Protein 4WUV (pdb70)

Solvent-accessible surface area: 25212 Å² total

Structure (mmCIF, N/CA/C/O backbone):
data_4WUV
#
_entry.id   4WUV
#
_cell.length_a   67.976
_cell.length_b   138.382
_cell.length_c   115.942
_cell.angle_alpha   90.000
_cell.angle_beta   90.000
_cell.angle_gamma   90.000
#
_symmetry.space_group_name_H-M   'C 2 2 21'
#
loop_
_entity.id
_entity.type
_entity.pdbx_description
1 polymer '2-hydroxycyclohexanecarboxyl-CoA dehydrogenase'
2 non-polymer NICOTINAMIDE-ADENINE-DINUCLEOTIDE
3 non-polymer 1,2-ETHANEDIOL
4 water water
#
loop_
_atom_site.group_PDB
_atom_site.id
_atom_site.type_symbol
_atom_site.label_atom_id
_atom_site.label_alt_id
_atom_site.label_comp_id
_atom_site.label_asym_id
_atom_site.label_entity_id
_atom_site.label_seq_id
_atom_site.pdbx_PDB_ins_code
_atom_site.Cartn_x
_atom_site.Cartn_y
_atom_site.Cartn_z
_atom_site.occupancy
_atom_site.B_iso_or_equiv
_atom_site.auth_seq_id
_atom_site.auth_comp_id
_atom_site.auth_asym_id
_atom_site.auth_atom_id
_atom_site.pdbx_PDB_model_num
ATOM 1 N N . ASN A 1 28 ? 33.871 77.602 39.503 1.00 32.89 6 ASN A N 1
ATOM 2 C CA . ASN A 1 28 ? 35.153 78.224 39.187 1.00 26.30 6 ASN A CA 1
ATOM 3 C C . ASN A 1 28 ? 36.238 77.599 40.064 1.00 21.67 6 ASN A C 1
ATOM 4 O O . ASN A 1 28 ? 36.105 77.569 41.281 1.00 19.48 6 ASN A O 1
ATOM 14 N N . ILE A 1 29 ? 37.311 77.105 39.454 1.00 16.69 7 ILE A N 1
ATOM 15 C CA . ILE A 1 29 ? 38.344 76.449 40.243 1.00 14.12 7 ILE A CA 1
ATOM 16 C C . ILE A 1 29 ? 39.028 77.403 41.210 1.00 13.90 7 ILE A C 1
ATOM 17 O O . ILE A 1 29 ? 39.558 76.956 42.208 1.00 14.64 7 ILE A O 1
ATOM 33 N N . ALA A 1 30 ? 39.002 78.704 40.948 1.00 13.56 8 ALA A N 1
ATOM 34 C CA . ALA A 1 30 ? 39.630 79.645 41.871 1.00 13.36 8 ALA A CA 1
ATOM 35 C C . ALA A 1 30 ? 38.962 79.611 43.237 1.00 14.19 8 ALA A C 1
ATOM 36 O O . ALA A 1 30 ? 39.600 79.879 44.263 1.00 13.94 8 ALA A O 1
ATOM 43 N N . ALA A 1 31 ? 37.685 79.258 43.268 1.00 15.09 9 ALA A N 1
ATOM 44 C CA . ALA A 1 31 ? 36.992 79.138 44.544 1.00 19.13 9 ALA A CA 1
ATOM 45 C C . ALA A 1 31 ? 37.523 77.995 45.429 1.00 14.90 9 ALA A C 1
ATOM 46 O O . ALA A 1 31 ? 37.190 77.943 46.617 1.00 21.22 9 ALA A O 1
ATOM 53 N N . ASN A 1 32 ? 38.317 77.083 44.865 1.00 15.96 10 ASN A N 1
ATOM 54 C CA . ASN A 1 32 ? 38.956 75.998 45.623 1.00 22.13 10 ASN A CA 1
ATOM 55 C C . ASN A 1 32 ? 40.052 76.500 46.547 1.00 19.37 10 ASN A C 1
ATOM 56 O O . ASN A 1 32 ? 40.508 75.766 47.434 1.00 21.93 10 ASN A O 1
ATOM 67 N N . HIS A 1 33 ? 40.490 77.734 46.323 1.00 14.14 11 HIS A N 1
ATOM 68 C CA . HIS A 1 33 ? 41.693 78.262 46.962 1.00 14.09 11 HIS A CA 1
ATOM 69 C C . HIS A 1 33 ? 41.355 79.473 47.838 1.00 18.56 11 HIS A C 1
ATOM 70 O O . HIS A 1 33 ? 41.146 80.566 47.340 1.00 19.67 11 HIS A O 1
ATOM 84 N N . ASN A 1 34 ? 41.324 79.270 49.148 1.00 17.84 12 ASN A N 1
ATOM 85 C CA . ASN A 1 34 ? 40.879 80.312 50.064 1.00 17.98 12 ASN A CA 1
ATOM 86 C C . ASN A 1 34 ? 42.005 81.297 50.346 1.00 21.77 12 ASN A C 1
ATOM 87 O O . ASN A 1 34 ? 42.950 80.981 51.065 1.00 24.84 12 ASN A O 1
ATOM 98 N N . LEU A 1 35 ? 41.927 82.478 49.736 1.00 17.31 13 LEU A N 1
ATOM 99 C CA . LEU A 1 35 ? 42.922 83.524 49.952 1.00 16.05 13 LEU A CA 1
ATOM 100 C C . LEU A 1 35 ? 42.231 84.727 50.577 1.00 18.27 13 LEU A C 1
ATOM 101 O O . LEU A 1 35 ? 42.641 85.858 50.365 1.00 18.39 13 LEU A O 1
ATOM 117 N N . GLU A 1 36 ? 41.187 84.478 51.364 1.00 19.85 14 GLU A N 1
ATOM 118 C CA . GLU A 1 36 ? 40.427 85.563 51.964 1.00 19.73 14 GLU A CA 1
ATOM 119 C C . GLU A 1 36 ? 41.326 86.457 52.808 1.00 21.19 14 GLU A C 1
ATOM 120 O O . GLU A 1 36 ? 42.139 85.970 53.590 1.00 20.45 14 GLU A O 1
ATOM 132 N N . ASN A 1 37 ? 41.175 87.759 52.610 1.00 17.82 15 ASN A N 1
ATOM 133 C CA . ASN A 1 37 ? 41.867 88.784 53.383 1.00 21.09 15 ASN A CA 1
ATOM 134 C C . ASN A 1 37 ? 43.348 88.908 53.015 1.00 21.37 15 ASN A C 1
ATOM 135 O O . ASN A 1 37 ? 44.067 89.722 53.609 1.00 26.58 15 ASN A O 1
ATOM 146 N N . LYS A 1 38 ? 43.805 88.126 52.036 1.00 15.76 16 LYS A N 1
ATOM 147 C CA . LYS A 1 38 ? 45.138 88.328 51.474 1.00 14.80 16 LYS A CA 1
ATOM 148 C C . LYS A 1 38 ? 45.068 89.346 50.362 1.00 14.81 16 LYS A C 1
ATOM 149 O O . LYS A 1 38 ? 44.003 89.564 49.788 1.00 18.64 16 LYS A O 1
ATOM 168 N N . LEU A 1 39 ? 46.200 89.987 50.098 1.00 13.98 17 LEU A N 1
ATOM 169 C CA . LEU A 1 39 ? 46.297 90.975 49.037 1.00 13.63 17 LEU A CA 1
ATOM 170 C C . LEU A 1 39 ? 47.147 90.474 47.895 1.00 13.07 17 LEU A C 1
ATOM 171 O O . LEU A 1 39 ? 48.326 90.150 48.081 1.00 14.91 17 LEU A O 1
ATOM 187 N N . ILE A 1 40 ? 46.521 90.395 46.721 1.00 12.67 18 ILE A N 1
ATOM 188 C CA . ILE A 1 40 ? 47.199 90.086 45.466 1.00 12.13 18 ILE A CA 1
ATOM 189 C C . ILE A 1 40 ? 47.393 91.382 44.705 1.00 12.03 18 ILE A C 1
ATOM 190 O O . ILE A 1 40 ? 46.426 92.091 44.431 1.00 13.89 18 ILE A O 1
ATOM 206 N N . ILE A 1 41 ? 48.646 91.690 44.391 1.00 11.76 19 ILE A N 1
ATOM 207 C CA . ILE A 1 41 ? 48.978 92.866 43.599 1.00 11.68 19 ILE A CA 1
ATOM 208 C C . ILE A 1 41 ? 49.356 92.412 42.209 1.00 11.32 19 ILE A C 1
ATOM 209 O O . ILE A 1 41 ? 50.269 91.604 42.055 1.00 11.09 19 ILE A O 1
ATOM 225 N N . ILE A 1 42 ? 48.623 92.898 41.206 1.00 11.59 20 ILE A N 1
ATOM 226 C CA . ILE A 1 42 ? 48.801 92.476 39.824 1.00 11.33 20 ILE A CA 1
ATOM 227 C C . ILE A 1 42 ? 49.200 93.674 38.971 1.00 11.29 20 ILE A C 1
ATOM 228 O O . ILE A 1 42 ? 48.432 94.628 38.857 1.00 12.11 20 ILE A O 1
ATOM 244 N N . THR A 1 43 ? 50.397 93.649 38.385 1.00 11.51 21 THR A N 1
ATOM 245 C CA . THR A 1 43 ? 50.780 94.705 37.445 1.00 11.14 21 THR A CA 1
ATOM 246 C C . THR A 1 43 ? 50.420 94.326 36.019 1.00 13.90 21 THR A C 1
ATOM 247 O O . THR A 1 43 ? 50.262 93.164 35.710 1.00 12.84 21 THR A O 1
ATOM 258 N N . GLY A 1 44 ? 50.280 95.334 35.157 1.00 13.05 22 GLY A N 1
ATOM 259 C CA . GLY A 1 44 ? 49.747 95.121 33.820 1.00 15.89 22 GLY A CA 1
ATOM 260 C C . GLY A 1 44 ? 48.309 94.612 33.835 1.00 16.20 22 GLY A C 1
ATOM 261 O O . GLY A 1 44 ? 47.879 93.907 32.916 1.00 16.21 22 GLY A O 1
ATOM 265 N N . ALA A 1 45 ? 47.585 94.951 34.895 1.00 13.37 23 ALA A N 1
ATOM 266 C CA . ALA A 1 45 ? 46.266 94.394 35.191 1.00 17.81 23 ALA A CA 1
ATOM 267 C C . ALA A 1 45 ? 45.182 94.704 34.169 1.00 21.11 23 ALA A C 1
ATOM 268 O O . ALA A 1 45 ? 44.168 94.022 34.133 1.00 18.91 23 ALA A O 1
ATOM 275 N N . GLY A 1 46 ? 45.376 95.731 33.355 1.00 15.04 24 GLY A N 1
ATOM 276 C CA . GLY A 1 46 ? 44.383 96.093 32.360 1.00 20.44 24 GLY A CA 1
ATOM 277 C C . GLY A 1 46 ? 44.567 95.325 31.064 1.00 20.28 24 GLY A C 1
ATOM 278 O O . GLY A 1 46 ? 43.752 95.463 30.145 1.00 21.75 24 GLY A O 1
ATOM 282 N N . GLY A 1 47 ? 45.629 94.522 30.986 1.00 18.18 25 GLY A N 1
ATOM 283 C CA . GLY A 1 47 ? 45.925 93.754 29.792 1.00 18.41 25 GLY A CA 1
ATOM 284 C C . GLY A 1 47 ? 45.018 92.549 29.578 1.00 16.43 25 GLY A C 1
ATOM 285 O O . GLY A 1 47 ? 44.195 92.206 30.428 1.00 17.79 25 GLY A O 1
ATOM 289 N N . VAL A 1 48 ? 45.150 91.904 28.426 1.00 16.07 26 VAL A N 1
ATOM 290 C CA . VAL A 1 48 ? 44.194 90.869 28.058 1.00 18.17 26 VAL A CA 1
ATOM 291 C C . VAL A 1 48 ? 44.231 89.703 29.029 1.00 17.44 26 VAL A C 1
ATOM 292 O O . VAL A 1 48 ? 43.218 89.329 29.633 1.00 18.99 26 VAL A O 1
ATOM 305 N N . LEU A 1 49 ? 45.409 89.127 29.205 1.00 18.44 27 LEU A N 1
ATOM 306 C CA A LEU A 1 49 ? 45.542 87.977 30.059 0.45 20.83 27 LEU A CA 1
ATOM 307 C CA B LEU A 1 49 ? 45.560 87.972 30.093 0.55 20.71 27 LEU A CA 1
ATOM 308 C C . LEU A 1 49 ? 45.325 88.312 31.540 1.00 17.22 27 LEU A C 1
ATOM 309 O O . LEU A 1 49 ? 44.586 87.600 32.251 1.00 19.07 27 LEU A O 1
ATOM 340 N N . CYS A 1 50 ? 45.968 89.382 32.008 1.00 15.91 28 CYS A N 1
ATOM 341 C CA . CYS A 1 50 ? 45.927 89.679 33.419 1.00 18.09 28 CYS A CA 1
ATOM 342 C C . CYS A 1 50 ? 44.542 90.142 33.860 1.00 18.71 28 CYS A C 1
ATOM 343 O O . CYS A 1 50 ? 44.156 89.896 34.999 1.00 19.28 28 CYS A O 1
ATOM 351 N N . SER A 1 51 ? 43.797 90.816 32.987 1.00 15.31 29 SER A N 1
ATOM 352 C CA . SER A 1 51 ? 42.455 91.250 33.370 1.00 15.24 29 SER A CA 1
ATOM 353 C C . SER A 1 51 ? 41.597 89.999 33.543 1.00 19.32 29 SER A C 1
ATOM 354 O O . SER A 1 51 ? 40.843 89.880 34.509 1.00 16.76 29 SER A O 1
ATOM 362 N N . PHE A 1 52 ? 41.740 89.040 32.632 1.00 18.51 30 PHE A N 1
ATOM 363 C CA . PHE A 1 52 ? 40.970 87.815 32.752 1.00 15.28 30 PHE A CA 1
ATOM 364 C C . PHE A 1 52 ? 41.323 87.076 34.048 1.00 14.18 30 PHE A C 1
ATOM 365 O O . PHE A 1 52 ? 40.443 86.637 34.823 1.00 15.10 30 PHE A O 1
ATOM 382 N N . LEU A 1 53 ? 42.622 86.944 34.306 1.00 12.72 31 LEU A N 1
ATOM 383 C CA . LEU A 1 53 ? 43.066 86.188 35.462 1.00 13.71 31 LEU A CA 1
ATOM 384 C C . LEU A 1 53 ? 42.687 86.897 36.767 1.00 14.66 31 LEU A C 1
ATOM 385 O O . LEU A 1 53 ? 42.298 86.245 37.733 1.00 15.48 31 LEU A O 1
ATOM 401 N N . ALA A 1 54 ? 42.768 88.227 36.789 1.00 13.15 32 ALA A N 1
ATOM 402 C CA . ALA A 1 54 ? 42.407 88.993 37.984 1.00 14.36 32 ALA A CA 1
ATOM 403 C C . ALA A 1 54 ? 40.938 88.783 38.345 1.00 14.53 32 ALA A C 1
ATOM 404 O O . ALA A 1 54 ? 40.602 88.613 39.506 1.00 17.71 32 ALA A O 1
ATOM 411 N N . LYS A 1 55 ? 40.069 88.776 37.342 1.00 13.30 33 LYS A N 1
ATOM 412 C CA . LYS A 1 55 ? 38.655 88.494 37.554 1.00 13.89 33 LYS A CA 1
ATOM 413 C C . LYS A 1 55 ? 38.434 87.109 38.159 1.00 17.13 33 LYS A C 1
ATOM 414 O O . LYS A 1 55 ? 37.572 86.941 39.037 1.00 19.04 33 LYS A O 1
ATOM 433 N N . GLN A 1 56 ? 39.204 86.113 37.729 1.00 15.09 34 GLN A N 1
ATOM 434 C CA . GLN A 1 56 ? 39.039 84.774 38.310 1.00 15.57 34 GLN A CA 1
ATOM 435 C C . GLN A 1 56 ? 39.611 84.714 39.724 1.00 13.88 34 GLN A C 1
ATOM 436 O O . GLN A 1 56 ? 39.030 84.074 40.601 1.00 14.34 34 GLN A O 1
ATOM 450 N N . LEU A 1 57 ? 40.735 85.389 39.963 1.00 15.28 35 LEU A N 1
ATOM 451 C CA . LEU A 1 57 ? 41.345 85.380 41.293 1.00 16.86 35 LEU A CA 1
ATOM 452 C C . LEU A 1 57 ? 40.474 86.008 42.359 1.00 14.63 35 LEU A C 1
ATOM 453 O O . LEU A 1 57 ? 40.609 85.713 43.538 1.00 15.81 35 LEU A O 1
ATOM 469 N N . ALA A 1 58 ? 39.568 86.890 41.963 1.00 15.11 36 ALA A N 1
ATOM 470 C CA . ALA A 1 58 ? 38.623 87.449 42.912 1.00 18.40 36 ALA A CA 1
ATOM 471 C C . ALA A 1 58 ? 37.798 86.367 43.630 1.00 14.51 36 ALA A C 1
ATOM 472 O O . ALA A 1 58 ? 37.372 86.573 44.767 1.00 18.29 36 ALA A O 1
ATOM 479 N N . TYR A 1 59 ? 37.614 85.202 43.003 1.00 14.37 37 TYR A N 1
ATOM 480 C CA . TYR A 1 59 ? 36.833 84.103 43.607 1.00 17.90 37 TYR A CA 1
ATOM 481 C C . TYR A 1 59 ? 37.589 83.372 44.724 1.00 17.43 37 TYR A C 1
ATOM 482 O O . TYR A 1 59 ? 36.984 82.597 45.482 1.00 19.29 37 TYR A O 1
ATOM 500 N N . THR A 1 60 ? 38.890 83.636 44.846 1.00 14.09 38 THR A N 1
ATOM 501 C CA . THR A 1 60 ? 39.648 83.206 46.017 1.00 14.08 38 THR A CA 1
ATOM 502 C C . THR A 1 60 ? 39.323 84.028 47.268 1.00 17.58 38 THR A C 1
ATOM 503 O O . THR A 1 60 ? 39.797 83.706 48.346 1.00 17.98 38 THR A O 1
ATOM 514 N N . LYS A 1 61 ? 38.567 85.111 47.086 1.00 19.40 39 LYS A N 1
ATOM 515 C CA . LYS A 1 61 ? 38.206 86.087 48.135 1.00 18.08 39 LYS A CA 1
ATOM 516 C C . LYS A 1 61 ? 39.376 86.980 48.587 1.00 17.37 39 LYS A C 1
ATOM 517 O O . LYS A 1 61 ? 39.256 87.718 49.568 1.00 19.85 39 LYS A O 1
ATOM 536 N N . ALA A 1 62 ? 40.492 86.940 47.866 1.00 15.72 40 ALA A N 1
ATOM 537 C CA . ALA A 1 62 ? 41.564 87.914 48.072 1.00 16.87 40 ALA A CA 1
ATOM 538 C C . ALA A 1 62 ? 41.113 89.316 47.704 1.00 18.73 40 ALA A C 1
ATOM 539 O O . ALA A 1 62 ? 40.232 89.498 46.852 1.00 18.22 40 ALA A O 1
ATOM 546 N N . ASN A 1 63 ? 41.725 90.304 48.349 1.00 15.21 41 ASN A N 1
ATOM 547 C CA . ASN A 1 63 ? 41.712 91.675 47.873 1.00 14.21 41 ASN A CA 1
ATOM 548 C C . ASN A 1 63 ? 42.664 91.771 46.681 1.00 14.03 41 ASN A C 1
ATOM 549 O O . ASN A 1 63 ? 43.778 91.246 46.733 1.00 14.47 41 ASN A O 1
ATOM 560 N N A ILE A 1 64 ? 42.242 92.450 45.617 0.42 16.68 42 ILE A N 1
ATOM 561 N N B ILE A 1 64 ? 42.208 92.420 45.613 0.58 17.03 42 ILE A N 1
ATOM 562 C CA A ILE A 1 64 ? 43.041 92.511 44.396 0.42 13.55 42 ILE A CA 1
ATOM 563 C CA B ILE A 1 64 ? 42.995 92.534 44.396 0.58 13.34 42 ILE A CA 1
ATOM 564 C C A ILE A 1 64 ? 43.338 93.940 43.972 0.42 12.91 42 ILE A C 1
ATOM 565 C C B ILE A 1 64 ? 43.327 94.004 44.130 0.58 13.50 42 ILE A C 1
ATOM 566 O O A ILE A 1 64 ? 42.431 94.687 43.607 0.42 14.11 42 ILE A O 1
ATOM 567 O O B ILE A 1 64 ? 42.432 94.856 44.060 0.58 12.52 42 ILE A O 1
ATOM 598 N N . ALA A 1 65 ? 44.616 94.310 44.012 1.00 13.40 43 ALA A N 1
ATOM 599 C CA . ALA A 1 65 ? 45.046 95.635 43.583 1.00 11.59 43 ALA A CA 1
ATOM 600 C C . ALA A 1 65 ? 45.510 95.518 42.142 1.00 11.19 43 ALA A C 1
ATOM 601 O O . ALA A 1 65 ? 46.351 94.682 41.828 1.00 12.93 43 ALA A O 1
ATOM 609 N N . LEU A 1 66 ? 44.923 96.339 41.280 1.00 12.03 44 LEU A N 1
ATOM 610 C CA . LEU A 1 66 ? 45.110 96.262 39.830 1.00 13.52 44 LEU A CA 1
ATOM 611 C C . LEU A 1 66 ? 45.933 97.448 39.377 1.00 12.06 44 LEU A C 1
ATOM 612 O O . LEU A 1 66 ? 45.429 98.572 39.331 1.00 14.37 44 LEU A O 1
ATOM 628 N N . LEU A 1 67 ? 47.195 97.194 39.052 1.00 11.92 45 LEU A N 1
ATOM 629 C CA . LEU A 1 67 ? 48.137 98.244 38.719 1.00 10.84 45 LEU A CA 1
ATOM 630 C C . LEU A 1 67 ? 48.377 98.269 37.220 1.00 14.55 45 LEU A C 1
ATOM 631 O O . LEU A 1 67 ? 48.696 97.253 36.629 1.00 13.61 45 LEU A O 1
ATOM 647 N N . ASP A 1 68 ? 48.256 99.443 36.616 1.00 14.49 46 ASP A N 1
ATOM 648 C CA . ASP A 1 68 ? 48.443 99.579 35.180 1.00 13.04 46 ASP A CA 1
ATOM 649 C C . ASP A 1 68 ? 48.720 101.033 34.858 1.00 12.16 46 ASP A C 1
ATOM 650 O O . ASP A 1 68 ? 48.257 101.921 35.552 1.00 13.51 46 ASP A O 1
ATOM 659 N N . LEU A 1 69 ? 49.476 101.266 33.793 1.00 13.05 47 LEU A N 1
ATOM 660 C CA . LEU A 1 69 ? 49.721 102.621 33.304 1.00 14.23 47 LEU A CA 1
ATOM 661 C C . LEU A 1 69 ? 48.438 103.187 32.704 1.00 14.29 47 LEU A C 1
ATOM 662 O O . LEU A 1 69 ? 48.250 104.407 32.626 1.00 18.53 47 LEU A O 1
ATOM 678 N N . ASN A 1 70 ? 47.570 102.294 32.242 1.00 17.05 48 ASN A N 1
ATOM 679 C CA . ASN A 1 70 ? 46.263 102.674 31.709 1.00 23.09 48 ASN A CA 1
ATOM 680 C C . ASN A 1 70 ? 45.228 102.501 32.801 1.00 19.15 48 ASN A C 1
ATOM 681 O O . ASN A 1 70 ? 44.724 101.389 32.994 1.00 20.48 48 ASN A O 1
ATOM 692 N N . PHE A 1 71 ? 44.931 103.583 33.522 1.00 16.73 49 PHE A N 1
ATOM 693 C CA . PHE A 1 71 ? 44.017 103.503 34.656 1.00 16.54 49 PHE A CA 1
ATOM 694 C C . PHE A 1 71 ? 42.627 103.018 34.253 1.00 17.93 49 PHE A C 1
ATOM 695 O O . PHE A 1 71 ? 42.022 102.174 34.950 1.00 17.25 49 PHE A O 1
ATOM 712 N N . GLU A 1 72 ? 42.135 103.537 33.138 1.00 19.25 50 GLU A N 1
ATOM 713 C CA . GLU A 1 72 ? 40.786 103.208 32.663 1.00 17.14 50 GLU A CA 1
ATOM 714 C C . GLU A 1 72 ? 40.643 101.699 32.452 1.00 19.85 50 GLU A C 1
ATOM 715 O O . GLU A 1 72 ? 39.633 101.111 32.854 1.00 19.15 50 GLU A O 1
ATOM 727 N N . ALA A 1 73 ? 41.663 101.071 31.853 1.00 17.31 51 ALA A N 1
ATOM 728 C CA . ALA A 1 73 ? 41.633 99.641 31.577 1.00 16.80 51 ALA A CA 1
ATOM 729 C C . ALA A 1 73 ? 41.597 98.840 32.880 1.00 16.50 51 ALA A C 1
ATOM 730 O O . ALA A 1 73 ? 40.861 97.862 32.982 1.00 21.44 51 ALA A O 1
ATOM 737 N N . ALA A 1 74 ? 42.371 99.266 33.874 1.00 16.02 52 ALA A N 1
ATOM 738 C CA . ALA A 1 74 ? 42.411 98.565 35.158 1.00 15.61 52 ALA A CA 1
ATOM 739 C C . ALA A 1 74 ? 41.122 98.799 35.946 1.00 15.97 52 ALA A C 1
ATOM 740 O O . ALA A 1 74 ? 40.627 97.908 36.619 1.00 16.46 52 ALA A O 1
ATOM 747 N N . ASP A 1 75 ? 40.588 100.014 35.860 1.00 16.18 53 ASP A N 1
ATOM 748 C CA . ASP A 1 75 ? 39.385 100.375 36.599 1.00 15.86 53 ASP A CA 1
ATOM 749 C C . ASP A 1 75 ? 38.180 99.616 36.062 1.00 18.28 53 ASP A C 1
ATOM 750 O O . ASP A 1 75 ? 37.265 99.306 36.814 1.00 17.60 53 ASP A O 1
ATOM 759 N N . LYS A 1 76 ? 38.170 99.343 34.756 1.00 18.00 54 LYS A N 1
ATOM 760 C CA . LYS A 1 76 ? 37.115 98.521 34.167 1.00 19.24 54 LYS A CA 1
ATOM 761 C C . LYS A 1 76 ? 37.056 97.143 34.843 1.00 16.36 54 LYS A C 1
ATOM 762 O O . LYS A 1 76 ? 35.980 96.649 35.181 1.00 20.59 54 LYS A O 1
ATOM 781 N N . VAL A 1 77 ? 38.225 96.540 35.052 1.00 17.63 55 VAL A N 1
ATOM 782 C CA . VAL A 1 77 ? 38.329 95.253 35.723 1.00 15.64 55 VAL A CA 1
ATOM 783 C C . VAL A 1 77 ? 37.892 95.379 37.176 1.00 14.57 55 VAL A C 1
ATOM 784 O O . VAL A 1 77 ? 37.163 94.528 37.698 1.00 16.04 55 VAL A O 1
ATOM 797 N N . ALA A 1 78 ? 38.331 96.447 37.847 1.00 17.07 56 ALA A N 1
ATOM 798 C CA . ALA A 1 78 ? 37.963 96.618 39.251 1.00 18.25 56 ALA A CA 1
ATOM 799 C C . ALA A 1 78 ? 36.466 96.695 39.383 1.00 15.78 56 ALA A C 1
ATOM 800 O O . ALA A 1 78 ? 35.891 96.115 40.299 1.00 17.74 56 ALA A O 1
ATOM 807 N N . LYS A 1 79 ? 35.821 97.418 38.474 1.00 16.11 57 LYS A N 1
ATOM 808 C CA . LYS A 1 79 ? 34.370 97.594 38.547 1.00 17.19 57 LYS A CA 1
ATOM 809 C C . LYS A 1 79 ? 33.629 96.272 38.351 1.00 17.48 57 LYS A C 1
ATOM 810 O O . LYS A 1 79 ? 32.655 95.995 39.048 1.00 22.13 57 LYS A O 1
ATOM 829 N N . GLU A 1 80 ? 34.100 95.456 37.420 1.00 17.10 58 GLU A N 1
ATOM 830 C CA . GLU A 1 80 ? 33.514 94.136 37.206 1.00 17.44 58 GLU A CA 1
ATOM 831 C C . GLU A 1 80 ? 33.688 93.222 38.418 1.00 17.08 58 GLU A C 1
ATOM 832 O O . GLU A 1 80 ? 32.758 92.511 38.822 1.00 18.21 58 GLU A O 1
ATOM 844 N N . ILE A 1 81 ? 34.868 93.250 39.010 1.00 16.17 59 ILE A N 1
ATOM 845 C CA . ILE A 1 81 ? 35.117 92.412 40.170 1.00 15.95 59 ILE A CA 1
ATOM 846 C C . ILE A 1 81 ? 34.218 92.860 41.317 1.00 16.61 59 ILE A C 1
ATOM 847 O O . ILE A 1 81 ? 33.569 92.050 41.972 1.00 17.15 59 ILE A O 1
ATOM 863 N N . ASN A 1 82 ? 34.145 94.167 41.544 1.00 16.73 60 ASN A N 1
ATOM 864 C CA . ASN A 1 82 ? 33.342 94.637 42.659 1.00 17.49 60 ASN A CA 1
ATOM 865 C C . ASN A 1 82 ? 31.860 94.380 42.427 1.00 18.61 60 ASN A C 1
ATOM 866 O O . ASN A 1 82 ? 31.141 94.038 43.377 1.00 19.31 60 ASN A O 1
ATOM 877 N N . GLN A 1 83 ? 31.410 94.465 41.175 1.00 18.90 61 GLN A N 1
ATOM 878 C CA . GLN A 1 83 ? 29.989 94.260 40.882 1.00 20.11 61 GLN A CA 1
ATOM 879 C C . GLN A 1 83 ? 29.568 92.838 41.210 1.00 20.41 61 GLN A C 1
ATOM 880 O O . GLN A 1 83 ? 28.424 92.593 41.594 1.00 24.27 61 GLN A O 1
ATOM 894 N N . SER A 1 84 ? 30.503 91.911 41.034 1.00 20.25 62 SER A N 1
ATOM 895 C CA . SER A 1 84 ? 30.240 90.505 41.297 1.00 24.18 62 SER A CA 1
ATOM 896 C C . SER A 1 84 ? 30.436 90.084 42.755 1.00 27.94 62 SER A C 1
ATOM 897 O O . SER A 1 84 ? 30.260 88.909 43.082 1.00 29.17 62 SER A O 1
ATOM 905 N N . GLY A 1 85 ? 30.795 91.028 43.621 1.00 24.19 63 GLY A N 1
ATOM 906 C CA . GLY A 1 85 ? 30.880 90.769 45.048 1.00 27.18 63 GLY A CA 1
ATOM 907 C C . GLY A 1 85 ? 32.306 90.576 45.538 1.00 25.42 63 GLY A C 1
ATOM 908 O O . GLY A 1 85 ? 32.524 90.197 46.688 1.00 23.09 63 GLY A O 1
ATOM 912 N N . GLY A 1 86 ? 33.264 90.830 44.656 1.00 24.27 64 GLY A N 1
ATOM 913 C CA . GLY A 1 86 ? 34.678 90.738 44.973 1.00 18.02 64 GLY A CA 1
ATOM 914 C C . GLY A 1 86 ? 35.187 92.038 45.559 1.00 17.36 64 GLY A C 1
ATOM 915 O O . GLY A 1 86 ? 34.407 92.968 45.803 1.00 20.14 64 GLY A O 1
ATOM 919 N N . LYS A 1 87 ? 36.503 92.107 45.771 1.00 17.23 65 LYS A N 1
ATOM 920 C CA . LYS A 1 87 ? 37.123 93.286 46.363 1.00 19.19 65 LYS A CA 1
ATOM 921 C C . LYS A 1 87 ? 38.363 93.665 45.590 1.00 16.93 65 LYS A C 1
ATOM 922 O O . LYS A 1 87 ? 39.360 92.935 45.585 1.00 18.99 65 LYS A O 1
ATOM 941 N N . ALA A 1 88 ? 38.267 94.779 44.875 1.00 14.69 66 ALA A N 1
ATOM 942 C CA . ALA A 1 88 ? 39.333 95.215 43.991 1.00 13.94 66 ALA A CA 1
ATOM 943 C C . ALA A 1 88 ? 39.375 96.718 43.871 1.00 14.12 66 ALA A C 1
ATOM 944 O O . ALA A 1 88 ? 38.370 97.409 44.039 1.00 15.04 66 ALA A O 1
ATOM 951 N N . LYS A 1 89 ? 40.560 97.218 43.564 1.00 13.56 67 LYS A N 1
ATOM 952 C CA . LYS A 1 89 ? 40.730 98.629 43.262 1.00 13.77 67 LYS A CA 1
ATOM 953 C C . LYS A 1 89 ? 41.857 98.765 42.275 1.00 14.29 67 LYS A C 1
ATOM 954 O O . LYS A 1 89 ? 42.839 98.038 42.334 1.00 14.35 67 LYS A O 1
ATOM 973 N N . ALA A 1 90 ? 41.694 99.709 41.365 1.00 14.49 68 ALA A N 1
ATOM 974 C CA . ALA A 1 90 ? 42.719 100.032 40.386 1.00 14.22 68 ALA A CA 1
ATOM 975 C C . ALA A 1 90 ? 43.606 101.205 40.823 1.00 13.12 68 ALA A C 1
ATOM 976 O O . ALA A 1 90 ? 43.146 102.164 41.467 1.00 14.87 68 ALA A O 1
ATOM 983 N N . TYR A 1 91 ? 44.873 101.132 40.406 1.00 14.86 69 TYR A N 1
ATOM 984 C CA . TYR A 1 91 ? 45.872 102.159 40.700 1.00 14.33 69 TYR A CA 1
ATOM 985 C C . TYR A 1 91 ? 46.738 102.440 39.477 1.00 14.65 69 TYR A C 1
ATOM 986 O O . TYR A 1 91 ? 47.416 101.529 38.965 1.00 13.70 69 TYR A O 1
ATOM 1004 N N . LYS A 1 92 ? 46.737 103.690 39.038 1.00 14.83 70 LYS A N 1
ATOM 1005 C CA . LYS A 1 92 ? 47.625 104.119 37.970 1.00 13.86 70 LYS A CA 1
ATOM 1006 C C . LYS A 1 92 ? 49.055 104.034 38.431 1.00 12.91 70 LYS A C 1
ATOM 1007 O O . LYS A 1 92 ? 49.448 104.647 39.412 1.00 16.07 70 LYS A O 1
ATOM 1026 N N . THR A 1 93 ? 49.827 103.242 37.706 1.00 12.42 71 THR A N 1
ATOM 1027 C CA . THR A 1 93 ? 51.188 102.941 38.074 1.00 14.50 71 THR A CA 1
ATOM 1028 C C . THR A 1 93 ? 52.047 102.850 36.846 1.00 14.31 71 THR A C 1
ATOM 1029 O O . THR A 1 93 ? 51.659 102.179 35.903 1.00 15.79 71 THR A O 1
ATOM 1040 N N . ASN A 1 94 ? 53.217 103.475 36.886 1.00 13.03 72 ASN A N 1
ATOM 1041 C CA . ASN A 1 94 ? 54.249 103.182 35.906 1.00 13.70 72 ASN A CA 1
ATOM 1042 C C . ASN A 1 94 ? 55.323 102.296 36.549 1.00 13.81 72 ASN A C 1
ATOM 1043 O O . ASN A 1 94 ? 56.034 102.731 37.448 1.00 12.64 72 ASN A O 1
ATOM 1054 N N . VAL A 1 95 ? 55.429 101.039 36.110 1.00 11.51 73 VAL A N 1
ATOM 1055 C CA . VAL A 1 95 ? 56.329 100.100 36.764 1.00 11.21 73 VAL A CA 1
ATOM 1056 C C . VAL A 1 95 ? 57.806 100.425 36.541 1.00 11.56 73 VAL A C 1
ATOM 1057 O O . VAL A 1 95 ? 58.670 99.745 37.103 1.00 11.73 73 VAL A O 1
ATOM 1070 N N . LEU A 1 96 ? 58.102 101.449 35.739 1.00 12.07 74 LEU A N 1
ATOM 1071 C CA . LEU A 1 96 ? 59.483 101.863 35.522 1.00 12.55 74 LEU A CA 1
ATOM 1072 C C . LEU A 1 96 ? 59.887 103.036 36.413 1.00 14.49 74 LEU A C 1
ATOM 1073 O O . LEU A 1 96 ? 61.037 103.462 36.379 1.00 14.22 74 LEU A O 1
ATOM 1089 N N . GLU A 1 97 ? 58.947 103.535 37.209 1.00 14.21 75 GLU A N 1
ATOM 1090 C CA . GLU A 1 97 ? 59.183 104.729 38.034 1.00 14.66 75 GLU A CA 1
ATOM 1091 C C . GLU A 1 97 ? 59.055 104.369 39.508 1.00 13.49 75 GLU A C 1
ATOM 1092 O O . GLU A 1 97 ? 57.952 104.252 40.046 1.00 14.53 75 GLU A O 1
ATOM 1104 N N . LEU A 1 98 ? 60.206 104.175 40.140 1.00 16.38 76 LEU A N 1
ATOM 1105 C CA . LEU A 1 98 ? 60.251 103.700 41.522 1.00 17.45 76 LEU A CA 1
ATOM 1106 C C . LEU A 1 98 ? 59.444 104.605 42.452 1.00 16.09 76 LEU A C 1
ATOM 1107 O O . LEU A 1 98 ? 58.723 104.109 43.313 1.00 20.92 76 LEU A O 1
ATOM 1123 N N . GLU A 1 99 ? 59.545 105.922 42.297 1.00 16.84 77 GLU A N 1
ATOM 1124 C CA . GLU A 1 99 ? 58.842 106.782 43.237 1.00 19.94 77 GLU A CA 1
ATOM 1125 C C . GLU A 1 99 ? 57.323 106.665 43.042 1.00 17.99 77 GLU A C 1
ATOM 1126 O O . GLU A 1 99 ? 56.568 106.752 43.999 1.00 17.21 77 GLU A O 1
ATOM 1138 N N . ASN A 1 100 ? 56.868 106.409 41.817 1.00 15.66 78 ASN A N 1
ATOM 1139 C CA . ASN A 1 100 ? 55.451 106.206 41.587 1.00 14.78 78 ASN A CA 1
ATOM 1140 C C . ASN A 1 100 ? 54.963 104.914 42.233 1.00 15.96 78 ASN A C 1
ATOM 1141 O O . ASN A 1 100 ? 53.894 104.865 42.837 1.00 15.06 78 ASN A O 1
ATOM 1152 N N . ILE A 1 101 ? 55.737 103.849 42.058 1.00 14.35 79 ILE A N 1
ATOM 1153 C CA . ILE A 1 101 ? 55.356 102.565 42.627 1.00 12.19 79 ILE A CA 1
ATOM 1154 C C . ILE A 1 101 ? 55.291 102.706 44.161 1.00 12.62 79 ILE A C 1
ATOM 1155 O O . ILE A 1 101 ? 54.411 102.141 44.796 1.00 12.51 79 ILE A O 1
ATOM 1171 N N . LYS A 1 102 ? 56.243 103.430 44.744 1.00 13.24 80 LYS A N 1
ATOM 1172 C CA . LYS A 1 102 ? 56.221 103.626 46.191 1.00 14.94 80 LYS A CA 1
ATOM 1173 C C . LYS A 1 102 ? 54.974 104.402 46.638 1.00 14.42 80 LYS A C 1
ATOM 1174 O O . LYS A 1 102 ? 54.373 104.065 47.658 1.00 15.86 80 LYS A O 1
ATOM 1193 N N . GLU A 1 103 ? 54.571 105.427 45.886 1.00 14.75 81 GLU A N 1
ATOM 1194 C CA . GLU A 1 103 ? 53.368 106.167 46.244 1.00 17.88 81 GLU A CA 1
ATOM 1195 C C . GLU A 1 103 ? 52.137 105.283 46.157 1.00 17.01 81 GLU A C 1
ATOM 1196 O O . GLU A 1 103 ? 51.276 105.319 47.021 1.00 16.64 81 GLU A O 1
ATOM 1208 N N . VAL A 1 104 ? 52.059 104.463 45.118 1.00 14.11 82 VAL A N 1
ATOM 1209 C CA . VAL A 1 104 ? 50.963 103.524 44.985 1.00 13.80 82 VAL A CA 1
ATOM 1210 C C . VAL A 1 104 ? 50.967 102.489 46.111 1.00 15.15 82 VAL A C 1
ATOM 1211 O O . VAL A 1 104 ? 49.914 102.144 46.617 1.00 15.77 82 VAL A O 1
ATOM 1224 N N . ARG A 1 105 ? 52.144 102.008 46.502 1.00 13.04 83 ARG A N 1
ATOM 1225 C CA . ARG A 1 105 ? 52.238 101.082 47.629 1.00 13.17 83 ARG A CA 1
ATOM 1226 C C . ARG A 1 105 ? 51.628 101.713 48.889 1.00 14.85 83 ARG A C 1
ATOM 1227 O O . ARG A 1 105 ? 50.896 101.053 49.636 1.00 14.27 83 ARG A O 1
ATOM 1247 N N . ASN A 1 106 ? 51.913 102.990 49.128 1.00 14.75 84 ASN A N 1
ATOM 1248 C CA . ASN A 1 106 ? 51.353 103.666 50.290 1.00 15.79 84 ASN A CA 1
ATOM 1249 C C . ASN A 1 106 ? 49.835 103.755 50.202 1.00 15.91 84 ASN A C 1
ATOM 1250 O O . ASN A 1 106 ? 49.144 103.548 51.204 1.00 17.61 84 ASN A O 1
ATOM 1261 N N . GLN A 1 107 ? 49.320 104.053 49.012 1.00 16.19 85 GLN A N 1
ATOM 1262 C CA . GLN A 1 107 ? 47.881 104.142 48.800 1.00 18.50 85 GLN A CA 1
ATOM 1263 C C . GLN A 1 107 ? 47.221 102.789 49.058 1.00 19.85 85 GLN A C 1
ATOM 1264 O O . GLN A 1 107 ? 46.186 102.697 49.730 1.00 19.46 85 GLN A O 1
ATOM 1278 N N . ILE A 1 108 ? 47.829 101.734 48.529 1.00 17.16 86 ILE A N 1
ATOM 1279 C CA . ILE A 1 108 ? 47.307 100.394 48.729 1.00 15.71 86 ILE A CA 1
ATOM 1280 C C . ILE A 1 108 ? 47.299 100.027 50.220 1.00 17.34 86 ILE A C 1
ATOM 1281 O O . ILE A 1 108 ? 46.370 99.375 50.701 1.00 19.86 86 ILE A O 1
ATOM 1297 N N . GLU A 1 109 ? 48.323 100.436 50.962 1.00 16.48 87 GLU A N 1
ATOM 1298 C CA . GLU A 1 109 ? 48.364 100.131 52.389 1.00 17.91 87 GLU A CA 1
ATOM 1299 C C . GLU A 1 109 ? 47.152 100.763 53.064 1.00 20.59 87 GLU A C 1
ATOM 1300 O O . GLU A 1 109 ? 46.541 100.155 53.939 1.00 21.22 87 GLU A O 1
ATOM 1312 N N . THR A 1 110 ? 46.798 101.972 52.643 1.00 22.02 88 THR A N 1
ATOM 1313 C CA . THR A 1 110 ? 45.649 102.652 53.230 1.00 21.42 88 THR A CA 1
ATOM 1314 C C . THR A 1 110 ? 44.362 101.886 52.931 1.00 21.86 88 THR A C 1
ATOM 1315 O O . THR A 1 110 ? 43.523 101.709 53.810 1.00 25.62 88 THR A O 1
ATOM 1326 N N . ASP A 1 111 ? 44.230 101.402 51.707 1.00 20.50 89 ASP A N 1
ATOM 1327 C CA . ASP A 1 111 ? 42.994 100.785 51.248 1.00 20.02 89 ASP A CA 1
ATOM 1328 C C . ASP A 1 111 ? 42.820 99.335 51.685 1.00 24.55 89 ASP A C 1
ATOM 1329 O O . ASP A 1 111 ? 41.734 98.943 52.098 1.00 26.47 89 ASP A O 1
ATOM 1338 N N . PHE A 1 112 ? 43.885 98.543 51.580 1.00 21.09 90 PHE A N 1
ATOM 1339 C CA . PHE A 1 112 ? 43.804 97.098 51.778 1.00 22.86 90 PHE A CA 1
ATOM 1340 C C . PHE A 1 112 ? 44.800 96.587 52.814 1.00 29.57 90 PHE A C 1
ATOM 1341 O O . PHE A 1 112 ? 44.459 95.754 53.651 1.00 35.25 90 PHE A O 1
ATOM 1358 N N . GLY A 1 113 ? 46.029 97.092 52.752 1.00 20.97 91 GLY A N 1
ATOM 1359 C CA . GLY A 1 113 ? 47.113 96.598 53.589 1.00 15.03 91 GLY A CA 1
ATOM 1360 C C . GLY A 1 113 ? 48.348 96.341 52.746 1.00 16.05 91 GLY A C 1
ATOM 1361 O O . GLY A 1 113 ? 48.565 97.021 51.753 1.00 18.26 91 GLY A O 1
ATOM 1365 N N . THR A 1 114 ? 49.152 95.361 53.141 1.00 20.73 92 THR A N 1
ATOM 1366 C CA . THR A 1 114 ? 50.398 95.081 52.449 1.00 17.44 92 THR A CA 1
ATOM 1367 C C . THR A 1 114 ? 50.380 93.768 51.663 1.00 16.55 92 THR A C 1
ATOM 1368 O O . THR A 1 114 ? 49.591 92.851 51.944 1.00 17.52 92 THR A O 1
ATOM 1379 N N . CYS A 1 115 ? 51.252 93.721 50.663 1.00 17.28 93 CYS A N 1
ATOM 1380 C CA . CYS A 1 115 ? 51.292 92.650 49.675 1.00 17.21 93 CYS A CA 1
ATOM 1381 C C . CYS A 1 115 ? 51.462 91.265 50.295 1.00 16.71 93 CYS A C 1
ATOM 1382 O O . CYS A 1 115 ? 52.277 91.088 51.178 1.00 19.93 93 CYS A O 1
ATOM 1390 N N . ASP A 1 116 ? 50.689 90.295 49.813 1.00 14.92 94 ASP A N 1
ATOM 1391 C CA . ASP A 1 116 ? 50.949 88.869 50.052 1.00 16.12 94 ASP A CA 1
ATOM 1392 C C . ASP A 1 116 ? 51.495 88.168 48.823 1.00 14.11 94 ASP A C 1
ATOM 1393 O O . ASP A 1 116 ? 52.422 87.361 48.906 1.00 16.13 94 ASP A O 1
ATOM 1402 N N . ILE A 1 117 ? 50.869 88.429 47.682 1.00 11.21 95 ILE A N 1
ATOM 1403 C CA . ILE A 1 117 ? 51.228 87.774 46.420 1.00 10.92 95 ILE A CA 1
ATOM 1404 C C . ILE A 1 117 ? 51.399 88.863 45.369 1.00 10.58 95 ILE A C 1
ATOM 1405 O O . ILE A 1 117 ? 50.505 89.697 45.176 1.00 12.65 95 ILE A O 1
ATOM 1421 N N . LEU A 1 118 ? 52.525 88.837 44.676 1.00 10.16 96 LEU A N 1
ATOM 1422 C CA . LEU A 1 118 ? 52.804 89.783 43.604 1.00 11.44 96 LEU A CA 1
ATOM 1423 C C . LEU A 1 118 ? 52.841 89.053 42.276 1.00 10.41 96 LEU A C 1
ATOM 1424 O O . LEU A 1 118 ? 53.582 88.089 42.131 1.00 11.55 96 LEU A O 1
ATOM 1440 N N . ILE A 1 119 ? 52.045 89.513 41.314 1.00 9.84 97 ILE A N 1
ATOM 1441 C CA . ILE A 1 119 ? 52.049 88.986 39.959 1.00 9.71 97 ILE A CA 1
ATOM 1442 C C . ILE A 1 119 ? 52.542 90.094 39.035 1.00 10.63 97 ILE A C 1
ATOM 1443 O O . ILE A 1 119 ? 51.849 91.085 38.833 1.00 11.37 97 ILE A O 1
ATOM 1459 N N . ASN A 1 120 ? 53.755 89.915 38.510 1.00 10.93 98 ASN A N 1
ATOM 1460 C CA . ASN A 1 120 ? 54.369 90.884 37.621 1.00 9.32 98 ASN A CA 1
ATOM 1461 C C . ASN A 1 120 ? 53.910 90.611 36.193 1.00 11.53 98 ASN A C 1
ATOM 1462 O O . ASN A 1 120 ? 54.572 89.868 35.440 1.00 13.86 98 ASN A O 1
ATOM 1473 N N . GLY A 1 121 ? 52.781 91.210 35.829 1.00 11.27 99 GLY A N 1
ATOM 1474 C CA . GLY A 1 121 ? 52.165 90.999 34.537 1.00 13.52 99 GLY A CA 1
ATOM 1475 C C . GLY A 1 121 ? 52.483 92.041 33.493 1.00 14.44 99 GLY A C 1
ATOM 1476 O O . GLY A 1 121 ? 52.187 91.830 32.323 1.00 13.78 99 GLY A O 1
ATOM 1480 N N . ALA A 1 122 ? 53.054 93.176 33.890 1.00 14.58 100 ALA A N 1
ATOM 1481 C CA . ALA A 1 122 ? 53.421 94.193 32.917 1.00 17.75 100 ALA A CA 1
ATOM 1482 C C . ALA A 1 122 ? 54.491 93.629 31.967 1.00 14.07 100 ALA A C 1
ATOM 1483 O O . ALA A 1 122 ? 55.418 92.943 32.375 1.00 16.39 100 ALA A O 1
ATOM 1490 N N . GLY A 1 123 ? 54.322 93.877 30.678 1.00 16.27 101 GLY A N 1
ATOM 1491 C CA . GLY A 1 123 ? 55.253 93.338 29.706 1.00 15.01 101 GLY A CA 1
ATOM 1492 C C . GLY A 1 123 ? 54.726 93.560 28.312 1.00 14.34 101 GLY A C 1
ATOM 1493 O O . GLY A 1 123 ? 53.643 94.112 28.112 1.00 16.79 101 GLY A O 1
ATOM 1497 N N . GLY A 1 124 ? 55.513 93.133 27.335 1.00 12.78 102 GLY A N 1
ATOM 1498 C CA . GLY A 1 124 ? 55.122 93.257 25.939 1.00 14.50 102 GLY A CA 1
ATOM 1499 C C . GLY A 1 124 ? 56.217 93.698 24.999 1.00 14.93 102 GLY A C 1
ATOM 1500 O O . GLY A 1 124 ? 57.301 94.101 25.410 1.00 14.74 102 GLY A O 1
ATOM 1504 N N . ASN A 1 125 ? 55.909 93.609 23.705 1.00 15.75 103 ASN A N 1
ATOM 1505 C CA . ASN A 1 125 ? 56.847 93.958 22.645 1.00 15.83 103 ASN A CA 1
ATOM 1506 C C . ASN A 1 125 ? 56.617 95.362 22.098 1.00 15.22 103 ASN A C 1
ATOM 1507 O O . ASN A 1 125 ? 55.688 96.054 22.519 1.00 21.42 103 ASN A O 1
ATOM 1518 N N . ASN A 1 126 ? 57.453 95.770 21.151 1.00 14.85 104 ASN A N 1
ATOM 1519 C CA . ASN A 1 126 ? 57.351 97.069 20.485 1.00 17.33 104 ASN A CA 1
ATOM 1520 C C . ASN A 1 126 ? 57.685 96.858 19.006 1.00 14.81 104 ASN A C 1
ATOM 1521 O O . ASN A 1 126 ? 58.652 96.171 18.685 1.00 16.32 104 ASN A O 1
ATOM 1532 N N . PRO A 1 127 ? 56.902 97.443 18.091 1.00 18.05 105 PRO A N 1
ATOM 1533 C CA . PRO A 1 127 ? 57.186 97.255 16.665 1.00 15.62 105 PRO A CA 1
ATOM 1534 C C . PRO A 1 127 ? 58.605 97.706 16.234 1.00 16.78 105 PRO A C 1
ATOM 1535 O O . PRO A 1 127 ? 59.194 97.109 15.321 1.00 16.23 105 PRO A O 1
ATOM 1546 N N . LYS A 1 128 ? 59.175 98.713 16.893 1.00 13.92 106 LYS A N 1
ATOM 1547 C CA . LYS A 1 128 ? 60.502 99.196 16.494 1.00 14.25 106 LYS A CA 1
ATOM 1548 C C . LYS A 1 128 ? 61.597 98.196 16.824 1.00 14.30 106 LYS A C 1
ATOM 1549 O O . LYS A 1 128 ? 62.713 98.306 16.316 1.00 16.99 106 LYS A O 1
ATOM 1568 N N . ALA A 1 129 ? 61.265 97.201 17.652 1.00 15.39 107 ALA A N 1
ATOM 1569 C CA . ALA A 1 129 ? 62.207 96.138 18.018 1.00 13.32 107 ALA A CA 1
ATOM 1570 C C . ALA A 1 129 ? 61.884 94.824 17.317 1.00 10.64 107 ALA A C 1
ATOM 1571 O O . ALA A 1 129 ? 62.373 93.769 17.734 1.00 11.78 107 ALA A O 1
ATOM 1578 N N . THR A 1 130 ? 61.076 94.903 16.254 1.00 11.76 108 THR A N 1
ATOM 1579 C CA . THR A 1 130 ? 60.619 93.736 15.498 1.00 11.33 108 THR A CA 1
ATOM 1580 C C . THR A 1 130 ? 60.980 93.887 14.021 1.00 14.23 108 THR A C 1
ATOM 1581 O O . THR A 1 130 ? 60.872 94.984 13.475 1.00 17.23 108 THR A O 1
ATOM 1592 N N . THR A 1 131 ? 61.393 92.801 13.377 1.00 10.81 109 THR A N 1
ATOM 1593 C CA . THR A 1 131 ? 61.613 92.810 11.940 1.00 12.58 109 THR A CA 1
ATOM 1594 C C . THR A 1 131 ? 60.341 92.379 11.186 1.00 15.39 109 THR A C 1
ATOM 1595 O O . THR A 1 131 ? 59.437 91.770 11.764 1.00 14.48 109 THR A O 1
ATOM 1606 N N . ASP A 1 132 ? 60.309 92.678 9.901 1.00 12.69 110 ASP A N 1
ATOM 1607 C CA . ASP A 1 132 ? 59.215 92.244 9.040 1.00 13.75 110 ASP A CA 1
ATOM 1608 C C . ASP A 1 132 ? 59.479 90.845 8.504 1.00 16.56 110 ASP A C 1
ATOM 1609 O O . ASP A 1 132 ? 58.541 90.118 8.180 1.00 17.86 110 ASP A O 1
ATOM 1618 N N . ASN A 1 133 ? 60.762 90.513 8.363 1.00 14.18 111 ASN A N 1
ATOM 1619 C CA . ASN A 1 133 ? 61.213 89.270 7.729 1.00 12.04 111 ASN A CA 1
ATOM 1620 C C . ASN A 1 133 ? 61.763 88.271 8.739 1.00 15.27 111 ASN A C 1
ATOM 1621 O O . ASN A 1 133 ? 62.463 88.640 9.677 1.00 13.08 111 ASN A O 1
ATOM 1632 N N . GLU A 1 134 ? 61.475 86.993 8.528 1.00 12.83 112 GLU A N 1
ATOM 1633 C CA . GLU A 1 134 ? 62.013 85.963 9.426 1.00 11.66 112 GLU A CA 1
ATOM 1634 C C . GLU A 1 134 ? 63.493 85.743 9.218 1.00 11.32 112 GLU A C 1
ATOM 1635 O O . GLU A 1 134 ? 64.216 85.438 10.173 1.00 12.29 112 GLU A O 1
ATOM 1647 N N . PHE A 1 135 ? 63.959 85.842 7.978 1.00 10.80 113 PHE A N 1
ATOM 1648 C CA . PHE A 1 135 ? 65.377 85.679 7.745 1.00 12.32 113 PHE A CA 1
ATOM 1649 C C . PHE A 1 135 ? 65.851 86.623 6.680 1.00 10.94 113 PHE A C 1
ATOM 1650 O O . PHE A 1 135 ? 65.082 87.057 5.801 1.00 11.81 113 PHE A O 1
ATOM 1667 N N . HIS A 1 136 ? 67.117 86.967 6.762 1.00 10.71 114 HIS A N 1
ATOM 1668 C CA . HIS A 1 136 ? 67.684 87.861 5.771 1.00 11.09 114 HIS A CA 1
ATOM 1669 C C . HIS A 1 136 ? 67.758 87.202 4.409 1.00 12.00 114 HIS A C 1
ATOM 1670 O O . HIS A 1 136 ? 67.902 85.990 4.309 1.00 11.48 114 HIS A O 1
ATOM 1684 N N . GLN A 1 137 ? 67.659 88.017 3.364 1.00 13.33 115 GLN A N 1
ATOM 1685 C CA . GLN A 1 137 ? 67.848 87.584 1.987 1.00 15.35 115 GLN A CA 1
ATOM 1686 C C . GLN A 1 137 ? 68.510 88.711 1.250 1.00 17.61 115 GLN A C 1
ATOM 1687 O O . GLN A 1 137 ? 68.459 89.864 1.684 1.00 15.96 115 GLN A O 1
ATOM 1701 N N . PHE A 1 138 ? 69.056 88.401 0.090 1.00 18.97 116 PHE A N 1
ATOM 1702 C CA . PHE A 1 138 ? 69.613 89.442 -0.753 1.00 22.66 116 PHE A CA 1
ATOM 1703 C C . PHE A 1 138 ? 68.462 90.069 -1.554 1.00 25.65 116 PHE A C 1
ATOM 1704 O O . PHE A 1 138 ? 67.435 89.432 -1.783 1.00 33.25 116 PHE A O 1
ATOM 1721 N N . ASP A 1 139 ? 68.592 91.334 -1.922 1.00 41.67 117 ASP A N 1
ATOM 1722 C CA . ASP A 1 139 ? 67.556 91.983 -2.726 1.00 54.13 117 ASP A CA 1
ATOM 1723 C C . ASP A 1 139 ? 66.156 91.946 -2.083 1.00 51.78 117 ASP A C 1
ATOM 1724 O O . ASP A 1 139 ? 65.165 91.678 -2.763 1.00 53.54 117 ASP A O 1
ATOM 1733 N N . LEU A 1 140 ? 66.081 92.185 -0.775 1.00 36.11 118 LEU A N 1
ATOM 1734 C CA . LEU A 1 140 ? 64.812 92.514 -0.131 1.00 29.17 118 LEU A CA 1
ATOM 1735 C C . LEU A 1 140 ? 64.451 93.922 -0.586 1.00 34.97 118 LEU A C 1
ATOM 1736 O O . LEU A 1 140 ? 65.349 94.733 -0.828 1.00 41.41 118 LEU A O 1
ATOM 1752 N N . ASN A 1 141 ? 63.170 94.240 -0.718 1.00 39.35 119 ASN A N 1
ATOM 1753 C CA . ASN A 1 141 ? 62.836 95.601 -1.129 1.00 54.60 119 ASN A CA 1
ATOM 1754 C C . ASN A 1 141 ? 63.015 96.567 0.039 1.00 48.85 119 ASN A C 1
ATOM 1755 O O . ASN A 1 141 ? 62.985 96.174 1.216 1.00 31.19 119 ASN A O 1
ATOM 1766 N N . GLU A 1 142 ? 63.225 97.828 -0.325 1.00 48.26 120 GLU A N 1
ATOM 1767 C CA . GLU A 1 142 ? 63.548 98.914 0.598 1.00 45.96 120 GLU A CA 1
ATOM 1768 C C . GLU A 1 142 ? 62.568 99.048 1.754 1.00 33.82 120 GLU A C 1
ATOM 1769 O O . GLU A 1 142 ? 62.926 99.518 2.833 1.00 41.36 120 GLU A O 1
ATOM 1781 N N . THR A 1 143 ? 61.326 98.651 1.510 1.00 30.89 121 THR A N 1
ATOM 1782 C CA . THR A 1 143 ? 60.251 98.841 2.474 1.00 34.48 121 THR A CA 1
ATOM 1783 C C . THR A 1 143 ? 60.360 97.877 3.659 1.00 34.50 121 THR A C 1
ATOM 1784 O O . THR A 1 143 ? 59.905 98.186 4.755 1.00 34.99 121 THR A O 1
ATOM 1795 N N . THR A 1 144 ? 60.965 96.712 3.442 1.00 29.13 122 THR A N 1
ATOM 1796 C CA . THR A 1 144 ? 61.051 95.699 4.499 1.00 21.42 122 THR A CA 1
ATOM 1797 C C . THR A 1 144 ? 61.932 96.193 5.652 1.00 21.83 122 THR A C 1
ATOM 1798 O O . THR A 1 144 ? 63.065 96.633 5.446 1.00 24.92 122 THR A O 1
ATOM 1809 N N . ARG A 1 145 ? 61.389 96.139 6.862 1.00 19.05 123 ARG A N 1
ATOM 1810 C CA . ARG A 1 145 ? 62.141 96.442 8.078 1.00 16.90 123 ARG A CA 1
ATOM 1811 C C . ARG A 1 145 ? 62.933 95.210 8.494 1.00 17.12 123 ARG A C 1
ATOM 1812 O O . ARG A 1 145 ? 62.353 94.231 8.935 1.00 20.61 123 ARG A O 1
ATOM 1833 N N . THR A 1 146 ? 64.252 95.267 8.322 1.00 15.55 124 THR A N 1
ATOM 1834 C CA . THR A 1 146 ? 65.108 94.120 8.548 1.00 12.40 124 THR A CA 1
ATOM 1835 C C . THR A 1 146 ? 65.799 94.240 9.897 1.00 11.35 124 THR A C 1
ATOM 1836 O O . THR A 1 146 ? 65.561 95.171 10.647 1.00 12.23 124 THR A O 1
ATOM 1847 N N . PHE A 1 147 ? 66.683 93.294 10.180 1.00 10.84 125 PHE A N 1
ATOM 1848 C CA . PHE A 1 147 ? 67.509 93.373 11.381 1.00 10.40 125 PHE A CA 1
ATOM 1849 C C . PHE A 1 147 ? 68.247 94.708 11.442 1.00 10.76 125 PHE A C 1
ATOM 1850 O O . PHE A 1 147 ? 68.430 95.282 12.525 1.00 11.44 125 PHE A O 1
ATOM 1867 N N . PHE A 1 148 ? 68.668 95.203 10.286 1.00 12.62 126 PHE A N 1
ATOM 1868 C CA . PHE A 1 148 ? 69.480 96.414 10.227 1.00 14.42 126 PHE A CA 1
ATOM 1869 C C . PHE A 1 148 ? 68.691 97.678 10.517 1.00 15.12 126 PHE A C 1
ATOM 1870 O O . PHE A 1 148 ? 69.275 98.734 10.774 1.00 17.01 126 PHE A O 1
ATOM 1887 N N . ASP A 1 149 ? 67.367 97.557 10.528 1.00 13.27 127 ASP A N 1
ATOM 1888 C CA . ASP A 1 149 ? 66.493 98.683 10.813 1.00 15.17 127 ASP A CA 1
ATOM 1889 C C . ASP A 1 149 ? 65.993 98.744 12.260 1.00 13.26 127 ASP A C 1
ATOM 1890 O O . ASP A 1 149 ? 65.308 99.702 12.633 1.00 17.16 127 ASP A O 1
ATOM 1899 N N . LEU A 1 150 ? 66.341 97.758 13.087 1.00 11.79 128 LEU A N 1
ATOM 1900 C CA . LEU A 1 150 ? 65.881 97.728 14.465 1.00 12.44 128 LEU A CA 1
ATOM 1901 C C . LEU A 1 150 ? 66.416 98.948 15.195 1.00 14.96 128 LEU A C 1
ATOM 1902 O O . LEU A 1 150 ? 67.595 99.286 15.069 1.00 15.50 128 LEU A O 1
ATOM 1918 N N . ASP A 1 151 ? 65.548 99.587 15.956 1.00 16.42 129 ASP A N 1
ATOM 1919 C CA . ASP A 1 151 ? 65.868 100.852 16.585 1.00 16.98 129 ASP A CA 1
ATOM 1920 C C . ASP A 1 151 ? 66.347 100.658 18.020 1.00 15.33 129 ASP A C 1
ATOM 1921 O O . ASP A 1 151 ? 65.744 99.917 18.793 1.00 14.61 129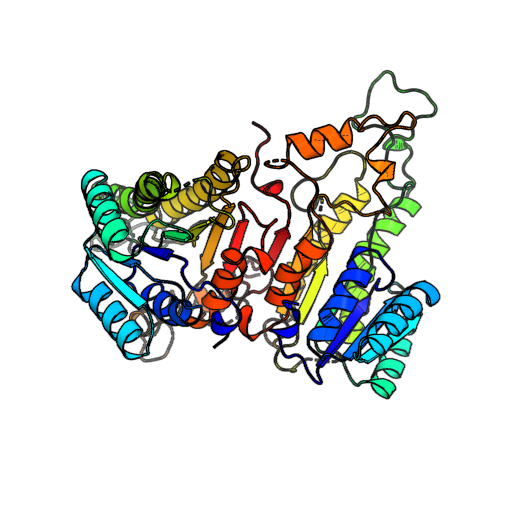 ASP A O 1
ATOM 1930 N N . LYS A 1 152 ? 67.434 101.334 18.372 1.00 14.76 130 LYS A N 1
ATOM 1931 C CA . LYS A 1 152 ? 67.971 101.254 19.729 1.00 13.27 130 LYS A CA 1
ATOM 1932 C C . LYS A 1 152 ? 66.930 101.588 20.806 1.00 15.34 130 LYS A C 1
ATOM 1933 O O . LYS A 1 152 ? 66.830 100.874 21.813 1.00 14.42 130 LYS A O 1
ATOM 1952 N N . SER A 1 153 ? 66.132 102.630 20.604 1.00 15.19 131 SER A N 1
ATOM 1953 C CA . SER A 1 153 ? 65.197 103.044 21.652 1.00 15.44 131 SER A CA 1
ATOM 1954 C C . SER A 1 153 ? 64.080 102.016 21.799 1.00 15.24 131 SER A C 1
ATOM 1955 O O . SER A 1 153 ? 63.620 101.750 22.904 1.00 16.51 131 SER A O 1
ATOM 1963 N N . GLY A 1 154 ? 63.669 101.399 20.698 1.00 16.08 132 GLY A N 1
ATOM 1964 C CA . GLY A 1 154 ? 62.661 100.350 20.771 1.00 16.99 132 GLY A CA 1
ATOM 1965 C C . GLY A 1 154 ? 63.170 99.139 21.533 1.00 13.30 132 GLY A C 1
ATOM 1966 O O . GLY A 1 154 ? 62.446 98.567 22.343 1.00 12.93 132 GLY A O 1
ATOM 1970 N N . ILE A 1 155 ? 64.414 98.736 21.270 1.00 12.16 133 ILE A N 1
ATOM 1971 C CA . ILE A 1 155 ? 65.044 97.630 22.001 1.00 11.29 133 ILE A CA 1
ATOM 1972 C C . ILE A 1 155 ? 65.144 97.955 23.505 1.00 11.10 133 ILE A C 1
ATOM 1973 O O . ILE A 1 155 ? 64.796 97.124 24.349 1.00 11.66 133 ILE A O 1
ATOM 1989 N N . GLU A 1 156 ? 65.574 99.174 23.825 1.00 12.09 134 GLU A N 1
ATOM 1990 C CA . GLU A 1 156 ? 65.645 99.615 25.214 1.00 11.91 134 GLU A CA 1
ATOM 1991 C C . GLU A 1 156 ? 64.274 99.551 25.882 1.00 11.72 134 GLU A C 1
ATOM 1992 O O . GLU A 1 156 ? 64.153 99.078 27.013 1.00 12.61 134 GLU A O 1
ATOM 2004 N N . PHE A 1 157 ? 63.253 100.033 25.179 1.00 13.69 135 PHE A N 1
ATOM 2005 C CA . PHE A 1 157 ? 61.881 100.012 25.701 1.00 12.97 135 PHE A CA 1
ATOM 2006 C C . PHE A 1 157 ? 61.454 98.589 26.106 1.00 12.38 135 PHE A C 1
ATOM 2007 O O . PHE A 1 157 ? 60.889 98.383 27.174 1.00 13.29 135 PHE A O 1
ATOM 2024 N N . VAL A 1 158 ? 61.724 97.604 25.243 1.00 10.28 136 VAL A N 1
ATOM 2025 C CA . VAL A 1 158 ? 61.307 96.240 25.500 1.00 10.86 136 VAL A CA 1
ATOM 2026 C C . VAL A 1 158 ? 62.039 95.668 26.702 1.00 12.69 136 VAL A C 1
ATOM 2027 O O . VAL A 1 158 ? 61.442 95.014 27.553 1.00 11.54 136 VAL A O 1
ATOM 2040 N N . PHE A 1 159 ? 63.343 95.890 26.789 1.00 10.98 137 PHE A N 1
ATOM 2041 C CA . PHE A 1 159 ? 64.083 95.394 27.942 1.00 11.02 137 PHE A CA 1
ATOM 2042 C C . PHE A 1 159 ? 63.685 96.096 29.241 1.00 10.97 137 PHE A C 1
ATOM 2043 O O . PHE A 1 159 ? 63.585 95.432 30.281 1.00 12.73 137 PHE A O 1
ATOM 2060 N N . ASN A 1 160 ? 63.448 97.408 29.181 1.00 11.42 138 ASN A N 1
ATOM 2061 C CA . ASN A 1 160 ? 63.044 98.136 30.355 1.00 11.41 138 ASN A CA 1
ATOM 2062 C C . ASN A 1 160 ? 61.740 97.568 30.887 1.00 12.01 138 ASN A C 1
ATOM 2063 O O . ASN A 1 160 ? 61.645 97.217 32.071 1.00 13.18 138 ASN A O 1
ATOM 2074 N N . LEU A 1 161 ? 60.748 97.446 30.014 1.00 11.47 139 LEU A N 1
ATOM 2075 C CA . LEU A 1 161 ? 59.407 97.076 30.461 1.00 11.28 139 LEU A CA 1
ATOM 2076 C C . LEU A 1 161 ? 59.384 95.633 30.986 1.00 10.99 139 LEU A C 1
ATOM 2077 O O . LEU A 1 161 ? 58.760 95.339 32.010 1.00 12.46 139 LEU A O 1
ATOM 2093 N N . ASN A 1 162 ? 60.051 94.732 30.288 1.00 11.98 140 ASN A N 1
ATOM 2094 C CA . ASN A 1 162 ? 59.946 93.309 30.618 1.00 12.43 140 ASN A CA 1
ATOM 2095 C C . ASN A 1 162 ? 60.894 92.821 31.713 1.00 14.67 140 ASN A C 1
ATOM 2096 O O . ASN A 1 162 ? 60.665 91.745 32.270 1.00 17.58 140 ASN A O 1
ATOM 2107 N N . TYR A 1 163 ? 61.936 93.581 32.031 1.00 9.74 141 TYR A N 1
ATOM 2108 C CA . TYR A 1 163 ? 62.857 93.171 33.099 1.00 10.24 141 TYR A CA 1
ATOM 2109 C C . TYR A 1 163 ? 62.774 94.165 34.275 1.00 10.59 141 TYR A C 1
ATOM 2110 O O . TYR A 1 163 ? 62.309 93.788 35.344 1.00 11.55 141 TYR A O 1
ATOM 2128 N N . LEU A 1 164 ? 63.155 95.429 34.088 1.00 11.00 142 LEU A N 1
ATOM 2129 C CA . LEU A 1 164 ? 63.016 96.401 35.174 1.00 8.87 142 LEU A CA 1
ATOM 2130 C C . LEU A 1 164 ? 61.554 96.578 35.584 1.00 9.26 142 LEU A C 1
ATOM 2131 O O . LEU A 1 164 ? 61.257 96.837 36.763 1.00 11.04 142 LEU A O 1
ATOM 2147 N N . GLY A 1 165 ? 60.630 96.390 34.648 1.00 10.11 143 GLY A N 1
ATOM 2148 C CA . GLY A 1 165 ? 59.215 96.527 34.976 1.00 10.34 143 GLY A CA 1
ATOM 2149 C C . GLY A 1 165 ? 58.708 95.455 35.920 1.00 10.35 143 GLY A C 1
ATOM 2150 O O . GLY A 1 165 ? 57.647 95.612 36.517 1.00 12.05 143 GLY A O 1
ATOM 2154 N N . SER A 1 166 ? 59.476 94.373 36.053 1.00 9.63 144 SER A N 1
ATOM 2155 C CA . SER A 1 166 ? 59.255 93.376 37.103 1.00 9.64 144 SER A CA 1
ATOM 2156 C C . SER A 1 166 ? 60.130 93.602 38.338 1.00 10.91 144 SER A C 1
ATOM 2157 O O . SER A 1 166 ? 59.653 93.486 39.480 1.00 12.43 144 SER A O 1
ATOM 2165 N N . LEU A 1 167 ? 61.397 93.941 38.120 1.00 9.54 145 LEU A N 1
ATOM 2166 C CA . LEU A 1 167 ? 62.317 94.124 39.232 1.00 9.85 145 LEU A CA 1
ATOM 2167 C C . LEU A 1 167 ? 61.922 95.293 40.143 1.00 9.03 145 LEU A C 1
ATOM 2168 O O . LEU A 1 167 ? 61.965 95.152 41.362 1.00 10.57 145 LEU A O 1
ATOM 2184 N N . LEU A 1 168 ? 61.495 96.433 39.595 1.00 9.74 146 LEU A N 1
ATOM 2185 C CA . LEU A 1 168 ? 61.250 97.591 40.465 1.00 10.81 146 LEU A CA 1
ATOM 2186 C C . LEU A 1 168 ? 60.013 97.355 41.370 1.00 11.00 146 LEU A C 1
ATOM 2187 O O . LEU A 1 168 ? 60.086 97.608 42.573 1.00 11.93 146 LEU A O 1
ATOM 2203 N N . PRO A 1 169 ? 58.888 96.849 40.817 1.00 9.24 147 PRO A N 1
ATOM 2204 C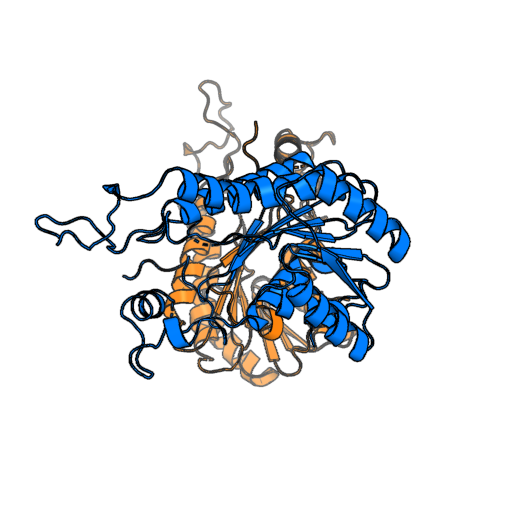 CA . PRO A 1 169 ? 57.777 96.525 41.737 1.00 10.57 147 PRO A CA 1
ATOM 2205 C C . PRO A 1 169 ? 58.143 95.432 42.739 1.00 10.85 147 PRO A C 1
ATOM 2206 O O . PRO A 1 169 ? 57.662 95.437 43.869 1.00 12.26 147 PRO A O 1
ATOM 2217 N N . THR A 1 170 ? 58.988 94.496 42.340 1.00 10.51 148 THR A N 1
ATOM 2218 C CA . THR A 1 170 ? 59.412 93.487 43.296 1.00 10.62 148 THR A CA 1
ATOM 2219 C C . THR A 1 170 ? 60.228 94.121 44.419 1.00 10.20 148 THR A C 1
ATOM 2220 O O . THR A 1 170 ? 60.062 93.775 45.600 1.00 11.18 148 THR A O 1
ATOM 2231 N N . GLN A 1 171 ? 61.078 95.092 44.103 1.00 9.47 149 GLN A N 1
ATOM 2232 C CA . GLN A 1 171 ? 61.773 95.785 45.190 1.00 11.15 149 GLN A CA 1
ATOM 2233 C C . GLN A 1 171 ? 60.797 96.453 46.165 1.00 11.51 149 GLN A C 1
ATOM 2234 O O . GLN A 1 171 ? 61.001 96.411 47.377 1.00 15.35 149 GLN A O 1
ATOM 2248 N N . VAL A 1 172 ? 59.760 97.087 45.649 1.00 10.65 150 VAL A N 1
ATOM 2249 C CA . VAL A 1 172 ? 58.840 97.796 46.520 1.00 11.15 150 VAL A CA 1
ATOM 2250 C C . VAL A 1 172 ? 57.984 96.826 47.331 1.00 12.21 150 VAL A C 1
ATOM 2251 O O . VAL A 1 172 ? 57.892 96.950 48.559 1.00 14.94 150 VAL A O 1
ATOM 2264 N N . PHE A 1 173 ? 57.373 95.862 46.677 1.00 12.00 151 PHE A N 1
ATOM 2265 C CA . PHE A 1 173 ? 56.403 95.025 47.382 1.00 10.25 151 PHE A CA 1
ATOM 2266 C C . PHE A 1 173 ? 57.000 93.832 48.139 1.00 13.97 151 PHE A C 1
ATOM 2267 O O . PHE A 1 173 ? 56.420 93.391 49.132 1.00 15.07 151 PHE A O 1
ATOM 2284 N N . ALA A 1 174 ? 58.139 93.293 47.710 1.00 13.34 152 ALA A N 1
ATOM 2285 C CA . ALA A 1 174 ? 58.743 92.201 48.469 1.00 13.61 152 ALA A CA 1
ATOM 2286 C C . ALA A 1 174 ? 59.185 92.663 49.843 1.00 15.55 152 ALA A C 1
ATOM 2287 O O . ALA A 1 174 ? 59.216 91.866 50.779 1.00 14.28 152 ALA A O 1
ATOM 2294 N N . LYS A 1 175 ? 59.519 93.942 49.981 1.00 16.42 153 LYS A N 1
ATOM 2295 C CA . LYS A 1 175 ? 59.867 94.505 51.280 1.00 19.24 153 LYS A CA 1
ATOM 2296 C C . LYS A 1 175 ? 58.743 94.226 52.275 1.00 18.13 153 LYS A C 1
ATOM 2297 O O . LYS A 1 175 ? 58.983 93.913 53.444 1.00 19.74 153 LYS A O 1
ATOM 2316 N N . ASP A 1 176 ? 57.506 94.315 51.797 1.00 15.00 154 ASP A N 1
ATOM 2317 C CA . ASP A 1 176 ? 56.330 94.139 52.652 1.00 14.45 154 ASP A CA 1
ATOM 2318 C C . ASP A 1 176 ? 55.960 92.676 52.847 1.00 15.49 154 ASP A C 1
ATOM 2319 O O . ASP A 1 176 ? 55.316 92.302 53.837 1.00 18.90 154 ASP A O 1
ATOM 2362 N N . LEU A 1 178 ? 58.079 90.303 53.339 1.00 14.96 156 LEU A N 1
ATOM 2363 C CA . LEU A 1 178 ? 58.992 89.708 54.293 1.00 13.95 156 LEU A CA 1
ATOM 2364 C C . LEU A 1 178 ? 58.290 89.497 55.629 1.00 16.66 156 LEU A C 1
ATOM 2365 O O . LEU A 1 178 ? 57.658 90.424 56.171 1.00 18.22 156 LEU A O 1
ATOM 2382 N N . GLY A 1 179 ? 58.394 88.271 56.131 1.00 20.25 157 GLY A N 1
ATOM 2383 C CA . GLY A 1 179 ? 57.768 87.894 57.383 1.00 18.41 157 GLY A CA 1
ATOM 2384 C C . GLY A 1 179 ? 56.356 87.348 57.250 1.00 24.47 157 GLY A C 1
ATOM 2385 O O . GLY A 1 179 ? 55.776 86.918 58.252 1.00 31.32 157 GLY A O 1
ATOM 2389 N N . LYS A 1 180 ? 55.800 87.349 56.042 1.00 18.85 158 LYS A N 1
ATOM 2390 C CA . LYS A 1 180 ? 54.430 86.866 55.816 1.00 19.17 158 LYS A CA 1
ATOM 2391 C C . LYS A 1 180 ? 54.359 85.462 55.273 1.00 24.64 158 LYS A C 1
ATOM 2392 O O . LYS A 1 180 ? 54.760 85.219 54.136 1.00 20.09 158 LYS A O 1
ATOM 2411 N N . GLN A 1 181 ? 53.798 84.550 56.051 1.00 22.08 159 GLN A N 1
ATOM 2412 C CA . GLN A 1 181 ? 53.662 83.165 55.619 1.00 18.66 159 GLN A CA 1
ATOM 2413 C C . GLN A 1 181 ? 52.895 83.085 54.292 1.00 17.10 159 GLN A C 1
ATOM 2414 O O . GLN A 1 181 ? 51.860 83.724 54.105 1.00 23.82 159 GLN A O 1
ATOM 2428 N N . GLY A 1 182 ? 53.468 82.338 53.353 1.00 17.93 160 GLY A N 1
ATOM 2429 C CA . GLY A 1 182 ? 52.825 82.051 52.089 1.00 20.20 160 GLY A CA 1
ATOM 2430 C C . GLY A 1 182 ? 53.056 83.080 51.006 1.00 15.01 160 GLY A C 1
ATOM 2431 O O . GLY A 1 182 ? 52.544 82.932 49.893 1.00 16.47 160 GLY A O 1
ATOM 2435 N N . ALA A 1 183 ? 53.822 84.129 51.307 1.00 13.31 161 ALA A N 1
ATOM 2436 C CA . ALA A 1 183 ? 54.116 85.151 50.300 1.00 13.71 161 ALA A CA 1
ATOM 2437 C C . ALA A 1 183 ? 54.903 84.596 49.127 1.00 13.29 161 ALA A C 1
ATOM 2438 O O . ALA A 1 183 ? 55.791 83.744 49.272 1.00 13.88 161 ALA A O 1
ATOM 2445 N N . ASN A 1 184 ? 54.576 85.069 47.931 1.00 11.20 162 ASN A N 1
ATOM 2446 C CA . ASN A 1 184 ? 55.324 84.600 46.770 1.00 10.66 162 ASN A CA 1
ATOM 2447 C C . ASN A 1 184 ? 55.126 85.540 45.596 1.00 11.85 162 ASN A C 1
ATOM 2448 O O . ASN A 1 184 ? 54.230 86.391 45.600 1.00 11.23 162 ASN A O 1
ATOM 2459 N N . ILE A 1 185 ? 56.011 85.392 44.612 1.00 9.83 163 ILE A N 1
ATOM 2460 C CA . ILE A 1 185 ? 56.102 86.249 43.455 1.00 10.89 163 ILE A CA 1
ATOM 2461 C C . ILE A 1 185 ? 55.903 85.390 42.214 1.00 10.66 163 ILE A C 1
ATOM 2462 O O . ILE A 1 185 ? 56.474 84.300 42.113 1.00 10.01 163 ILE A O 1
ATOM 2478 N N . ILE A 1 186 ? 55.097 85.882 41.279 1.00 10.14 164 ILE A N 1
ATOM 2479 C CA . ILE A 1 186 ? 54.937 85.274 39.958 1.00 9.87 164 ILE A CA 1
ATOM 2480 C C . ILE A 1 186 ? 55.423 86.217 38.875 1.00 9.62 164 ILE A C 1
ATOM 2481 O O . ILE A 1 186 ? 54.996 87.379 38.823 1.00 10.49 164 ILE A O 1
ATOM 2497 N N . ASN A 1 187 ? 56.327 85.741 38.036 1.00 8.91 165 ASN A N 1
ATOM 2498 C CA . ASN A 1 187 ? 56.682 86.443 36.827 1.00 9.91 165 ASN A CA 1
ATOM 2499 C C . ASN A 1 187 ? 56.018 85.766 35.626 1.00 9.68 165 ASN A C 1
ATOM 2500 O O . ASN A 1 187 ? 55.644 84.604 35.690 1.00 9.76 165 ASN A O 1
ATOM 2511 N N . ILE A 1 188 ? 55.904 86.498 34.526 1.00 11.75 166 ILE A N 1
ATOM 2512 C CA . ILE A 1 188 ? 55.357 85.924 33.301 1.00 11.25 166 ILE A CA 1
ATOM 2513 C C . ILE A 1 188 ? 56.444 85.917 32.238 1.00 12.20 166 ILE A C 1
ATOM 2514 O O . ILE A 1 188 ? 56.934 86.975 31.809 1.00 15.08 166 ILE A O 1
ATOM 2530 N N . SER A 1 189 ? 56.848 84.718 31.840 1.00 10.53 167 SER A N 1
ATOM 2531 C CA . SER A 1 189 ? 57.852 84.527 30.815 1.00 10.27 167 SER A CA 1
ATOM 2532 C C . SER A 1 189 ? 57.137 84.209 29.499 1.00 10.37 167 SER A C 1
ATOM 2533 O O . SER A 1 189 ? 56.025 84.728 29.273 1.00 14.65 167 SER A O 1
ATOM 2541 N N . SER A 1 190 ? 57.741 83.388 28.651 1.00 10.56 168 SER A N 1
ATOM 2542 C CA . SER A 1 190 ? 57.244 83.156 27.305 1.00 10.77 168 SER A CA 1
ATOM 2543 C C . SER A 1 190 ? 57.973 81.979 26.659 1.00 12.96 168 SER A C 1
ATOM 2544 O O . SER A 1 190 ? 59.108 81.674 27.037 1.00 12.68 168 SER A O 1
ATOM 2569 N N . ASN A 1 192 ? 59.379 82.261 23.942 1.00 11.73 170 ASN A N 1
ATOM 2570 C CA . ASN A 1 192 ? 60.494 82.894 23.291 1.00 12.36 170 ASN A CA 1
ATOM 2571 C C . ASN A 1 192 ? 61.711 82.986 24.209 1.00 14.02 170 ASN A C 1
ATOM 2572 O O . ASN A 1 192 ? 62.808 83.293 23.733 1.00 16.80 170 ASN A O 1
ATOM 2583 N N . ALA A 1 193 ? 61.545 82.647 25.497 1.00 12.84 171 ALA A N 1
ATOM 2584 C CA . ALA A 1 193 ? 62.641 82.612 26.452 1.00 12.85 171 ALA A CA 1
ATOM 2585 C C . ALA A 1 193 ? 63.457 81.350 26.327 1.00 14.74 171 ALA A C 1
ATOM 2586 O O . ALA A 1 193 ? 64.628 81.335 26.710 1.00 23.13 171 ALA A O 1
ATOM 2593 N N . PHE A 1 194 ? 62.832 80.263 25.855 1.00 12.79 172 PHE A N 1
ATOM 2594 C CA . PHE A 1 194 ? 63.488 78.959 25.719 1.00 16.15 172 PHE A CA 1
ATOM 2595 C C . PHE A 1 194 ? 64.369 78.902 24.472 1.00 23.80 172 PHE A C 1
ATOM 2596 O O . PHE A 1 194 ? 65.570 78.666 24.571 1.00 23.90 172 PHE A O 1
ATOM 2613 N N . THR A 1 195 ? 63.772 79.109 23.304 1.00 18.44 173 THR A N 1
ATOM 2614 C CA . THR A 1 195 ? 64.528 79.405 22.092 1.00 12.73 173 THR A CA 1
ATOM 2615 C C . THR A 1 195 ? 63.773 80.572 21.483 1.00 9.73 173 THR A C 1
ATOM 2616 O O . THR A 1 195 ? 62.528 80.624 21.537 1.00 12.38 173 THR A O 1
ATOM 2627 N N . PRO A 1 196 ? 64.504 81.527 20.910 1.00 9.89 174 PRO A N 1
ATOM 2628 C CA . PRO A 1 196 ? 63.827 82.727 20.443 1.00 8.84 174 PRO A CA 1
ATOM 2629 C C . PRO A 1 196 ? 62.939 82.476 19.250 1.00 11.13 174 PRO A C 1
A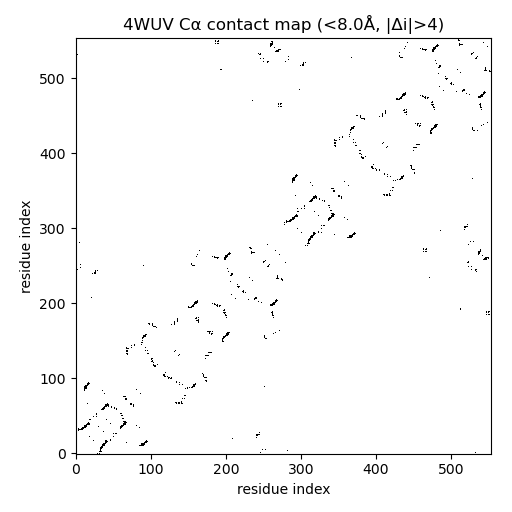TOM 2630 O O . PRO A 1 196 ? 63.104 81.506 18.518 1.00 11.67 174 PRO A O 1
ATOM 2641 N N . LEU A 1 197 ? 61.972 83.365 19.083 1.00 9.89 175 LEU A N 1
ATOM 2642 C CA . LEU A 1 197 ? 61.118 83.320 17.919 1.00 10.46 175 LEU A CA 1
ATOM 2643 C C . LEU A 1 197 ? 61.620 84.256 16.844 1.00 9.43 175 LEU A C 1
ATOM 2644 O O . LEU A 1 197 ? 62.270 85.251 17.120 1.00 10.09 175 LEU A O 1
ATOM 2660 N N . THR A 1 198 ? 61.298 83.939 15.598 1.00 9.22 176 THR A N 1
ATOM 2661 C CA . THR A 1 198 ? 61.721 84.806 14.506 1.00 9.68 176 THR A CA 1
ATOM 2662 C C . THR A 1 198 ? 61.074 86.178 14.676 1.00 11.61 176 THR A C 1
ATOM 2663 O O . THR A 1 198 ? 59.990 86.304 15.253 1.00 10.57 176 THR A O 1
ATOM 2674 N N . LYS A 1 199 ? 61.791 87.184 14.178 1.00 9.43 177 LYS A N 1
ATOM 2675 C CA . LYS A 1 199 ? 61.349 88.582 14.048 1.00 10.61 177 LYS A CA 1
ATOM 2676 C C . LYS A 1 199 ? 61.380 89.409 15.330 1.00 10.04 177 LYS A C 1
ATOM 2677 O O . LYS A 1 199 ? 61.280 90.625 15.259 1.00 10.69 177 LYS A O 1
ATOM 2696 N N . ILE A 1 200 ? 61.502 88.764 16.492 1.00 9.04 178 ILE A N 1
ATOM 2697 C CA . ILE A 1 200 ? 61.324 89.464 17.768 1.00 10.44 178 ILE A CA 1
ATOM 2698 C C . ILE A 1 200 ? 62.517 89.266 18.713 1.00 8.72 178 ILE A C 1
ATOM 2699 O O . ILE A 1 200 ? 62.392 88.679 19.802 1.00 10.09 178 ILE A O 1
ATOM 2715 N N . PRO A 1 201 ? 63.691 89.775 18.308 1.00 9.22 179 PRO A N 1
ATOM 2716 C CA . PRO A 1 201 ? 64.896 89.497 19.106 1.00 9.65 179 PRO A CA 1
ATOM 2717 C C . PRO A 1 201 ? 64.839 90.105 20.506 1.00 10.31 179 PRO A C 1
ATOM 2718 O O . PRO A 1 201 ? 65.204 89.437 21.481 1.00 9.33 179 PRO A O 1
ATOM 2729 N N . ALA A 1 202 ? 64.400 91.341 20.628 1.00 9.30 180 ALA A N 1
ATOM 2730 C CA . ALA A 1 202 ? 64.484 91.991 21.926 1.00 7.49 180 ALA A CA 1
ATOM 2731 C C . ALA A 1 202 ? 63.527 91.361 22.917 1.00 7.77 180 ALA A C 1
ATOM 2732 O O . ALA A 1 202 ? 63.856 91.164 24.081 1.00 9.23 180 ALA A O 1
ATOM 2739 N N . TYR A 1 203 ? 62.311 91.072 22.461 1.00 8.13 181 TYR A N 1
ATOM 2740 C CA . TYR A 1 203 ? 61.297 90.509 23.341 1.00 7.94 181 TYR A CA 1
ATOM 2741 C C . TYR A 1 203 ? 61.744 89.105 23.795 1.00 7.71 181 TYR A C 1
ATOM 2742 O O . TYR A 1 203 ? 61.594 88.757 24.971 1.00 7.89 181 TYR A O 1
ATOM 2760 N N . SER A 1 204 ? 62.295 88.326 22.857 1.00 8.45 182 SER A N 1
ATOM 2761 C CA . SER A 1 204 ? 62.829 87.009 23.196 1.00 9.01 182 SER A CA 1
ATOM 2762 C C . SER A 1 204 ? 63.959 87.136 24.216 1.00 8.86 182 SER A C 1
ATOM 2763 O O . SER A 1 204 ? 63.968 86.408 25.190 1.00 9.44 182 SER A O 1
ATOM 2771 N N . GLY A 1 205 ? 64.878 88.077 24.016 1.00 8.36 183 GLY A N 1
ATOM 2772 C CA . GLY A 1 205 ? 65.983 88.247 24.940 1.00 8.21 183 GLY A CA 1
ATOM 2773 C C . GLY A 1 205 ? 65.537 88.708 26.322 1.00 8.11 183 GLY A C 1
ATOM 2774 O O . GLY A 1 205 ? 66.060 88.261 27.352 1.00 6.75 183 GLY A O 1
ATOM 2778 N N . ALA A 1 206 ? 64.573 89.620 26.346 1.00 8.20 184 ALA A N 1
ATOM 2779 C CA . ALA A 1 206 ? 64.109 90.156 27.602 1.00 8.41 184 ALA A CA 1
ATOM 2780 C C . ALA A 1 206 ? 63.356 89.084 28.388 1.00 8.88 184 ALA A C 1
ATOM 2781 O O . ALA A 1 206 ? 63.456 89.032 29.602 1.00 9.64 184 ALA A O 1
ATOM 2788 N N . LYS A 1 207 ? 62.630 88.209 27.703 1.00 8.28 185 LYS A N 1
ATOM 2789 C CA . LYS A 1 207 ? 61.940 87.158 28.441 1.00 9.26 185 LYS A CA 1
ATOM 2790 C C . LYS A 1 207 ? 62.928 86.073 28.895 1.00 9.39 185 LYS A C 1
ATOM 2791 O O . LYS A 1 207 ? 62.764 85.502 29.974 1.00 9.20 185 LYS A O 1
ATOM 2810 N N . ALA A 1 208 ? 63.963 85.791 28.112 1.00 8.02 186 ALA A N 1
ATOM 2811 C CA . ALA A 1 208 ? 65.048 84.934 28.610 1.00 8.12 186 ALA A CA 1
ATOM 2812 C C . ALA A 1 208 ? 65.625 85.521 29.900 1.00 8.56 186 ALA A C 1
ATOM 2813 O O . ALA A 1 208 ? 65.889 84.791 30.858 1.00 8.40 186 ALA A O 1
ATOM 2820 N N . ALA A 1 209 ? 65.784 86.843 29.934 1.00 7.58 187 ALA A N 1
ATOM 2821 C CA . ALA A 1 209 ? 66.309 87.508 31.126 1.00 6.71 187 ALA A CA 1
ATOM 2822 C C . ALA A 1 209 ? 65.335 87.384 32.301 1.00 7.66 187 ALA A C 1
ATOM 2823 O O . ALA A 1 209 ? 65.793 87.188 33.428 1.00 7.86 187 ALA A O 1
ATOM 2830 N N . ILE A 1 210 ? 64.019 87.482 32.083 1.00 7.90 188 ILE A N 1
ATOM 2831 C CA . ILE A 1 210 ? 63.092 87.379 33.229 1.00 9.56 188 ILE A CA 1
ATOM 2832 C C . ILE A 1 210 ? 62.979 85.928 33.704 1.00 8.25 188 ILE A C 1
ATOM 2833 O O . ILE A 1 210 ? 62.786 85.708 34.896 1.00 9.27 188 ILE A O 1
ATOM 2849 N N . SER A 1 211 ? 63.174 84.952 32.825 1.00 7.95 189 SER A N 1
ATOM 2850 C CA . SER A 1 211 ? 63.239 83.559 33.268 1.00 8.09 189 SER A CA 1
ATOM 2851 C C . SER A 1 211 ? 64.417 83.389 34.219 1.00 8.42 189 SER A C 1
ATOM 2852 O O . SER A 1 211 ? 64.316 82.750 35.273 1.00 8.79 189 SER A O 1
ATOM 2860 N N . ASN A 1 212 ? 65.552 83.958 33.831 1.00 8.29 190 ASN A N 1
ATOM 2861 C CA . ASN A 1 212 ? 66.758 83.940 34.634 1.00 6.12 190 ASN A CA 1
ATOM 2862 C C . ASN A 1 212 ? 66.544 84.648 35.977 1.00 7.80 190 ASN A C 1
ATOM 2863 O O . ASN A 1 212 ? 66.897 84.123 37.026 1.00 7.93 190 ASN A O 1
ATOM 2874 N N . PHE A 1 213 ? 65.935 85.819 35.956 1.00 7.09 191 PHE A N 1
ATOM 2875 C CA . PHE A 1 213 ? 65.649 86.594 37.171 1.00 6.65 191 PHE A CA 1
ATOM 2876 C C . PHE A 1 213 ? 64.736 85.832 38.135 1.00 7.14 191 PHE A C 1
ATOM 2877 O O . PHE A 1 213 ? 64.877 85.954 39.341 1.00 8.00 191 PHE A O 1
ATOM 2894 N N . THR A 1 214 ? 63.770 85.096 37.586 1.00 7.46 192 THR A N 1
ATOM 2895 C CA . THR A 1 214 ? 62.867 84.260 38.394 1.00 6.82 192 THR A CA 1
ATOM 2896 C C . THR A 1 214 ? 63.701 83.286 39.229 1.00 6.84 192 THR A C 1
ATOM 2897 O O . THR A 1 214 ? 63.490 83.138 40.429 1.00 8.02 192 THR A O 1
ATOM 2908 N N . GLN A 1 215 ? 64.659 82.635 38.592 1.00 8.40 193 GLN A N 1
ATOM 2909 C CA . GLN A 1 215 ? 65.540 81.720 39.319 1.00 8.12 193 GLN A CA 1
ATOM 2910 C C . GLN A 1 215 ? 66.395 82.496 40.338 1.00 7.65 193 GLN A C 1
ATOM 2911 O O . GLN A 1 215 ? 66.603 82.027 41.469 1.00 8.09 193 GLN A O 1
ATOM 2925 N N . TRP A 1 216 ? 66.903 83.659 39.955 1.00 6.36 194 TRP A N 1
ATOM 2926 C CA . TRP A 1 216 ? 67.744 84.431 40.850 1.00 5.94 194 TRP A CA 1
ATOM 2927 C C . TRP A 1 216 ? 66.963 84.830 42.109 1.00 8.48 194 TRP A C 1
ATOM 2928 O O . TRP A 1 216 ? 67.468 84.726 43.230 1.00 8.25 194 TRP A O 1
ATOM 2949 N N . LEU A 1 217 ? 65.728 85.291 41.928 1.00 6.71 195 LEU A N 1
ATOM 2950 C CA . LEU A 1 217 ? 64.902 85.725 43.059 1.00 7.35 195 LEU A CA 1
ATOM 2951 C C . LEU A 1 217 ? 64.557 84.568 43.963 1.00 7.40 195 LEU A C 1
ATOM 2952 O O . LEU A 1 217 ? 64.539 84.712 45.193 1.00 9.30 195 LEU A O 1
ATOM 2968 N N . ALA A 1 218 ? 64.216 83.437 43.349 1.00 8.09 196 ALA A N 1
ATOM 2969 C CA . ALA A 1 218 ? 63.923 82.233 44.119 1.00 7.83 196 ALA A CA 1
ATOM 2970 C C . ALA A 1 218 ? 65.083 81.914 45.054 1.00 9.71 196 ALA A C 1
ATOM 2971 O O . ALA A 1 218 ? 64.876 81.596 46.224 1.00 10.45 196 ALA A O 1
ATOM 2978 N N . VAL A 1 219 ? 66.304 81.993 44.551 1.00 7.38 197 VAL A N 1
ATOM 2979 C CA . VAL A 1 219 ? 67.463 81.718 45.380 1.00 6.72 197 VAL A CA 1
ATOM 2980 C C . VAL A 1 219 ? 67.680 82.821 46.422 1.00 7.13 197 VAL A C 1
ATOM 2981 O O . VAL A 1 219 ? 67.926 82.541 47.596 1.00 8.94 197 VAL A O 1
ATOM 2994 N N . TYR A 1 220 ? 67.552 84.077 46.008 1.00 6.67 198 TYR A N 1
ATOM 2995 C CA . TYR A 1 220 ? 67.847 85.186 46.896 1.00 7.85 198 TYR A CA 1
ATOM 2996 C C . TYR A 1 220 ? 66.924 85.191 48.126 1.00 8.99 198 TYR A C 1
ATOM 2997 O O . TYR A 1 220 ? 67.362 85.486 49.242 1.00 9.35 198 TYR A O 1
ATOM 3015 N N . PHE A 1 221 ? 65.657 84.838 47.934 1.00 8.90 199 PHE A N 1
ATOM 3016 C CA . PHE A 1 221 ? 64.673 84.890 49.010 1.00 10.02 199 PHE A CA 1
ATOM 3017 C C . PHE A 1 221 ? 64.436 83.516 49.654 1.00 12.46 199 PHE A C 1
ATOM 3018 O O . PHE A 1 221 ? 63.511 83.363 50.450 1.00 10.06 199 PHE A O 1
ATOM 3035 N N . SER A 1 222 ? 65.290 82.542 49.336 1.00 10.51 200 SER A N 1
ATOM 3036 C CA . SER A 1 222 ? 65.057 81.163 49.740 1.00 10.57 200 SER A CA 1
ATOM 3037 C C . SER A 1 222 ? 65.230 80.871 51.221 1.00 10.25 200 SER A C 1
ATOM 3038 O O . SER A 1 222 ? 64.795 79.810 51.660 1.00 13.40 200 SER A O 1
ATOM 3046 N N . LYS A 1 223 ? 65.872 81.762 51.978 1.00 9.57 201 LYS A N 1
ATOM 3047 C CA . LYS A 1 223 ? 66.011 81.526 53.409 1.00 10.21 201 LYS A CA 1
ATOM 3048 C C . LYS A 1 223 ? 65.086 82.396 54.227 1.00 10.93 201 LYS A C 1
ATOM 3049 O O . LYS A 1 223 ? 65.161 82.354 55.454 1.00 12.34 201 LYS A O 1
ATOM 3068 N N . VAL A 1 224 ? 64.202 83.162 53.568 1.00 10.87 202 VAL A N 1
ATOM 3069 C CA . VAL A 1 224 ? 63.234 83.982 54.299 1.00 11.59 202 VAL A CA 1
ATOM 3070 C C . VAL A 1 224 ? 61.781 83.717 53.869 1.00 12.59 202 VAL A C 1
ATOM 3071 O O . VAL A 1 224 ? 60.874 84.440 54.281 1.00 16.06 202 VAL A O 1
ATOM 3084 N N . GLY A 1 225 ? 61.540 82.694 53.068 1.00 12.92 203 GLY A N 1
ATOM 3085 C CA . GLY A 1 225 ? 60.173 82.260 52.839 1.00 14.57 203 GLY A CA 1
ATOM 3086 C C . GLY A 1 225 ? 59.351 82.975 51.775 1.00 13.50 203 GLY A C 1
ATOM 3087 O O . GLY A 1 225 ? 58.115 83.018 51.910 1.00 17.30 203 GLY A O 1
ATOM 3091 N N . ILE A 1 226 ? 59.995 83.539 50.755 1.00 12.82 204 ILE A N 1
ATOM 3092 C CA . ILE A 1 226 ? 59.257 84.110 49.622 1.00 10.91 204 ILE A CA 1
ATOM 3093 C C . ILE A 1 226 ? 59.639 83.333 48.371 1.00 9.73 204 ILE A C 1
ATOM 3094 O O . ILE A 1 226 ? 60.748 83.505 47.862 1.00 12.15 204 ILE A O 1
ATOM 3110 N N . ARG A 1 227 ? 58.729 82.508 47.865 1.00 9.72 205 ARG A N 1
ATOM 3111 C CA . ARG A 1 227 ? 58.974 81.760 46.639 1.00 8.33 205 ARG A CA 1
ATOM 3112 C C . ARG A 1 227 ? 58.847 82.677 45.413 1.00 8.31 205 ARG A C 1
ATOM 3113 O O . ARG A 1 227 ? 58.171 83.707 45.467 1.00 9.43 205 ARG A O 1
ATOM 3134 N N . CYS A 1 228 ? 59.547 82.325 44.357 1.00 7.78 206 CYS A N 1
ATOM 3135 C CA . CYS A 1 228 ? 59.400 83.002 43.076 1.00 8.64 206 CYS A CA 1
ATOM 3136 C C . CYS A 1 228 ? 59.358 81.957 41.976 1.00 8.36 206 CYS A C 1
ATOM 3137 O O . CYS A 1 228 ? 60.227 81.088 41.883 1.00 10.03 206 CYS A O 1
ATOM 3145 N N . ASN A 1 229 ? 58.322 82.053 41.147 1.00 7.89 207 ASN A N 1
ATOM 3146 C CA . ASN A 1 229 ? 58.118 81.135 40.032 1.00 8.60 207 ASN A CA 1
ATOM 3147 C C . ASN A 1 229 ? 57.601 81.930 38.841 1.00 9.00 207 ASN A C 1
ATOM 3148 O O . ASN A 1 229 ? 57.182 83.062 38.993 1.00 8.78 207 ASN A O 1
ATOM 3159 N N . ALA A 1 230 ? 57.645 81.314 37.665 1.00 9.55 208 ALA A N 1
ATOM 3160 C CA . ALA A 1 230 ? 57.105 81.942 36.468 1.00 9.12 208 ALA A CA 1
ATOM 3161 C C . ALA A 1 230 ? 56.234 80.983 35.703 1.00 10.23 208 ALA A C 1
ATOM 3162 O O . ALA A 1 230 ? 56.450 79.772 35.722 1.00 10.62 208 ALA A O 1
ATOM 3169 N N . ILE A 1 231 ? 55.264 81.561 35.013 1.00 10.18 209 ILE A N 1
ATOM 3170 C CA . ILE A 1 231 ? 54.472 80.853 34.009 1.00 8.09 209 ILE A CA 1
ATOM 3171 C C . ILE A 1 231 ? 54.975 81.315 32.655 1.00 10.12 209 ILE A C 1
ATOM 3172 O O . ILE A 1 231 ? 55.192 82.502 32.458 1.00 10.41 209 ILE A O 1
ATOM 3188 N N . ALA A 1 232 ? 55.188 80.367 31.737 1.00 10.96 210 ALA A N 1
ATOM 3189 C CA . ALA A 1 232 ? 55.569 80.659 30.341 1.00 10.39 210 ALA A CA 1
ATOM 3190 C C . ALA A 1 232 ? 54.401 80.253 29.469 1.00 10.53 210 ALA A C 1
ATOM 3191 O O . ALA A 1 232 ? 54.322 79.095 29.079 1.00 11.95 210 ALA A O 1
ATOM 3198 N N . PRO A 1 233 ? 53.459 81.171 29.222 1.00 10.97 211 PRO A N 1
ATOM 3199 C CA . PRO A 1 233 ? 52.346 80.817 28.327 1.00 11.49 211 PRO A CA 1
ATOM 3200 C C . PRO A 1 233 ? 52.875 80.531 26.939 1.00 13.98 211 PRO A C 1
ATOM 3201 O O . PRO A 1 233 ? 53.839 81.177 26.518 1.00 13.50 211 PRO A O 1
ATOM 3212 N N . GLY A 1 234 ? 52.256 79.589 26.240 1.00 13.02 212 GLY A N 1
ATOM 3213 C CA . GLY A 1 234 ? 52.577 79.352 24.858 1.00 12.53 212 GLY A CA 1
ATOM 3214 C C . GLY A 1 234 ? 51.812 80.341 24.012 1.00 15.76 212 GLY A C 1
ATOM 3215 O O . GLY A 1 234 ? 51.712 81.517 24.347 1.00 15.64 212 GLY A O 1
ATOM 3219 N N . PHE A 1 235 ? 51.232 79.853 22.930 1.00 11.59 213 PHE A N 1
ATOM 3220 C CA . PHE A 1 235 ? 50.569 80.717 21.981 1.00 12.61 213 PHE A CA 1
ATOM 3221 C C . PHE A 1 235 ? 49.096 80.708 22.247 1.00 13.30 213 PHE A C 1
ATOM 3222 O O . PHE A 1 235 ? 48.435 79.683 22.098 1.00 13.40 213 PHE A O 1
ATOM 3239 N N . LEU A 1 236 ? 48.593 81.862 22.675 1.00 13.95 214 LEU A N 1
ATOM 3240 C CA . LEU A 1 236 ? 47.195 81.992 23.083 1.00 14.65 214 LEU A CA 1
ATOM 3241 C C . LEU A 1 236 ? 46.407 82.855 22.137 1.00 16.74 214 LEU A C 1
ATOM 3242 O O . LEU A 1 236 ? 46.945 83.738 21.477 1.00 17.80 214 LEU A O 1
ATOM 3258 N N . VAL A 1 237 ? 45.107 82.600 22.089 1.00 16.47 215 VAL A N 1
ATOM 3259 C CA . VAL A 1 237 ? 44.199 83.388 21.270 1.00 17.84 215 VAL A CA 1
ATOM 3260 C C . VAL A 1 237 ? 43.256 84.145 22.177 1.00 20.97 215 VAL A C 1
ATOM 3261 O O . VAL A 1 237 ? 42.874 83.658 23.242 1.00 23.65 215 VAL A O 1
ATOM 3274 N N . SER A 1 238 ? 42.903 85.356 21.747 1.00 19.28 216 SER A N 1
ATOM 3275 C CA . SER A 1 238 ? 42.022 86.258 22.483 1.00 22.92 216 SER A CA 1
ATOM 3276 C C . SER A 1 238 ? 41.192 87.060 21.500 1.00 22.67 216 SER A C 1
ATOM 3277 O O . SER A 1 238 ? 41.441 87.049 20.295 1.00 22.20 216 SER A O 1
ATOM 3285 N N . ASN A 1 239 ? 40.220 87.803 22.014 1.00 24.73 217 ASN A N 1
ATOM 3286 C CA . ASN A 1 239 ? 39.422 88.653 21.153 1.00 23.77 217 ASN A CA 1
ATOM 3287 C C . ASN A 1 239 ? 40.298 89.698 20.471 1.00 25.71 217 ASN A C 1
ATOM 3288 O O . ASN A 1 239 ? 40.055 90.087 19.326 1.00 25.04 217 ASN A O 1
ATOM 3299 N N . GLN A 1 240 ? 41.314 90.142 21.203 1.00 25.96 218 GLN A N 1
ATOM 3300 C CA . GLN A 1 240 ? 42.215 91.189 20.756 1.00 33.15 218 GLN A CA 1
ATOM 3301 C C . GLN A 1 240 ? 43.177 90.747 19.663 1.00 34.08 218 GLN A C 1
ATOM 3302 O O . GLN A 1 240 ? 43.574 91.571 18.842 1.00 34.96 218 GLN A O 1
ATOM 3316 N N . ASN A 1 241 ? 43.561 89.468 19.625 1.00 25.67 219 ASN A N 1
ATOM 3317 C CA . ASN A 1 241 ? 44.484 89.035 18.572 1.00 25.37 219 ASN A CA 1
ATOM 3318 C C . ASN A 1 241 ? 43.892 88.064 17.562 1.00 26.18 219 ASN A C 1
ATOM 3319 O O . ASN A 1 241 ? 44.597 87.630 16.656 1.00 25.32 219 ASN A O 1
ATOM 3330 N N . LEU A 1 242 ? 42.592 87.767 17.667 1.00 23.41 220 LEU A N 1
ATOM 3331 C CA . LEU A 1 242 ? 41.968 86.819 16.750 1.00 23.38 220 LEU A CA 1
ATOM 3332 C C . LEU A 1 242 ? 42.163 87.250 15.306 1.00 29.84 220 LEU A C 1
ATOM 3333 O O . LEU A 1 242 ? 42.476 86.431 14.436 1.00 28.46 220 LEU A O 1
ATOM 3349 N N . ALA A 1 243 ? 41.987 88.544 15.057 1.00 25.33 221 ALA A N 1
ATOM 3350 C CA . ALA A 1 243 ? 42.058 89.083 13.711 1.00 31.75 221 ALA A CA 1
ATOM 3351 C C . ALA A 1 243 ? 43.504 89.288 13.258 1.00 39.88 221 ALA A C 1
ATOM 3352 O O . ALA A 1 243 ? 43.742 89.826 12.184 1.00 55.21 221 ALA A O 1
ATOM 3359 N N . LEU A 1 244 ? 44.455 88.875 14.086 1.00 38.46 222 LEU A N 1
ATOM 3360 C CA . LEU A 1 244 ? 45.873 88.917 13.738 1.00 45.12 222 LEU A CA 1
ATOM 3361 C C . LEU A 1 244 ? 46.337 87.528 13.340 1.00 46.63 222 LEU A C 1
ATOM 3362 O O . LEU A 1 244 ? 47.318 87.369 12.609 1.00 46.82 222 LEU A O 1
ATOM 3378 N N . LEU A 1 245 ? 45.617 86.526 13.836 1.00 39.39 223 LEU A N 1
ATOM 3379 C CA . LEU A 1 245 ? 45.983 85.137 13.632 1.00 34.58 223 LEU A CA 1
ATOM 3380 C C . LEU A 1 245 ? 45.244 84.514 12.470 1.00 33.13 223 LEU A C 1
ATOM 3381 O O . LEU A 1 245 ? 45.703 83.524 11.924 1.00 31.92 223 LEU A O 1
ATOM 3397 N N . PHE A 1 246 ? 44.105 85.089 12.086 1.00 37.28 224 PHE A N 1
ATOM 3398 C CA . PHE A 1 246 ? 43.259 84.466 11.074 1.00 42.14 224 PHE A CA 1
ATOM 3399 C C . PHE A 1 246 ? 42.873 85.422 9.943 1.00 53.37 224 PHE A C 1
ATOM 3400 O O . PHE A 1 246 ? 42.000 85.087 9.151 1.00 56.70 224 PHE A O 1
ATOM 3417 N N . ASP A 1 247 ? 43.531 86.588 9.886 1.00 61.77 225 ASP A N 1
ATOM 3418 C CA . ASP A 1 247 ? 43.464 87.528 8.745 1.00 72.53 225 ASP A CA 1
ATOM 3419 C C . ASP A 1 247 ? 42.784 86.966 7.504 1.00 77.22 225 ASP A C 1
ATOM 3420 O O . ASP A 1 247 ? 41.729 87.449 7.081 1.00 81.47 225 ASP A O 1
ATOM 3429 N N . THR A 1 248 ? 43.421 85.953 6.919 1.00 77.54 226 THR A N 1
ATOM 3430 C CA . THR A 1 248 ? 42.845 85.194 5.814 1.00 76.74 226 THR A CA 1
ATOM 3431 C C . THR A 1 248 ? 41.449 84.731 6.232 1.00 79.62 226 THR A C 1
ATOM 3432 O O . THR A 1 248 ? 41.245 83.562 6.555 1.00 80.77 226 THR A O 1
ATOM 3443 N N . GLU A 1 249 ? 40.503 85.674 6.211 1.00 83.51 227 GLU A N 1
ATOM 3444 C CA . GLU A 1 249 ? 39.168 85.527 6.808 1.00 77.71 227 GLU A CA 1
ATOM 3445 C C . GLU A 1 249 ? 39.172 84.648 8.074 1.00 74.41 227 GLU A C 1
ATOM 3446 O O . GLU A 1 249 ? 39.050 85.160 9.187 1.00 67.97 227 GLU A O 1
ATOM 3458 N N . GLY A 1 250 ? 39.355 83.343 7.895 1.00 74.31 228 GLY A N 1
ATOM 3459 C CA . GLY A 1 250 ? 39.281 82.368 8.973 1.00 66.52 228 GLY A CA 1
ATOM 3460 C C . GLY A 1 250 ? 40.292 81.258 8.761 1.00 57.77 228 GLY A C 1
ATOM 3461 O O . GLY A 1 250 ? 40.339 80.282 9.512 1.00 51.64 228 GLY A O 1
ATOM 3465 N N . LYS A 1 251 ? 41.086 81.404 7.704 1.00 59.26 229 LYS A N 1
ATOM 3466 C CA . LYS A 1 251 ? 42.263 80.582 7.488 1.00 51.62 229 LYS A CA 1
ATOM 3467 C C . LYS A 1 251 ? 43.399 81.224 8.272 1.00 37.54 229 LYS A C 1
ATOM 3468 O O . LYS A 1 251 ? 43.479 82.451 8.351 1.00 36.61 229 LYS A O 1
ATOM 3487 N N . PRO A 1 252 ? 44.269 80.410 8.877 1.00 33.79 230 PRO A N 1
ATOM 3488 C CA . PRO A 1 252 ? 45.355 81.041 9.633 1.00 29.61 230 PRO A CA 1
ATOM 3489 C C . PRO A 1 252 ? 46.280 81.878 8.749 1.00 23.75 230 PRO A C 1
ATOM 3490 O O . PRO A 1 252 ? 46.383 81.618 7.543 1.00 27.65 230 PRO A O 1
ATOM 3501 N N . THR A 1 253 ? 46.933 82.874 9.341 1.00 26.02 231 THR A N 1
ATOM 3502 C CA . THR A 1 253 ? 48.019 83.578 8.671 1.00 24.04 231 THR A CA 1
ATOM 3503 C C . THR A 1 253 ? 49.179 82.617 8.540 1.00 23.64 231 THR A C 1
ATOM 3504 O O . THR A 1 253 ? 49.196 81.562 9.176 1.00 21.35 231 THR A O 1
ATOM 3515 N N . ASP A 1 254 ? 50.171 82.997 7.754 1.00 19.63 232 ASP A N 1
ATOM 3516 C CA . ASP A 1 254 ? 51.346 82.149 7.638 1.00 15.98 232 ASP A CA 1
ATOM 3517 C C . ASP A 1 254 ? 52.021 81.921 9.004 1.00 15.57 232 ASP A C 1
ATOM 3518 O O . ASP A 1 254 ? 52.452 80.802 9.297 1.00 15.66 232 ASP A O 1
ATOM 3527 N N . ARG A 1 255 ? 52.138 82.956 9.843 1.00 15.49 233 ARG A N 1
ATOM 3528 C CA . ARG A 1 255 ? 52.734 82.763 11.162 1.00 15.37 233 ARG A CA 1
ATOM 3529 C C . ARG A 1 255 ? 51.865 81.853 12.028 1.00 15.12 233 ARG A C 1
ATOM 3530 O O . ARG A 1 255 ? 52.366 81.007 12.759 1.00 12.77 233 ARG A O 1
ATOM 3551 N N . ALA A 1 256 ? 50.551 82.044 11.962 1.00 12.47 234 ALA A N 1
ATOM 3552 C CA . ALA A 1 256 ? 49.644 81.207 12.728 1.00 14.79 234 ALA A CA 1
ATOM 3553 C C . ALA A 1 256 ? 49.808 79.745 12.307 1.00 14.63 234 ALA A C 1
ATOM 3554 O O . ALA A 1 256 ? 49.803 78.849 13.154 1.00 12.43 234 ALA A O 1
ATOM 3561 N N A ASN A 1 257 ? 49.954 79.496 11.010 0.55 13.19 235 ASN A N 1
ATOM 3562 N N B ASN A 1 257 ? 49.959 79.512 11.009 0.45 13.01 235 ASN A N 1
ATOM 3563 C CA A ASN A 1 257 ? 50.147 78.123 10.555 0.55 12.29 235 ASN A CA 1
ATOM 3564 C CA B ASN A 1 257 ? 50.160 78.154 10.533 0.45 12.58 235 ASN A CA 1
ATOM 3565 C C A ASN A 1 257 ? 51.473 77.544 11.060 0.55 13.53 235 ASN A C 1
ATOM 3566 C C B ASN A 1 257 ? 51.460 77.559 11.077 0.45 13.63 235 ASN A C 1
ATOM 3567 O O A ASN A 1 257 ? 51.534 76.369 11.401 0.55 14.72 235 ASN A O 1
ATOM 3568 O O B ASN A 1 257 ? 51.494 76.389 11.442 0.45 14.51 235 ASN A O 1
ATOM 3589 N N . LYS A 1 258 ? 52.526 78.357 11.160 1.00 12.18 236 LYS A N 1
ATOM 3590 C CA . LYS A 1 258 ? 53.786 77.868 11.756 1.00 13.85 236 LYS A CA 1
ATOM 3591 C C . LYS A 1 258 ? 53.554 77.458 13.200 1.00 12.24 236 LYS A C 1
ATOM 3592 O O . LYS A 1 258 ? 54.041 76.430 13.675 1.00 12.71 236 LYS A O 1
ATOM 3612 N N . ILE A 1 259 ? 52.837 78.296 13.930 1.00 11.51 237 ILE A N 1
ATOM 3613 C CA . ILE A 1 259 ? 52.549 78.008 15.323 1.00 10.14 237 ILE A CA 1
ATOM 3614 C C . ILE A 1 259 ? 51.741 76.705 15.464 1.00 11.69 237 ILE A C 1
ATOM 3615 O O . ILE A 1 259 ? 52.095 75.825 16.267 1.00 12.75 237 ILE A O 1
ATOM 3631 N N . LEU A 1 260 ? 50.670 76.573 14.696 1.00 10.91 238 LEU A N 1
ATOM 3632 C CA . LEU A 1 260 ? 49.797 75.423 14.839 1.00 10.99 238 LEU A CA 1
ATOM 3633 C C . LEU A 1 260 ? 50.510 74.143 14.438 1.00 12.33 238 LEU A C 1
ATOM 3634 O O . LEU A 1 260 ? 50.308 73.104 15.086 1.00 14.75 238 LEU A O 1
ATOM 3650 N N . THR A 1 261 ? 51.348 74.202 13.400 1.00 10.40 239 THR A N 1
ATOM 3651 C CA . THR A 1 261 ? 52.014 72.986 12.944 1.00 12.71 239 THR A CA 1
ATOM 3652 C C . THR A 1 261 ? 53.117 72.581 13.913 1.00 14.08 239 THR A C 1
ATOM 3653 O O . THR A 1 261 ? 53.497 71.419 13.930 1.00 16.60 239 THR A O 1
ATOM 3664 N N . ASN A 1 262 ? 53.614 73.502 14.739 1.00 10.34 240 ASN A N 1
ATOM 3665 C CA . ASN A 1 262 ? 54.669 73.166 15.689 1.00 11.54 240 ASN A CA 1
ATOM 3666 C C . ASN A 1 262 ? 54.138 73.032 17.121 1.00 11.29 240 ASN A C 1
ATOM 3667 O O . ASN A 1 262 ? 54.907 72.876 18.060 1.00 12.59 240 ASN A O 1
ATOM 3678 N N . THR A 1 263 ? 52.814 73.067 17.266 1.00 10.98 241 THR A N 1
ATOM 3679 C CA . THR A 1 263 ? 52.156 72.799 18.546 1.00 9.85 241 THR A CA 1
ATOM 3680 C C . THR A 1 263 ? 51.530 71.417 18.450 1.00 12.21 241 THR A C 1
ATOM 3681 O O . THR A 1 263 ? 50.618 71.220 17.669 1.00 12.77 241 THR A O 1
ATOM 3692 N N . PRO A 1 264 ? 52.006 70.438 19.244 1.00 10.28 242 PRO A N 1
ATOM 3693 C CA . PRO A 1 264 ? 51.446 69.087 19.155 1.00 10.89 242 PRO A CA 1
ATOM 3694 C C . PRO A 1 264 ? 49.918 69.045 19.268 1.00 9.37 242 PRO A C 1
ATOM 3695 O O . PRO A 1 264 ? 49.280 68.350 18.466 1.00 12.99 242 PRO A O 1
ATOM 3723 N N . GLY A 1 266 ? 47.893 71.208 18.358 1.00 12.95 244 GLY A N 1
ATOM 3724 C CA . GLY A 1 266 ? 47.324 71.713 17.107 1.00 12.84 244 GLY A CA 1
ATOM 3725 C C . GLY A 1 266 ? 46.293 72.826 17.245 1.00 12.44 244 GLY A C 1
ATOM 3726 O O . GLY A 1 266 ? 45.410 72.986 16.391 1.00 14.00 244 GLY A O 1
ATOM 3730 N N . ARG A 1 267 ? 46.426 73.632 18.288 1.00 11.36 245 ARG A N 1
ATOM 3731 C CA . ARG A 1 267 ? 45.508 74.718 18.559 1.00 12.17 245 ARG A CA 1
ATOM 3732 C C . ARG A 1 267 ? 46.207 75.778 19.403 1.00 10.52 245 ARG A C 1
ATOM 3733 O O . ARG A 1 267 ? 47.261 75.519 20.019 1.00 11.84 245 ARG A O 1
ATOM 3754 N N . PHE A 1 268 ? 45.617 76.964 19.420 1.00 11.96 246 PHE A N 1
ATOM 3755 C CA . PHE A 1 268 ? 46.012 77.989 20.367 1.00 11.67 246 PHE A CA 1
ATOM 3756 C C . PHE A 1 268 ? 45.419 77.710 21.744 1.00 12.08 246 PHE A C 1
ATOM 3757 O O . PHE A 1 268 ? 44.374 77.065 21.872 1.00 15.41 246 PHE A O 1
ATOM 3774 N N . GLY A 1 269 ? 46.090 78.207 22.770 1.00 12.19 247 GLY A N 1
ATOM 3775 C CA . GLY A 1 269 ? 45.560 78.117 24.115 1.00 12.65 247 GLY A CA 1
ATOM 3776 C C . GLY A 1 269 ? 44.602 79.268 24.360 1.00 12.03 247 GLY A C 1
ATOM 3777 O O . GLY A 1 269 ? 44.562 80.253 23.611 1.00 13.70 247 GLY A O 1
ATOM 3781 N N . GLU A 1 270 ? 43.823 79.140 25.427 1.00 12.96 248 GLU A N 1
ATOM 3782 C CA . GLU A 1 270 ? 42.892 80.198 25.856 1.00 16.77 248 GLU A CA 1
ATOM 3783 C C . GLU A 1 270 ? 43.327 80.751 27.204 1.00 15.06 248 GLU A C 1
ATOM 3784 O O . GLU A 1 270 ? 43.998 80.061 27.966 1.00 16.15 248 GLU A O 1
ATOM 3796 N N . SER A 1 271 ? 42.931 81.987 27.504 1.00 16.38 249 SER A N 1
ATOM 3797 C CA . SER A 1 271 ? 43.303 82.625 28.767 1.00 14.75 249 SER A CA 1
ATOM 3798 C C . SER A 1 271 ? 42.933 81.745 29.994 1.00 13.48 249 SER A C 1
ATOM 3799 O O . SER A 1 271 ? 43.693 81.636 30.963 1.00 15.86 249 SER A O 1
ATOM 3807 N N . GLU A 1 272 ? 41.767 81.111 29.924 1.00 14.69 250 GLU A N 1
ATOM 3808 C CA . GLU A 1 272 ? 41.275 80.196 30.972 1.00 15.81 250 GLU A CA 1
ATOM 3809 C C . GLU A 1 272 ? 42.260 79.077 31.306 1.00 14.42 250 GLU A C 1
ATOM 3810 O O . GLU A 1 272 ? 42.364 78.593 32.445 1.00 14.80 250 GLU A O 1
ATOM 3822 N N . GLU A 1 273 ? 43.034 78.680 30.311 1.00 11.94 251 GLU A N 1
ATOM 3823 C CA . GLU A 1 273 ? 43.962 77.565 30.480 1.00 11.60 251 GLU A CA 1
ATOM 3824 C C . GLU A 1 273 ? 45.276 77.947 31.192 1.00 11.97 251 GLU A C 1
ATOM 3825 O O . GLU A 1 273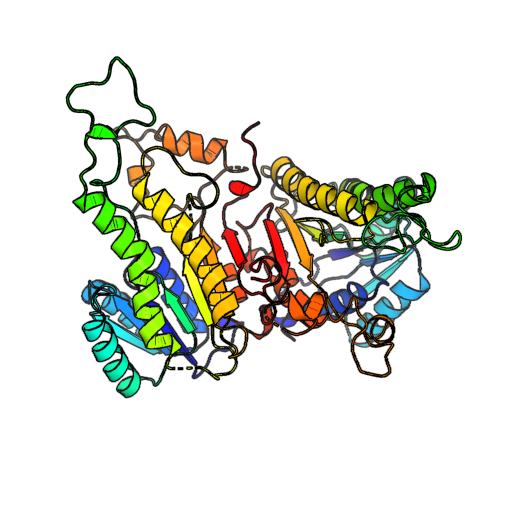 ? 46.099 77.077 31.441 1.00 11.87 251 GLU A O 1
ATOM 3837 N N . LEU A 1 274 ? 45.435 79.222 31.570 1.00 11.22 252 LEU A N 1
ATOM 3838 C CA . LEU A 1 274 ? 46.523 79.638 32.459 1.00 10.76 252 LEU A CA 1
ATOM 3839 C C . LEU A 1 274 ? 46.141 79.694 33.927 1.00 11.93 252 LEU A C 1
ATOM 3840 O O . LEU A 1 274 ? 47.011 79.825 34.778 1.00 11.26 252 LEU A O 1
ATOM 3856 N N . LEU A 1 275 ? 44.848 79.628 34.223 1.00 11.14 253 LEU A N 1
ATOM 3857 C CA . LEU A 1 275 ? 44.398 79.852 35.601 1.00 9.90 253 LEU A CA 1
ATOM 3858 C C . LEU A 1 275 ? 44.873 78.757 36.538 1.00 10.39 253 LEU A C 1
ATOM 3859 O O . LEU A 1 275 ? 45.297 79.027 37.659 1.00 10.22 253 LEU A O 1
ATOM 3875 N N . GLY A 1 276 ? 44.749 77.507 36.116 1.00 10.51 254 GLY A N 1
ATOM 3876 C CA . GLY A 1 276 ? 45.193 76.408 36.961 1.00 8.74 254 GLY A CA 1
ATOM 3877 C C . GLY A 1 276 ? 46.645 76.526 37.405 1.00 10.04 254 GLY A C 1
ATOM 3878 O O . GLY A 1 276 ? 46.989 76.303 38.589 1.00 10.68 254 GLY A O 1
ATOM 3882 N N . ALA A 1 277 ? 47.512 76.840 36.459 1.00 8.78 255 ALA A N 1
ATOM 3883 C CA . ALA A 1 277 ? 48.922 76.995 36.767 1.00 10.62 255 ALA A CA 1
ATOM 3884 C C . ALA A 1 277 ? 49.172 78.114 37.765 1.00 10.50 255 ALA A C 1
ATOM 3885 O O . ALA A 1 277 ? 50.016 77.969 38.684 1.00 10.55 255 ALA A O 1
ATOM 3892 N N . LEU A 1 278 ? 48.460 79.215 37.588 1.00 10.36 256 LEU A N 1
ATOM 3893 C CA . LEU A 1 278 ? 48.583 80.347 38.477 1.00 11.68 256 LEU A CA 1
ATOM 3894 C C . LEU A 1 278 ? 48.142 79.969 39.905 1.00 11.61 256 LEU A C 1
ATOM 3895 O O . LEU A 1 278 ? 48.840 80.253 40.880 1.00 11.52 256 LEU A O 1
ATOM 3911 N N . LEU A 1 279 ? 46.990 79.321 40.032 1.00 9.58 257 LEU A N 1
ATOM 3912 C CA . LEU A 1 279 ? 46.481 78.927 41.343 1.00 9.60 257 LEU A CA 1
ATOM 3913 C C . LEU A 1 279 ? 47.425 77.929 42.005 1.00 9.39 257 LEU A C 1
ATOM 3914 O O . LEU A 1 279 ? 47.739 78.045 43.184 1.00 10.67 257 LEU A O 1
ATOM 3930 N N . PHE A 1 280 ? 47.902 76.962 41.223 1.00 9.28 258 PHE A N 1
ATOM 3931 C CA . PHE A 1 280 ? 48.883 75.995 41.700 1.00 8.71 258 PHE A CA 1
ATOM 3932 C C . PHE A 1 280 ? 50.089 76.698 42.322 1.00 7.89 258 PHE A C 1
ATOM 3933 O O . PHE A 1 280 ? 50.449 76.403 43.461 1.00 9.81 258 PHE A O 1
ATOM 3950 N N . LEU A 1 281 ? 50.684 77.645 41.594 1.00 8.28 259 LEU A N 1
ATOM 3951 C CA . LEU A 1 281 ? 51.926 78.271 42.027 1.00 7.91 259 LEU A CA 1
ATOM 3952 C C . LEU A 1 281 ? 51.755 79.240 43.203 1.00 9.76 259 LEU A C 1
ATOM 3953 O O . LEU A 1 281 ? 52.691 79.380 44.008 1.00 11.28 259 LEU A O 1
ATOM 3969 N N . ILE A 1 282 ? 50.605 79.909 43.321 1.00 9.80 260 ILE A N 1
ATOM 3970 C CA . ILE A 1 282 ? 50.463 80.924 44.375 1.00 9.18 260 ILE A CA 1
ATOM 3971 C C . ILE A 1 282 ? 49.931 80.371 45.692 1.00 13.13 260 ILE A C 1
ATOM 3972 O O . ILE A 1 282 ? 50.019 81.047 46.711 1.00 14.59 260 ILE A O 1
ATOM 3988 N N . ASP A 1 283 ? 49.399 79.145 45.682 1.00 10.83 261 ASP A N 1
ATOM 3989 C CA . ASP A 1 283 ? 48.815 78.515 46.863 1.00 11.17 261 ASP A CA 1
ATOM 3990 C C . ASP A 1 283 ? 49.822 77.588 47.541 1.00 13.20 261 ASP A C 1
ATOM 3991 O O . ASP A 1 283 ? 50.146 76.514 47.016 1.00 12.65 261 ASP A O 1
ATOM 4000 N N . GLU A 1 284 ? 50.321 77.991 48.713 1.00 14.77 262 GLU A N 1
ATOM 4001 C CA . GLU A 1 284 ? 51.285 77.179 49.469 1.00 14.81 262 GLU A CA 1
ATOM 4002 C C . GLU A 1 284 ? 50.826 75.764 49.781 1.00 12.27 262 GLU A C 1
ATOM 4003 O O . GLU A 1 284 ? 51.668 74.887 49.987 1.00 15.11 262 GLU A O 1
ATOM 4015 N N . ASN A 1 285 ? 49.511 75.525 49.844 1.00 12.59 263 ASN A N 1
ATOM 4016 C CA . ASN A 1 285 ? 49.013 74.168 50.086 1.00 13.37 263 ASN A CA 1
ATOM 4017 C C . ASN A 1 285 ? 49.314 73.243 48.906 1.00 13.41 263 ASN A C 1
ATOM 4018 O O . ASN A 1 285 ? 49.412 72.030 49.070 1.00 14.52 263 ASN A O 1
ATOM 4029 N N . TYR A 1 286 ? 49.463 73.828 47.720 1.00 10.47 264 TYR A N 1
ATOM 4030 C CA . TYR A 1 286 ? 49.768 73.078 46.521 1.00 10.49 264 TYR A CA 1
ATOM 4031 C C . TYR A 1 286 ? 51.254 73.053 46.171 1.00 11.27 264 TYR A C 1
ATOM 4032 O O . TYR A 1 286 ? 51.724 72.072 45.622 1.00 11.37 264 TYR A O 1
ATOM 4050 N N . SER A 1 287 ? 51.989 74.127 46.469 1.00 9.95 265 SER A N 1
ATOM 4051 C CA . SER A 1 287 ? 53.307 74.309 45.867 1.00 8.95 265 SER A CA 1
ATOM 4052 C C . SER A 1 287 ? 54.371 74.831 46.816 1.00 10.72 265 SER A C 1
ATOM 4053 O O . SER A 1 287 ? 55.302 75.500 46.384 1.00 10.31 265 SER A O 1
ATOM 4061 N N . ALA A 1 288 ? 54.262 74.494 48.095 1.00 9.72 266 ALA A N 1
ATOM 4062 C CA . ALA A 1 288 ? 55.220 74.969 49.090 1.00 9.17 266 ALA A CA 1
ATOM 4063 C C . ALA A 1 288 ? 56.675 74.678 48.760 1.00 11.72 266 ALA A C 1
ATOM 4064 O O . ALA A 1 288 ? 57.538 75.433 49.164 1.00 11.66 266 ALA A O 1
ATOM 4071 N N . PHE A 1 289 ? 56.957 73.567 48.081 1.00 8.82 267 PHE A N 1
ATOM 4072 C CA . PHE A 1 289 ? 58.326 73.187 47.755 1.00 7.98 267 PHE A CA 1
ATOM 4073 C C . PHE A 1 289 ? 58.639 73.416 46.274 1.00 10.78 267 PHE A C 1
ATOM 4074 O O . PHE A 1 289 ? 59.653 72.922 45.777 1.00 10.60 267 PHE A O 1
ATOM 4091 N N . VAL A 1 290 ? 57.764 74.137 45.567 1.00 8.32 268 VAL A N 1
ATOM 4092 C CA . VAL A 1 290 ? 57.965 74.459 44.155 1.00 7.48 268 VAL A CA 1
ATOM 4093 C C . VAL A 1 290 ? 58.522 75.875 44.057 1.00 9.58 268 VAL A C 1
ATOM 4094 O O . VAL A 1 290 ? 57.862 76.842 44.443 1.00 8.87 268 VAL A O 1
ATOM 4107 N N . ASN A 1 291 ? 59.749 76.013 43.588 1.00 7.50 269 ASN A N 1
ATOM 4108 C CA . ASN A 1 291 ? 60.443 77.284 43.688 1.00 7.66 269 ASN A CA 1
ATOM 4109 C C . ASN A 1 291 ? 61.453 77.392 42.575 1.00 7.66 269 ASN A C 1
ATOM 4110 O O . ASN A 1 291 ? 62.165 76.444 42.274 1.00 9.95 269 ASN A O 1
ATOM 4121 N N . GLY A 1 292 ? 61.473 78.554 41.938 1.00 8.08 270 GLY A N 1
ATOM 4122 C CA . GLY A 1 292 ? 62.367 78.836 40.843 1.00 8.55 270 GLY A CA 1
ATOM 4123 C C . GLY A 1 292 ? 62.017 78.149 39.540 1.00 8.97 270 GLY A C 1
ATOM 4124 O O . GLY A 1 292 ? 62.902 78.000 38.676 1.00 10.54 270 GLY A O 1
ATOM 4128 N N . VAL A 1 293 ? 60.770 77.710 39.380 1.00 7.94 271 VAL A N 1
ATOM 4129 C CA . VAL A 1 293 ? 60.348 76.977 38.188 1.00 8.28 271 VAL A CA 1
ATOM 4130 C C . VAL A 1 293 ? 59.805 77.944 37.144 1.00 9.68 271 VAL A C 1
ATOM 4131 O O . VAL A 1 293 ? 59.161 78.935 37.483 1.00 10.88 271 VAL A O 1
ATOM 4144 N N . VAL A 1 294 ? 60.042 77.624 35.877 1.00 10.03 272 VAL A N 1
ATOM 4145 C CA . VAL A 1 294 ? 59.406 78.318 34.780 1.00 8.58 272 VAL A CA 1
ATOM 4146 C C . VAL A 1 294 ? 58.519 77.281 34.117 1.00 10.68 272 VAL A C 1
ATOM 4147 O O . VAL A 1 294 ? 59.017 76.370 33.476 1.00 13.12 272 VAL A O 1
ATOM 4160 N N . LEU A 1 295 ? 57.203 77.411 34.310 1.00 10.72 273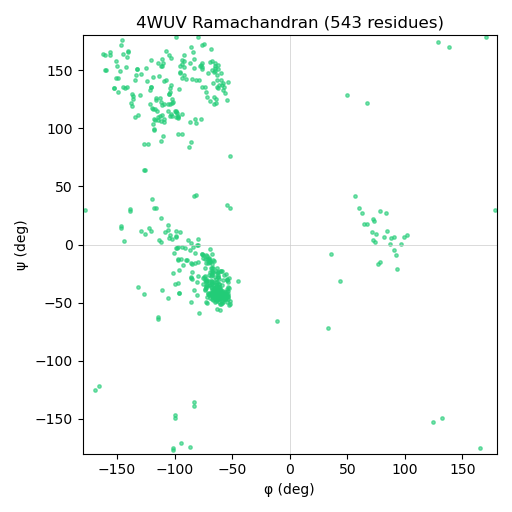 LEU A N 1
ATOM 4161 C CA . LEU A 1 295 ? 56.230 76.390 33.939 1.00 11.33 273 LEU A CA 1
ATOM 4162 C C . LEU A 1 295 ? 55.596 76.683 32.581 1.00 10.54 273 LEU A C 1
ATOM 4163 O O . LEU A 1 295 ? 54.843 77.644 32.465 1.00 12.24 273 LEU A O 1
ATOM 4179 N N . PRO A 1 296 ? 55.903 75.872 31.551 1.00 10.23 274 PRO A N 1
ATOM 4180 C CA . PRO A 1 296 ? 55.276 76.057 30.239 1.00 10.06 274 PRO A CA 1
ATOM 4181 C C . PRO A 1 296 ? 53.814 75.622 30.202 1.00 9.30 274 PRO A C 1
ATOM 4182 O O . PRO A 1 296 ? 53.499 74.542 30.680 1.00 9.66 274 PRO A O 1
ATOM 4193 N N . VAL A 1 297 ? 52.949 76.463 29.671 1.00 9.38 275 VAL A N 1
ATOM 4194 C CA . VAL A 1 297 ? 51.554 76.121 29.461 1.00 8.85 275 VAL A CA 1
ATOM 4195 C C . VAL A 1 297 ? 51.319 76.323 27.964 1.00 9.26 275 VAL A C 1
ATOM 4196 O O . VAL A 1 297 ? 50.963 77.414 27.514 1.00 11.06 275 VAL A O 1
ATOM 4209 N N . ASP A 1 298 ? 51.606 75.289 27.179 1.00 8.33 276 ASP A N 1
ATOM 4210 C CA . ASP A 1 298 ? 51.890 75.539 25.764 1.00 9.42 276 ASP A CA 1
ATOM 4211 C C . ASP A 1 298 ? 51.443 74.462 24.791 1.00 10.35 276 ASP A C 1
ATOM 4212 O O . ASP A 1 298 ? 51.871 74.453 23.644 1.00 10.21 276 ASP A O 1
ATOM 4221 N N . GLY A 1 299 ? 50.569 73.568 25.217 1.00 9.81 277 GLY A N 1
ATOM 4222 C CA . GLY A 1 299 ? 50.048 72.550 24.306 1.00 8.97 277 GLY A CA 1
ATOM 4223 C C . GLY A 1 299 ? 51.089 71.570 23.779 1.00 11.54 277 GLY A C 1
ATOM 4224 O O . GLY A 1 299 ? 50.851 70.903 22.762 1.00 12.82 277 GLY A O 1
ATOM 4228 N N . GLY A 1 300 ? 52.235 71.494 24.445 1.00 8.32 278 GLY A N 1
ATOM 4229 C CA . GLY A 1 300 ? 53.307 70.614 24.022 1.00 9.08 278 GLY A CA 1
ATOM 4230 C C . GLY A 1 300 ? 54.383 71.277 23.175 1.00 8.76 278 GLY A C 1
ATOM 4231 O O . GLY A 1 300 ? 55.314 70.597 22.743 1.00 8.91 278 GLY A O 1
ATOM 4235 N N . PHE A 1 301 ? 54.263 72.583 22.911 1.00 8.77 279 PHE A N 1
ATOM 4236 C CA . PHE A 1 301 ? 55.208 73.259 22.021 1.00 8.31 279 PHE A CA 1
ATOM 4237 C C . PHE A 1 301 ? 56.673 73.017 22.417 1.00 11.58 279 PHE A C 1
ATOM 4238 O O . PHE A 1 301 ? 57.508 72.708 21.580 1.00 11.61 279 PHE A O 1
ATOM 4255 N N . SER A 1 302 ? 56.988 73.189 23.694 1.00 11.46 280 SER A N 1
ATOM 4256 C CA . SER A 1 302 ? 58.372 73.041 24.143 1.00 12.48 280 SER A CA 1
ATOM 4257 C C . SER A 1 302 ? 58.893 71.583 24.123 1.00 12.94 280 SER A C 1
ATOM 4258 O O . SER A 1 302 ? 60.111 71.343 24.240 1.00 16.55 280 SER A O 1
ATOM 4266 N N . ALA A 1 303 ? 58.001 70.616 23.945 1.00 9.69 281 ALA A N 1
ATOM 4267 C CA . ALA A 1 303 ? 58.354 69.222 23.932 1.00 10.39 281 ALA A CA 1
ATOM 4268 C C . ALA A 1 303 ? 58.499 68.661 22.510 1.00 11.66 281 ALA A C 1
ATOM 4269 O O . ALA A 1 303 ? 58.685 67.460 22.316 1.00 13.41 281 ALA A O 1
ATOM 4276 N N . TYR A 1 304 ? 58.442 69.538 21.508 1.00 11.97 282 TYR A N 1
ATOM 4277 C CA . TYR A 1 304 ? 58.373 69.104 20.118 1.00 11.86 282 TYR A CA 1
ATOM 4278 C C . TYR A 1 304 ? 59.424 69.812 19.295 1.00 13.51 282 TYR A C 1
ATOM 4279 O O . TYR A 1 304 ? 59.739 70.951 19.587 1.00 16.15 282 TYR A O 1
ATOM 4297 N N . SER A 1 305 ? 59.985 69.157 18.277 1.00 10.84 283 SER A N 1
ATOM 4298 C CA . SER A 1 305 ? 60.920 69.878 17.396 1.00 14.60 283 SER A CA 1
ATOM 4299 C C . SER A 1 305 ? 60.511 69.880 15.933 1.00 17.41 283 SER A C 1
ATOM 4300 O O . SER A 1 305 ? 61.294 70.263 15.047 1.00 18.06 283 SER A O 1
ATOM 4308 N N . GLY A 1 306 ? 59.268 69.517 15.677 1.00 13.44 284 GLY A N 1
ATOM 4309 C CA . GLY A 1 306 ? 58.703 69.671 14.348 1.00 13.01 284 GLY A CA 1
ATOM 4310 C C . GLY A 1 306 ? 59.064 68.552 13.403 1.00 14.58 284 GLY A C 1
ATOM 4311 O O . GLY A 1 306 ? 58.743 68.633 12.228 1.00 17.87 284 GLY A O 1
ATOM 4315 N N . VAL A 1 307 ? 59.728 67.517 13.919 1.00 13.57 285 VAL A N 1
ATOM 4316 C CA . VAL A 1 307 ? 60.115 66.372 13.117 1.00 13.54 285 VAL A CA 1
ATOM 4317 C C . VAL A 1 307 ? 59.615 65.107 13.792 1.00 15.60 285 VAL A C 1
ATOM 4318 O O . VAL A 1 307 ? 58.866 64.328 13.167 1.00 15.45 285 VAL A O 1
ATOM 4332 N N . ASN B 1 28 ? 41.571 68.366 53.017 1.00 37.51 6 ASN B N 1
ATOM 4333 C CA . ASN B 1 28 ? 42.459 67.759 52.039 1.00 28.71 6 ASN B CA 1
ATOM 4334 C C . ASN B 1 28 ? 42.270 68.467 50.719 1.00 20.32 6 ASN B C 1
ATOM 4335 O O . ASN B 1 28 ? 41.157 68.611 50.241 1.00 20.10 6 ASN B O 1
ATOM 4345 N N . ILE B 1 29 ? 43.364 68.898 50.117 1.00 17.64 7 ILE B N 1
ATOM 4346 C CA . ILE B 1 29 ? 43.239 69.609 48.861 1.00 14.27 7 ILE B CA 1
ATOM 4347 C C . ILE B 1 29 ? 42.750 68.664 47.770 1.00 14.01 7 ILE B C 1
ATOM 4348 O O . ILE B 1 29 ? 42.157 69.117 46.810 1.00 13.51 7 ILE B O 1
ATOM 4364 N N . ALA B 1 30 ? 42.964 67.363 47.915 1.00 12.85 8 ALA B N 1
ATOM 4365 C CA . ALA B 1 30 ? 42.478 66.436 46.892 1.00 12.49 8 ALA B CA 1
ATOM 4366 C C . ALA B 1 30 ? 40.954 66.470 46.774 1.00 12.96 8 ALA B C 1
ATOM 4367 O O . ALA B 1 30 ? 40.407 66.187 45.706 1.00 12.86 8 ALA B O 1
ATOM 4374 N N . ALA B 1 31 ? 40.275 66.835 47.850 1.00 14.19 9 ALA B N 1
ATOM 4375 C CA . ALA B 1 31 ? 38.820 66.924 47.822 1.00 21.49 9 ALA B CA 1
ATOM 4376 C C . ALA B 1 31 ? 38.323 68.047 46.896 1.00 22.15 9 ALA B C 1
ATOM 4377 O O . ALA B 1 31 ? 37.139 68.073 46.542 1.00 24.30 9 ALA B O 1
ATOM 4384 N N . ASN B 1 32 ? 39.233 68.937 46.488 1.00 17.98 10 ASN B N 1
ATOM 4385 C CA . ASN B 1 32 ? 38.924 70.028 45.563 1.00 19.79 10 ASN B CA 1
ATOM 4386 C C . ASN B 1 32 ? 38.713 69.541 44.145 1.00 21.53 10 ASN B C 1
ATOM 4387 O O . ASN B 1 32 ? 38.238 70.295 43.298 1.00 22.71 10 ASN B O 1
ATOM 4398 N N . HIS B 1 33 ? 39.142 68.315 43.870 1.00 14.67 11 HIS B N 1
ATOM 4399 C CA . HIS B 1 33 ? 39.195 67.809 42.511 1.00 15.91 11 HIS B CA 1
ATOM 4400 C C . HIS B 1 33 ? 38.264 66.601 42.355 1.00 15.65 11 HIS B C 1
ATOM 4401 O O . HIS B 1 33 ? 38.548 65.515 42.839 1.00 18.83 11 HIS B O 1
ATOM 4415 N N . ASN B 1 34 ? 37.161 66.798 41.651 1.00 17.45 12 ASN B N 1
ATOM 4416 C CA . ASN B 1 34 ? 36.143 65.758 41.548 1.00 18.48 12 ASN B CA 1
ATOM 4417 C C . ASN B 1 34 ? 36.478 64.823 40.402 1.00 19.49 12 ASN B C 1
ATOM 4418 O O . ASN B 1 34 ? 36.353 65.184 39.225 1.00 22.78 12 ASN B O 1
ATOM 4429 N N . LEU B 1 35 ? 36.957 63.635 40.749 1.00 17.47 13 LEU B N 1
ATOM 4430 C CA . LEU B 1 35 ? 37.268 62.620 39.767 1.00 14.53 13 LEU B CA 1
ATOM 4431 C C . LEU B 1 35 ? 36.368 61.408 39.977 1.00 15.07 13 LEU B C 1
ATOM 4432 O O . LEU B 1 35 ? 36.776 60.263 39.729 1.00 15.44 13 LEU B O 1
ATOM 4448 N N . GLU B 1 36 ? 35.145 61.653 40.449 1.00 15.82 14 GLU B N 1
ATOM 4449 C CA . GLU B 1 36 ? 34.218 60.565 40.704 1.00 17.12 14 GLU B CA 1
ATOM 4450 C C . GLU B 1 36 ? 33.993 59.797 39.404 1.00 14.62 14 GLU B C 1
ATOM 4451 O O . GLU B 1 36 ? 33.867 60.393 38.316 1.00 19.09 14 GLU B O 1
ATOM 4463 N N . ASN B 1 37 ? 33.986 58.472 39.531 1.00 16.47 15 ASN B N 1
ATOM 4464 C CA . ASN B 1 37 ? 33.728 57.542 38.426 1.00 20.50 15 ASN B CA 1
ATOM 4465 C C . ASN B 1 37 ? 34.871 57.452 37.440 1.00 17.85 15 ASN B C 1
ATOM 4466 O O . ASN B 1 37 ? 34.755 56.774 36.422 1.00 25.53 15 ASN B O 1
ATOM 4477 N N . LYS B 1 38 ? 35.961 58.139 37.724 1.00 14.39 16 LYS B N 1
ATOM 4478 C CA . LYS B 1 38 ? 37.184 57.930 36.961 1.00 13.32 16 LYS B CA 1
ATOM 4479 C C . LYS B 1 38 ? 38.040 56.866 37.639 1.00 16.52 16 LYS B C 1
ATOM 4480 O O . LYS B 1 38 ? 37.972 56.671 38.848 1.00 16.84 16 LYS B O 1
ATOM 4499 N N . LEU B 1 39 ? 38.837 56.179 36.839 1.00 13.16 17 LEU B N 1
ATOM 4500 C CA . LEU B 1 39 ? 39.754 55.159 37.336 1.00 11.57 17 LEU B CA 1
ATOM 4501 C C . LEU B 1 39 ? 41.181 55.632 37.227 1.00 14.99 17 LEU B C 1
ATOM 4502 O O . LEU B 1 39 ? 41.635 55.982 36.135 1.00 12.45 17 LEU B O 1
ATOM 4518 N N . ILE B 1 40 ? 41.863 55.685 38.368 1.00 10.68 18 ILE B N 1
ATOM 4519 C CA . ILE B 1 40 ? 43.291 55.973 38.439 1.00 10.22 18 ILE B CA 1
ATOM 4520 C C . ILE B 1 40 ? 44.028 54.669 38.664 1.00 11.31 18 ILE B C 1
ATOM 4521 O O . ILE B 1 40 ? 43.739 53.951 39.621 1.00 12.88 18 ILE B O 1
ATOM 4537 N N . ILE B 1 41 ? 44.936 54.355 37.745 1.00 11.69 19 ILE B N 1
ATOM 4538 C CA . ILE B 1 41 ? 45.799 53.191 37.850 1.00 10.80 19 ILE B CA 1
ATOM 4539 C C . ILE B 1 41 ? 47.185 53.663 38.267 1.00 11.27 19 ILE B C 1
ATOM 4540 O O . ILE B 1 41 ? 47.793 54.503 37.595 1.00 10.70 19 ILE B O 1
ATOM 4556 N N . ILE B 1 42 ? 47.660 53.161 39.404 1.00 10.21 20 ILE B N 1
ATOM 4557 C CA . ILE B 1 42 ? 48.924 53.558 39.983 1.00 9.55 20 ILE B CA 1
ATOM 4558 C C . ILE B 1 42 ? 49.857 52.346 40.091 1.00 10.50 20 ILE B C 1
ATOM 4559 O O . ILE B 1 42 ? 49.564 51.378 40.813 1.00 11.52 20 ILE B O 1
ATOM 4575 N N . THR B 1 43 ? 50.988 52.379 39.405 1.00 10.63 21 THR B N 1
ATOM 4576 C CA . THR B 1 43 ? 51.968 51.311 39.565 1.00 11.53 21 THR B CA 1
ATOM 4577 C C . THR B 1 43 ? 53.006 51.677 40.628 1.00 12.52 21 THR B C 1
ATOM 4578 O O . THR B 1 43 ? 53.196 52.838 40.958 1.00 13.49 21 THR B O 1
ATOM 4589 N N . GLY B 1 44 ? 53.666 50.665 41.183 1.00 13.55 22 GLY B N 1
ATOM 4590 C CA . GLY B 1 44 ? 54.518 50.858 42.346 1.00 13.21 22 GLY B CA 1
ATOM 4591 C C . GLY B 1 44 ? 53.770 51.404 43.547 1.00 14.88 22 GLY B C 1
ATOM 4592 O O . GLY B 1 44 ? 54.354 52.119 44.364 1.00 13.65 22 GLY B O 1
ATOM 4596 N N . ALA B 1 45 ? 52.492 51.035 43.656 1.00 15.06 23 ALA B N 1
ATOM 4597 C CA . ALA B 1 45 ? 51.565 51.644 44.613 1.00 13.61 23 ALA B CA 1
ATOM 4598 C C . ALA B 1 45 ? 51.911 51.354 46.066 1.00 14.76 23 ALA B C 1
ATOM 4599 O O . ALA B 1 45 ? 51.465 52.065 46.950 1.00 20.77 23 ALA B O 1
ATOM 4606 N N . GLY B 1 46 ? 52.690 50.302 46.305 1.00 12.69 24 GLY B N 1
ATOM 4607 C CA . GLY B 1 46 ? 53.107 49.929 47.651 1.00 16.85 24 GLY B CA 1
ATOM 4608 C C . GLY B 1 46 ? 54.306 50.723 48.145 1.00 16.32 24 GLY B C 1
ATOM 4609 O O . GLY B 1 46 ? 54.685 50.628 49.325 1.00 20.16 24 GLY B O 1
ATOM 4613 N N . GLY B 1 47 ? 54.900 51.522 47.261 1.00 15.30 25 GLY B N 1
ATOM 4614 C CA . GLY B 1 47 ? 56.086 52.288 47.603 1.00 17.07 25 GLY B CA 1
ATOM 4615 C C . GLY B 1 47 ? 55.772 53.504 48.459 1.00 16.35 25 GLY B C 1
ATOM 4616 O O . GLY B 1 47 ? 54.610 53.847 48.697 1.00 15.49 25 GLY B O 1
ATOM 4620 N N . VAL B 1 48 ? 56.815 54.150 48.946 1.00 16.99 26 VAL B N 1
ATOM 4621 C CA . VAL B 1 48 ? 56.646 55.257 49.883 1.00 17.83 26 VAL B CA 1
ATOM 4622 C C . VAL B 1 48 ? 55.838 56.422 49.316 1.00 17.23 26 VAL B C 1
ATOM 4623 O O . VAL B 1 48 ? 54.814 56.820 49.898 1.00 18.65 26 VAL B O 1
ATOM 4636 N N . LEU B 1 49 ? 56.286 56.970 48.189 1.00 16.44 27 LEU B N 1
ATOM 4637 C CA . LEU B 1 49 ? 55.620 58.130 47.595 1.00 14.21 27 LEU B CA 1
ATOM 4638 C C . LEU B 1 49 ? 54.232 57.769 47.089 1.00 18.01 27 LEU B C 1
ATOM 4639 O O . LEU B 1 49 ? 53.259 58.483 47.346 1.00 16.67 27 LEU B O 1
ATOM 4655 N N . CYS B 1 50 ? 54.133 56.671 46.346 1.00 16.51 28 CYS B N 1
ATOM 4656 C CA . CYS B 1 50 ? 52.873 56.360 45.699 1.00 17.62 28 CYS B CA 1
ATOM 4657 C C . CYS B 1 50 ? 51.827 55.914 46.701 1.00 15.50 28 CYS B C 1
ATOM 4658 O O . CYS B 1 50 ? 50.643 56.183 46.504 1.00 16.84 28 CYS B O 1
ATOM 4666 N N . SER B 1 51 ? 52.231 55.256 47.787 1.00 14.63 29 SER B N 1
ATOM 4667 C CA . SER B 1 51 ? 51.220 54.839 48.740 1.00 14.69 29 SER B CA 1
ATOM 4668 C C . SER B 1 51 ? 50.624 56.093 49.413 1.00 16.18 29 SER B C 1
ATOM 4669 O O . SER B 1 51 ? 49.395 56.201 49.590 1.00 16.04 29 SER B O 1
ATOM 4677 N N . PHE B 1 52 ? 51.474 57.056 49.757 1.00 15.51 30 PHE B N 1
ATOM 4678 C CA . PHE B 1 52 ? 50.984 58.305 50.320 1.00 16.86 30 PHE B CA 1
ATOM 4679 C C . PHE B 1 52 ? 50.043 58.988 49.352 1.00 15.91 30 PHE B C 1
ATOM 4680 O O . PHE B 1 52 ? 48.939 59.400 49.710 1.00 15.20 30 PHE B O 1
ATOM 4697 N N . LEU B 1 53 ? 50.494 59.129 48.113 1.00 12.49 31 LEU B N 1
ATOM 4698 C CA . LEU B 1 53 ? 49.723 59.862 47.114 1.00 13.91 31 LEU B CA 1
ATOM 4699 C C . LEU B 1 53 ? 48.414 59.158 46.792 1.00 12.51 31 LEU B C 1
ATOM 4700 O O . LEU B 1 53 ? 47.372 59.810 46.650 1.00 14.24 31 LEU B O 1
ATOM 4716 N N . ALA B 1 54 ? 48.449 57.823 46.702 1.00 13.05 32 ALA B N 1
ATOM 4717 C CA . ALA B 1 54 ? 47.238 57.043 46.450 1.00 13.50 32 ALA B CA 1
ATOM 4718 C C . ALA B 1 54 ? 46.179 57.301 47.522 1.00 11.46 32 ALA B C 1
ATOM 4719 O O . ALA B 1 54 ? 44.998 57.465 47.205 1.00 15.11 32 ALA B O 1
ATOM 4726 N N . LYS B 1 55 ? 46.598 57.336 48.786 1.00 11.93 33 LYS B N 1
ATOM 4727 C CA . LYS B 1 55 ? 45.667 57.557 49.874 1.00 12.15 33 LYS B CA 1
ATOM 4728 C C . LYS B 1 55 ? 45.032 58.939 49.777 1.00 12.92 33 LYS B C 1
ATOM 4729 O O . LYS B 1 55 ? 43.863 59.090 50.103 1.00 15.15 33 LYS B O 1
ATOM 4748 N N . GLN B 1 56 ? 45.784 59.946 49.329 1.00 12.09 34 GLN B N 1
ATOM 4749 C CA . GLN B 1 56 ? 45.212 61.274 49.169 1.00 13.62 34 GLN B CA 1
ATOM 4750 C C . GLN B 1 56 ? 44.292 61.339 47.956 1.00 13.88 34 GLN B C 1
ATOM 4751 O O . GLN B 1 56 ? 43.235 61.963 48.012 1.00 13.90 34 GLN B O 1
ATOM 4765 N N . LEU B 1 57 ? 44.676 60.687 46.865 1.00 12.29 35 LEU B N 1
ATOM 4766 C CA . LEU B 1 57 ? 43.849 60.685 45.670 1.00 12.87 35 LEU B CA 1
ATOM 4767 C C . LEU B 1 57 ? 42.478 60.043 45.876 1.00 14.14 35 LEU B C 1
ATOM 4768 O O . LEU B 1 57 ? 41.537 60.307 45.120 1.00 14.56 35 LEU B O 1
ATOM 4784 N N . ALA B 1 58 ? 42.363 59.166 46.868 1.00 15.82 36 ALA B N 1
ATOM 4785 C CA . ALA B 1 58 ? 41.062 58.605 47.209 1.00 18.00 36 ALA B CA 1
ATOM 4786 C C . ALA B 1 58 ? 40.007 59.690 47.488 1.00 13.13 36 ALA B C 1
ATOM 4787 O O . ALA B 1 58 ? 38.822 59.492 47.229 1.00 16.76 36 ALA B O 1
ATOM 4794 N N . TYR B 1 59 ? 40.440 60.848 47.989 1.00 14.58 37 TYR B N 1
ATOM 4795 C CA . TYR B 1 59 ? 39.515 61.912 48.323 1.00 14.87 37 TYR B CA 1
ATOM 4796 C C . TYR B 1 59 ? 39.002 62.655 47.076 1.00 16.93 37 TYR B C 1
ATOM 4797 O O . TYR B 1 59 ? 38.088 63.451 47.180 1.00 17.10 37 TYR B O 1
ATOM 4815 N N . THR B 1 60 ? 39.560 62.371 45.893 1.00 14.57 38 THR B N 1
ATOM 4816 C CA . THR B 1 60 ? 38.976 62.889 44.647 1.00 13.02 38 THR B CA 1
ATOM 4817 C C . THR B 1 60 ? 37.705 62.115 44.257 1.00 15.59 38 THR B C 1
ATOM 4818 O O . THR B 1 60 ? 37.025 62.497 43.326 1.00 16.24 38 THR B O 1
ATOM 4829 N N . LYS B 1 61 ? 37.450 61.014 44.971 1.00 15.34 39 LYS B N 1
ATOM 4830 C CA . LYS B 1 61 ? 36.347 60.062 44.747 1.00 17.15 39 LYS B CA 1
ATOM 4831 C C . LYS B 1 61 ? 36.593 59.160 43.541 1.00 18.87 39 LYS B C 1
ATOM 4832 O O . LYS B 1 61 ? 35.701 58.412 43.138 1.00 18.14 39 LYS B O 1
ATOM 4851 N N . ALA B 1 62 ? 37.802 59.210 42.985 1.00 14.91 40 ALA B N 1
ATOM 4852 C CA . ALA B 1 62 ? 38.173 58.271 41.937 1.00 14.10 40 ALA B CA 1
ATOM 4853 C C . ALA B 1 62 ? 38.224 56.837 42.460 1.00 14.91 40 ALA B C 1
ATOM 4854 O O . ALA B 1 62 ? 38.482 56.589 43.642 1.00 16.08 40 ALA B O 1
ATOM 4861 N N . ASN B 1 63 ? 38.009 55.891 41.557 1.00 12.70 41 ASN B N 1
ATOM 4862 C CA . ASN B 1 63 ? 38.389 54.505 41.806 1.00 12.71 41 ASN B CA 1
ATOM 4863 C C . ASN B 1 63 ? 39.888 54.367 41.649 1.00 13.32 41 ASN B C 1
ATOM 4864 O O . ASN B 1 63 ? 40.433 54.877 40.680 1.00 13.63 41 ASN B O 1
ATOM 4875 N N . ILE B 1 64 ? 40.544 53.657 42.563 1.00 12.35 42 ILE B N 1
ATOM 4876 C CA . ILE B 1 64 ? 41.998 53.511 42.519 1.00 12.13 42 ILE B CA 1
ATOM 4877 C C . ILE B 1 64 ? 42.447 52.052 42.433 1.00 15.86 42 ILE B C 1
ATOM 4878 O O . ILE B 1 64 ? 42.117 51.220 43.295 1.00 14.39 42 ILE B O 1
ATOM 4894 N N . ALA B 1 65 ? 43.177 51.730 41.373 1.00 11.39 43 ALA B N 1
ATOM 4895 C CA . ALA B 1 65 ? 43.776 50.408 41.231 1.00 13.45 43 ALA B CA 1
ATOM 4896 C C . ALA B 1 65 ? 45.246 50.527 41.584 1.00 15.98 43 ALA B C 1
ATOM 4897 O O . ALA B 1 65 ? 45.975 51.344 41.026 1.00 12.19 43 ALA B O 1
ATOM 4904 N N . LEU B 1 66 ? 45.665 49.696 42.525 1.00 13.59 44 LEU B N 1
ATOM 4905 C CA . LEU B 1 66 ? 46.995 49.766 43.095 1.00 13.91 44 LEU B CA 1
ATOM 4906 C C . LEU B 1 66 ? 47.803 48.568 42.622 1.00 13.64 44 LEU B C 1
ATOM 4907 O O . LEU B 1 66 ? 47.562 47.425 43.043 1.00 14.17 44 LEU B O 1
ATOM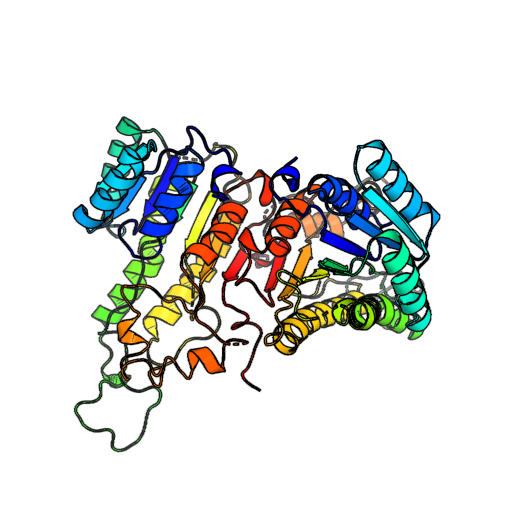 4923 N N . LEU B 1 67 ? 48.749 48.822 41.735 1.00 13.43 45 LEU B N 1
ATOM 4924 C CA . LEU B 1 67 ? 49.516 47.753 41.123 1.00 12.34 45 LEU B CA 1
ATOM 4925 C C . LEU B 1 67 ? 50.909 47.699 41.707 1.00 12.41 45 LEU B C 1
ATOM 4926 O O . LEU B 1 67 ? 51.582 48.716 41.774 1.00 13.69 45 LEU B O 1
ATOM 4942 N N . ASP B 1 68 ? 51.344 46.516 42.131 1.00 12.10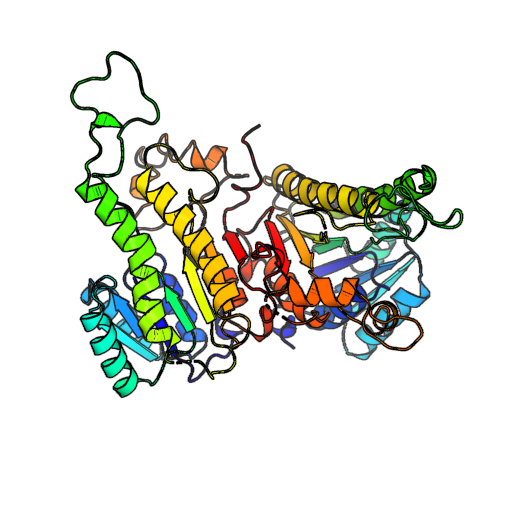 46 ASP B N 1
ATOM 4943 C CA . ASP B 1 68 ? 52.664 46.372 42.717 1.00 12.48 46 ASP B CA 1
ATOM 4944 C C . ASP B 1 68 ? 53.080 44.912 42.645 1.00 12.77 46 ASP B C 1
ATOM 4945 O O . ASP B 1 68 ? 52.240 44.026 42.668 1.00 15.36 46 ASP B O 1
ATOM 4954 N N . LEU B 1 69 ? 54.377 44.680 42.538 1.00 15.65 47 LEU B N 1
ATOM 4955 C CA . LEU B 1 69 ? 54.934 43.341 42.588 1.00 13.64 47 LEU B CA 1
ATOM 4956 C C . LEU B 1 69 ? 54.673 42.707 43.953 1.00 16.18 47 LEU B C 1
ATOM 4957 O O . LEU B 1 69 ? 54.464 41.497 44.070 1.00 20.34 47 LEU B O 1
ATOM 4973 N N . ASN B 1 70 ? 54.689 43.560 44.973 1.00 15.28 48 ASN B N 1
ATOM 4974 C CA . ASN B 1 70 ? 54.431 43.173 46.362 1.00 20.57 48 ASN B CA 1
ATOM 4975 C C . ASN B 1 70 ? 52.960 43.373 46.681 1.00 18.89 48 ASN B C 1
ATOM 4976 O O . ASN B 1 70 ? 52.529 44.478 47.007 1.00 19.17 48 ASN B O 1
ATOM 4987 N N . PHE B 1 71 ? 52.178 42.307 46.546 1.00 18.36 49 PHE B N 1
ATOM 4988 C CA . PHE B 1 71 ? 50.739 42.416 46.756 1.00 19.70 49 PHE B CA 1
ATOM 4989 C C . PHE B 1 71 ? 50.396 42.909 48.167 1.00 18.92 49 PHE B C 1
ATOM 4990 O O . PHE B 1 71 ? 49.506 43.729 48.333 1.00 19.09 49 PHE B O 1
ATOM 5007 N N . GLU B 1 72 ? 51.092 42.404 49.181 1.00 19.34 50 GLU B N 1
ATOM 5008 C CA . GLU B 1 72 ? 50.749 42.748 50.563 1.00 22.58 50 GLU B CA 1
ATOM 5009 C C . GLU B 1 72 ? 50.903 44.248 50.799 1.00 17.87 50 GLU B C 1
ATOM 5010 O O . GLU B 1 72 ? 50.084 44.869 51.459 1.00 23.39 50 GLU B O 1
ATOM 5022 N N . ALA B 1 73 ? 51.945 44.827 50.219 1.00 17.87 51 ALA B N 1
ATOM 5023 C CA . ALA B 1 73 ? 52.215 46.244 50.393 1.00 18.69 51 ALA B CA 1
ATOM 5024 C C . ALA B 1 73 ? 51.117 47.073 49.737 1.00 22.28 51 ALA B C 1
ATOM 5025 O O . ALA B 1 73 ? 50.673 48.067 50.299 1.00 21.65 51 ALA B O 1
ATOM 5032 N N . ALA B 1 74 ? 50.669 46.654 48.563 1.00 18.46 52 ALA B N 1
ATOM 5033 C CA . ALA B 1 74 ? 49.604 47.375 47.883 1.00 15.15 52 ALA B CA 1
ATOM 5034 C C . ALA B 1 74 ? 48.270 47.146 48.589 1.00 14.13 52 ALA B C 1
ATOM 5035 O O . ALA B 1 74 ? 47.451 48.056 48.679 1.00 17.24 52 ALA B O 1
ATOM 5042 N N . ASP B 1 75 ? 48.057 45.939 49.103 1.00 14.50 53 ASP B N 1
ATOM 5043 C CA . ASP B 1 75 ? 46.791 45.621 49.756 1.00 15.52 53 ASP B CA 1
ATOM 5044 C C . ASP B 1 75 ? 46.653 46.427 51.061 1.00 19.18 53 ASP B C 1
ATOM 5045 O O . ASP B 1 75 ? 45.549 46.781 51.445 1.00 17.63 53 ASP B O 1
ATOM 5054 N N . LYS B 1 76 ? 47.767 46.730 51.726 1.00 18.65 54 LYS B N 1
ATOM 5055 C CA . LYS B 1 76 ? 47.717 47.569 52.926 1.00 22.63 54 LYS B CA 1
ATOM 5056 C C . LYS B 1 76 ? 47.152 48.934 52.582 1.00 18.03 54 LYS B C 1
ATOM 5057 O O . LYS B 1 76 ? 46.317 49.469 53.309 1.00 21.30 54 LYS B O 1
ATOM 5076 N N . VAL B 1 77 ? 47.575 49.459 51.443 1.00 17.42 55 VAL B N 1
ATOM 5077 C CA . VAL B 1 77 ? 47.126 50.759 50.982 1.00 16.62 55 VAL B CA 1
ATOM 5078 C C . VAL B 1 77 ? 45.652 50.676 50.596 1.00 17.77 55 VAL B C 1
ATOM 5079 O O . VAL B 1 77 ? 44.864 51.553 50.933 1.00 17.03 55 VAL B O 1
ATOM 5092 N N . ALA B 1 78 ? 45.266 49.592 49.930 1.00 16.49 56 ALA B N 1
ATOM 5093 C CA . ALA B 1 78 ? 43.877 49.443 49.529 1.00 14.04 56 ALA B CA 1
ATOM 5094 C C . ALA B 1 78 ? 42.975 49.414 50.756 1.00 14.86 56 ALA B C 1
ATOM 5095 O O . ALA B 1 78 ? 41.906 50.034 50.767 1.00 17.61 56 ALA B O 1
ATOM 5102 N N . LYS B 1 79 ? 43.410 48.724 51.802 1.00 15.53 57 LYS B N 1
ATOM 5103 C CA . LYS B 1 79 ? 42.592 48.630 53.013 1.00 18.76 57 LYS B CA 1
ATOM 5104 C C . LYS B 1 79 ? 42.415 49.987 53.671 1.00 16.70 57 LYS B C 1
ATOM 5105 O O . LYS B 1 79 ? 41.321 50.331 54.121 1.00 20.57 57 LYS B O 1
ATOM 5124 N N . GLU B 1 80 ? 43.491 50.753 53.740 1.00 17.50 58 GLU B N 1
ATOM 5125 C CA . GLU B 1 80 ? 43.431 52.080 54.351 1.00 20.24 58 GLU B CA 1
ATOM 5126 C C . GLU B 1 80 ? 42.485 52.998 53.577 1.00 15.28 58 GLU B C 1
ATOM 5127 O O . GLU B 1 80 ? 41.699 53.729 54.178 1.00 20.38 58 GLU B O 1
ATOM 5139 N N . ILE B 1 81 ? 42.528 52.912 52.254 1.00 16.53 59 ILE B N 1
ATOM 5140 C CA . ILE B 1 81 ? 41.672 53.733 51.405 1.00 15.87 59 ILE B CA 1
ATOM 5141 C C . ILE B 1 81 ? 40.206 53.353 51.623 1.00 18.25 59 ILE B C 1
ATOM 5142 O O . ILE B 1 81 ? 39.355 54.214 51.846 1.00 18.65 59 ILE B O 1
ATOM 5158 N N . ASN B 1 82 ? 39.916 52.058 51.568 1.00 15.99 60 ASN B N 1
ATOM 5159 C CA . ASN B 1 82 ? 38.548 51.581 51.738 1.00 17.14 60 ASN B CA 1
ATOM 5160 C C . ASN B 1 82 ? 38.015 51.878 53.139 1.00 18.45 60 ASN B C 1
ATOM 5161 O O . ASN B 1 82 ? 36.842 52.225 53.294 1.00 23.77 60 ASN B O 1
ATOM 5172 N N . GLN B 1 83 ? 38.878 51.791 54.149 1.00 19.80 61 GLN B N 1
ATOM 5173 C CA . GLN B 1 83 ? 38.458 52.077 55.521 1.00 23.00 61 GLN B CA 1
ATOM 5174 C C . GLN B 1 83 ? 38.137 53.569 55.682 1.00 28.02 61 GLN B C 1
ATOM 5175 O O . GLN B 1 83 ? 37.313 53.942 56.519 1.00 33.24 61 GLN B O 1
ATOM 5189 N N . SER B 1 84 ? 38.773 54.406 54.864 1.00 22.71 62 SER B N 1
ATOM 5190 C CA . SER B 1 84 ? 38.608 55.861 54.943 1.00 27.89 62 SER B CA 1
ATOM 5191 C C . SER B 1 84 ? 37.442 56.365 54.097 1.00 25.94 62 SER B C 1
ATOM 5192 O O . SER B 1 84 ? 37.230 57.564 53.996 1.00 33.78 62 SER B O 1
ATOM 5200 N N . GLY B 1 85 ? 36.705 55.447 53.481 1.00 24.60 63 GLY B N 1
ATOM 5201 C CA . GLY B 1 85 ? 35.532 55.801 52.689 1.00 25.19 63 GLY B CA 1
ATOM 5202 C C . GLY B 1 85 ? 35.752 55.860 51.186 1.00 22.17 63 GLY B C 1
ATOM 5203 O O . GLY B 1 85 ? 34.858 56.240 50.432 1.00 23.13 63 GLY B O 1
ATOM 5207 N N . GLY B 1 86 ? 36.935 55.465 50.748 1.00 22.52 64 GLY B N 1
ATOM 5208 C CA . GLY B 1 86 ? 37.261 55.467 49.333 1.00 21.47 64 GLY B CA 1
ATOM 5209 C C . GLY B 1 86 ? 37.013 54.133 48.652 1.00 17.04 64 GLY B C 1
ATOM 5210 O O . GLY B 1 86 ? 36.428 53.209 49.226 1.00 18.73 64 GLY B O 1
ATOM 5214 N N . LYS B 1 87 ? 37.481 54.041 47.408 1.00 15.42 65 LYS B N 1
ATOM 5215 C CA . LYS B 1 87 ? 37.289 52.851 46.589 1.00 16.04 65 LYS B CA 1
ATOM 5216 C C . LYS B 1 87 ? 38.601 52.437 45.962 1.00 17.64 65 LYS B C 1
ATOM 5217 O O . LYS B 1 87 ? 39.124 53.140 45.087 1.00 17.60 65 LYS B O 1
ATOM 5236 N N . ALA B 1 88 ? 39.138 51.305 46.397 1.00 14.81 66 ALA B N 1
ATOM 5237 C CA . ALA B 1 88 ? 40.438 50.848 45.902 1.00 13.20 66 ALA B CA 1
ATOM 5238 C C . ALA B 1 88 ? 40.547 49.336 45.922 1.00 13.64 66 ALA B C 1
ATOM 5239 O O . ALA B 1 88 ? 39.864 48.658 46.669 1.00 16.30 66 ALA B O 1
ATOM 5246 N N . LYS B 1 89 ? 41.457 48.822 45.107 1.00 14.08 67 LYS B N 1
ATOM 5247 C CA . LYS B 1 89 ? 41.787 47.415 45.128 1.00 15.04 67 LYS B CA 1
ATOM 5248 C C . LYS B 1 89 ? 43.232 47.257 44.683 1.00 13.15 67 LYS B C 1
ATOM 5249 O O . LYS B 1 89 ? 43.700 47.988 43.813 1.00 13.16 67 LYS B O 1
ATOM 5268 N N . ALA B 1 90 ? 43.942 46.307 45.296 1.00 13.54 68 ALA B N 1
ATOM 5269 C CA . ALA B 1 90 ? 45.310 45.980 44.909 1.00 14.96 68 ALA B CA 1
ATOM 5270 C C . ALA B 1 90 ? 45.355 44.799 43.923 1.00 13.54 68 ALA B C 1
ATOM 5271 O O . ALA B 1 90 ? 44.517 43.882 43.991 1.00 14.58 68 ALA B O 1
ATOM 5278 N N . TYR B 1 91 ? 46.353 44.838 43.040 1.00 14.73 69 TYR B N 1
ATOM 5279 C CA . TYR B 1 91 ? 46.583 43.819 42.022 1.00 14.56 69 TYR B CA 1
ATOM 5280 C C . TYR B 1 91 ? 48.071 43.515 41.973 1.00 17.52 69 TYR B C 1
ATOM 5281 O O . TYR B 1 91 ? 48.874 44.412 41.719 1.00 15.56 69 TYR B O 1
ATOM 5299 N N . LYS B 1 92 ? 48.445 42.270 42.238 1.00 15.27 70 LYS B N 1
ATOM 5300 C CA . LYS B 1 92 ? 49.824 41.840 42.047 1.00 15.30 70 LYS B CA 1
ATOM 5301 C C . LYS B 1 92 ? 50.173 41.930 40.569 1.00 16.15 70 LYS B C 1
ATOM 5302 O O . LYS B 1 92 ? 49.533 41.287 39.731 1.00 17.84 70 LYS B O 1
ATOM 5321 N N . THR B 1 93 ? 51.199 42.716 40.261 1.00 14.76 71 THR B N 1
ATOM 5322 C CA . THR B 1 93 ? 51.583 43.031 38.897 1.00 17.16 71 THR B CA 1
ATOM 5323 C C . THR B 1 93 ? 53.092 43.144 38.791 1.00 18.95 71 THR B C 1
ATOM 5324 O O . THR B 1 93 ? 53.708 43.778 39.636 1.00 15.53 71 THR B O 1
ATOM 5335 N N . ASN B 1 94 ? 53.670 42.558 37.747 1.00 14.48 72 ASN B N 1
ATOM 5336 C CA . ASN B 1 94 ? 55.048 42.843 37.360 1.00 14.12 72 ASN B CA 1
ATOM 5337 C C . ASN B 1 94 ? 55.039 43.740 36.133 1.00 14.19 72 ASN B C 1
ATOM 5338 O O . ASN B 1 94 ? 54.657 43.301 35.055 1.00 13.71 72 ASN B O 1
ATOM 5349 N N . VAL B 1 95 ? 55.441 44.997 36.289 1.00 13.05 73 VAL B N 1
ATOM 5350 C CA . VAL B 1 95 ? 55.397 45.945 35.181 1.00 11.74 73 VAL B CA 1
ATOM 5351 C C . VAL B 1 95 ? 56.366 45.631 34.053 1.00 12.09 73 VAL B C 1
ATOM 5352 O O . VAL B 1 95 ? 56.319 46.302 33.032 1.00 12.60 73 VAL B O 1
ATOM 5365 N N . LEU B 1 96 ? 57.253 44.664 34.233 1.00 13.28 74 LEU B N 1
ATOM 5366 C CA . LEU B 1 96 ? 58.169 44.242 33.179 1.00 13.58 74 LEU B CA 1
ATOM 5367 C C . LEU B 1 96 ? 57.643 43.066 32.355 1.00 13.79 74 LEU B C 1
ATOM 5368 O O . LEU B 1 96 ? 58.297 42.643 31.414 1.00 16.26 74 LEU B O 1
ATOM 5384 N N . GLU B 1 97 ? 56.465 42.555 32.708 1.00 14.37 75 GLU B N 1
ATOM 5385 C CA . GLU B 1 97 ? 55.898 41.375 32.043 1.00 16.82 75 GLU B CA 1
ATOM 5386 C C . GLU B 1 97 ? 54.588 41.759 31.382 1.00 17.11 75 GLU B C 1
ATOM 5387 O O . GLU B 1 97 ? 53.540 41.813 32.028 1.00 13.85 75 GLU B O 1
ATOM 5399 N N . LEU B 1 98 ? 54.649 42.024 30.085 1.00 14.70 76 LEU B N 1
ATOM 5400 C CA . LEU B 1 98 ? 53.501 42.558 29.361 1.00 13.72 76 LEU B CA 1
ATOM 5401 C C . LEU B 1 98 ? 52.246 41.709 29.545 1.00 14.16 76 LEU B C 1
ATOM 5402 O O . LEU B 1 98 ? 51.177 42.257 29.781 1.00 15.83 76 LEU B O 1
ATOM 5418 N N . GLU B 1 99 ? 52.352 40.390 29.402 1.00 14.66 77 GLU B N 1
ATOM 5419 C CA . GLU B 1 99 ? 51.133 39.583 29.505 1.00 15.06 77 GLU B CA 1
ATOM 5420 C C . GLU B 1 99 ? 50.579 39.549 30.929 1.00 16.15 77 GLU B C 1
ATOM 5421 O O . GLU B 1 99 ? 49.374 39.351 31.100 1.00 17.04 77 GLU B O 1
ATOM 5433 N N . ASN B 1 100 ? 51.411 39.782 31.945 1.00 14.68 78 ASN B N 1
ATOM 5434 C CA . ASN B 1 100 ? 50.890 39.884 33.305 1.00 14.36 78 ASN B CA 1
ATOM 5435 C C . ASN B 1 100 ? 50.093 41.179 33.468 1.00 13.74 78 ASN B C 1
ATOM 5436 O O . ASN B 1 100 ? 48.991 41.189 34.033 1.00 14.79 78 ASN B O 1
ATOM 5447 N N . ILE B 1 101 ? 50.623 42.265 32.922 1.00 13.13 79 ILE B N 1
ATOM 5448 C CA . ILE B 1 101 ? 49.910 43.533 32.963 1.00 12.55 79 ILE B CA 1
ATOM 5449 C C . ILE B 1 101 ? 48.554 43.412 32.247 1.00 13.57 79 ILE B C 1
ATOM 5450 O O . ILE B 1 101 ? 47.535 43.947 32.713 1.00 13.46 79 ILE B O 1
ATOM 5466 N N . LYS B 1 102 ? 48.541 42.713 31.112 1.00 13.27 80 LYS B N 1
ATOM 5467 C CA . LYS B 1 102 ? 47.304 42.531 30.361 1.00 13.65 80 LYS B CA 1
ATOM 5468 C C . LYS B 1 102 ? 46.279 41.724 31.160 1.00 15.58 80 LYS B C 1
ATOM 5469 O O . LYS B 1 102 ? 45.095 42.040 31.129 1.00 16.20 80 LYS B O 1
ATOM 5488 N N . GLU B 1 103 ? 46.726 40.688 31.869 1.00 14.43 81 GLU B N 1
ATOM 5489 C CA . GLU B 1 103 ? 45.816 39.934 32.737 1.00 16.08 81 GLU B CA 1
ATOM 5490 C C . GLU B 1 103 ? 45.248 40.841 33.815 1.00 15.66 81 GLU B C 1
ATOM 5491 O O . GLU B 1 103 ? 44.048 40.791 34.107 1.00 15.08 81 GLU B O 1
ATOM 5503 N N . VAL B 1 104 ? 46.100 41.672 34.394 1.00 13.83 82 VAL B N 1
ATOM 5504 C CA . VAL B 1 104 ? 45.663 42.578 35.454 1.00 13.39 82 VAL B CA 1
ATOM 5505 C C . VAL B 1 104 ? 44.665 43.587 34.877 1.00 13.14 82 VAL B C 1
ATOM 5506 O O . VAL B 1 104 ? 43.611 43.866 35.472 1.00 13.39 82 VAL B O 1
ATOM 5519 N N . ARG B 1 105 ? 44.963 44.118 33.701 1.00 12.95 83 ARG B N 1
ATOM 5520 C CA . ARG B 1 105 ? 44.018 45.007 33.049 1.00 13.18 83 ARG B CA 1
ATOM 5521 C C . ARG B 1 105 ? 42.615 44.384 32.904 1.00 13.56 83 ARG B C 1
ATOM 5522 O O . ARG B 1 105 ? 41.615 45.055 33.142 1.00 14.95 83 ARG B O 1
ATOM 5543 N N . ASN B 1 106 ? 42.532 43.107 32.531 1.00 14.16 84 ASN B N 1
ATOM 5544 C CA . ASN B 1 106 ? 41.240 42.426 32.443 1.00 14.95 84 ASN B CA 1
ATOM 5545 C C . ASN B 1 106 ? 40.548 42.309 33.801 1.00 17.45 84 ASN B C 1
ATOM 5546 O O . ASN B 1 106 ? 39.339 42.514 33.895 1.00 19.89 84 ASN B O 1
ATOM 5557 N N . GLN B 1 107 ? 41.294 42.017 34.866 1.00 15.34 85 GLN B N 1
ATOM 5558 C CA . GLN B 1 107 ? 40.686 41.956 36.195 1.00 15.59 85 GLN B CA 1
ATOM 5559 C C . GLN B 1 107 ? 40.167 43.330 36.621 1.00 15.87 85 GLN B C 1
ATOM 5560 O O . GLN B 1 107 ? 39.071 43.445 37.182 1.00 18.03 85 GLN B O 1
ATOM 5574 N N . ILE B 1 108 ? 40.947 44.373 36.353 1.00 15.15 86 ILE B N 1
ATOM 5575 C CA . ILE B 1 108 ? 40.528 45.725 36.677 1.00 15.04 86 ILE B CA 1
ATOM 5576 C C . ILE B 1 108 ? 39.248 46.083 35.907 1.00 17.78 86 ILE B C 1
ATOM 5577 O O . ILE B 1 108 ? 38.353 46.726 36.470 1.00 20.54 86 ILE B O 1
ATOM 5593 N N . GLU B 1 109 ? 39.137 45.664 34.640 1.00 15.40 87 GLU B N 1
ATOM 5594 C CA . GLU B 1 109 ? 37.929 45.962 33.859 1.00 17.23 87 GLU B CA 1
ATOM 5595 C C . GLU B 1 109 ? 36.712 45.336 34.524 1.00 21.59 87 GLU B C 1
ATOM 5596 O O . GLU B 1 109 ? 35.658 45.961 34.593 1.00 22.86 87 GLU B O 1
ATOM 5608 N N . THR B 1 110 ? 36.858 44.126 35.049 1.00 18.96 88 THR B N 1
ATOM 5609 C CA . THR B 1 110 ? 35.756 43.484 35.756 1.00 20.55 88 THR B CA 1
ATOM 5610 C C . THR B 1 110 ? 35.346 44.285 36.991 1.00 22.64 88 THR B C 1
ATOM 5611 O O . THR B 1 110 ? 34.162 44.477 37.246 1.00 25.09 88 THR B O 1
ATOM 5622 N N . ASP B 1 111 ? 36.332 44.771 37.734 1.00 20.88 89 ASP B N 1
ATOM 5623 C CA . ASP B 1 111 ? 36.106 45.407 39.026 1.00 20.85 89 ASP B CA 1
ATOM 5624 C C . ASP B 1 111 ? 35.706 46.873 38.944 1.00 23.54 89 ASP B C 1
ATOM 5625 O O . ASP B 1 111 ? 34.884 47.323 39.731 1.00 24.51 89 ASP B O 1
ATOM 5634 N N . PHE B 1 112 ? 36.316 47.621 38.024 1.00 19.29 90 PHE B N 1
ATOM 5635 C CA . PHE B 1 112 ? 36.168 49.081 38.001 1.00 17.72 90 PHE B CA 1
ATOM 5636 C C . PHE B 1 112 ? 35.829 49.649 36.630 1.00 23.87 90 PHE B C 1
ATOM 5637 O O . PHE B 1 112 ? 35.075 50.618 36.523 1.00 35.24 90 PHE B O 1
ATOM 5654 N N . GLY B 1 113 ? 36.398 49.053 35.591 1.00 19.97 91 GLY B N 1
ATOM 5655 C CA . GLY B 1 113 ? 36.297 49.597 34.250 1.00 20.41 91 GLY B CA 1
ATOM 5656 C C . GLY B 1 113 ? 37.677 49.805 33.648 1.00 19.37 91 GLY B C 1
ATOM 5657 O O . GLY B 1 113 ? 38.628 49.114 34.011 1.00 19.70 91 GLY B O 1
ATOM 5661 N N . THR B 1 114 ? 37.795 50.762 32.731 1.00 18.89 92 THR B N 1
ATOM 5662 C CA . THR B 1 114 ? 39.072 51.015 32.072 1.00 16.39 92 THR B CA 1
ATOM 5663 C C . THR B 1 114 ? 39.698 52.347 32.476 1.00 15.42 92 THR B C 1
ATOM 5664 O O . THR B 1 114 ? 39.028 53.252 32.978 1.00 16.34 92 THR B O 1
ATOM 5675 N N . CYS B 1 115 ? 41.008 52.427 32.261 1.00 13.35 93 CYS B N 1
ATOM 5676 C CA . CYS B 1 115 ? 41.851 53.505 32.763 1.00 13.49 93 CYS B CA 1
ATOM 5677 C C . CYS B 1 115 ? 41.412 54.894 32.287 1.00 16.19 93 CYS B C 1
ATOM 5678 O O . CYS B 1 115 ? 41.043 55.077 31.120 1.00 17.14 93 CYS B O 1
ATOM 5686 N N . ASP B 1 116 ? 41.466 55.864 33.189 1.00 12.78 94 ASP B N 1
ATOM 5687 C CA . ASP B 1 116 ? 41.384 57.280 32.836 1.00 13.67 94 ASP B CA 1
ATOM 5688 C C . ASP B 1 116 ? 42.696 58.010 33.045 1.00 15.13 94 ASP B C 1
ATOM 5689 O O . ASP B 1 116 ? 43.062 58.890 32.269 1.00 14.99 94 ASP B O 1
ATOM 5698 N N . ILE B 1 117 ? 43.387 57.669 34.129 1.00 11.64 95 ILE B N 1
ATOM 5699 C CA . ILE B 1 117 ? 44.617 58.318 34.524 1.00 11.35 95 ILE B CA 1
ATOM 5700 C C . ILE B 1 117 ? 45.584 57.249 34.942 1.00 11.03 95 ILE B C 1
ATOM 5701 O O . ILE B 1 117 ? 45.287 56.458 35.821 1.00 12.07 95 ILE B O 1
ATOM 5717 N N . LEU B 1 118 ? 46.748 57.249 34.325 1.00 10.63 96 LEU B N 1
ATOM 5718 C CA . LEU B 1 118 ? 47.799 56.295 34.621 1.00 10.32 96 LEU B CA 1
ATOM 5719 C C . LEU B 1 118 ? 48.951 57.024 35.266 1.00 10.10 96 LEU B C 1
ATOM 5720 O O . LEU B 1 118 ? 49.472 57.976 34.683 1.00 10.01 96 LEU B O 1
ATOM 5736 N N . ILE B 1 119 ? 49.318 56.585 36.469 1.00 10.10 97 ILE B N 1
ATOM 5737 C CA . ILE B 1 119 ? 50.506 57.067 37.183 1.00 9.93 97 ILE B CA 1
ATOM 5738 C C . ILE B 1 119 ? 51.550 55.944 37.237 1.00 9.78 97 ILE B C 1
ATOM 5739 O O . ILE B 1 119 ? 51.359 54.915 37.915 1.00 9.89 97 ILE B O 1
ATOM 5755 N N . ASN B 1 120 ? 52.639 56.150 36.508 1.00 9.42 98 ASN B N 1
ATOM 5756 C CA . ASN B 1 120 ? 53.715 55.187 36.391 1.00 9.26 98 ASN B CA 1
ATOM 5757 C C . ASN B 1 120 ? 54.697 55.428 37.542 1.00 11.87 98 ASN B C 1
ATOM 5758 O O . ASN B 1 120 ? 55.673 56.178 37.400 1.00 12.06 98 ASN B O 1
ATOM 5769 N N . GLY B 1 121 ? 54.384 54.848 38.696 1.00 11.79 99 GLY B N 1
ATOM 5770 C CA . GLY B 1 121 ? 55.162 55.034 39.910 1.00 10.88 99 GLY B CA 1
ATOM 5771 C C . GLY B 1 121 ? 56.243 54.013 40.157 1.00 14.01 99 GLY B C 1
ATOM 5772 O O . GLY B 1 121 ? 57.129 54.220 40.986 1.00 14.76 99 GLY B O 1
ATOM 5776 N N . ALA B 1 122 ? 56.161 52.870 39.487 1.00 13.43 100 ALA B N 1
ATOM 5777 C CA . ALA B 1 122 ? 57.188 51.858 39.660 1.00 12.76 100 ALA B CA 1
ATOM 5778 C C . ALA B 1 122 ? 58.540 52.416 39.224 1.00 12.96 100 ALA B C 1
ATOM 5779 O O . ALA B 1 122 ? 58.631 53.132 38.229 1.00 14.42 100 ALA B O 1
ATOM 5786 N N . GLY B 1 123 ? 59.586 52.146 40.000 1.00 15.22 101 GLY B N 1
ATOM 5787 C CA . GLY B 1 123 ? 60.895 52.691 39.681 1.00 16.12 101 GLY B CA 1
ATOM 5788 C C . GLY B 1 123 ? 61.833 52.567 40.863 1.00 14.58 101 GLY B C 1
ATOM 5789 O O . GLY B 1 123 ? 61.498 51.959 41.873 1.00 15.59 101 GLY B O 1
ATOM 5793 N N . GLY B 1 124 ? 63.030 53.126 40.704 1.00 12.40 102 GLY B N 1
ATOM 5794 C CA . GLY B 1 124 ? 63.960 53.248 41.801 1.00 15.82 102 GLY B CA 1
ATOM 5795 C C . GLY B 1 124 ? 65.316 52.698 41.443 1.00 15.23 102 GLY B C 1
ATOM 5796 O O . GLY B 1 124 ? 65.527 52.113 40.391 1.00 15.09 102 GLY B O 1
ATOM 5800 N N . ASN B 1 125 ? 66.239 52.902 42.370 1.00 15.45 103 ASN B N 1
ATOM 5801 C CA . ASN B 1 125 ? 67.649 52.556 42.190 1.00 15.19 103 ASN B CA 1
ATOM 5802 C C . ASN B 1 125 ? 67.974 51.357 43.020 1.00 32.30 103 ASN B C 1
ATOM 5803 O O . ASN B 1 125 ? 67.193 50.997 43.907 1.00 37.46 103 ASN B O 1
ATOM 5814 N N . ASN B 1 126 ? 69.127 50.752 42.756 1.00 31.13 104 ASN B N 1
ATOM 5815 C CA . ASN B 1 126 ? 69.623 49.709 43.640 1.00 45.22 104 ASN B CA 1
ATOM 5816 C C . ASN B 1 126 ? 71.158 49.689 43.711 1.00 40.25 104 ASN B C 1
ATOM 5817 O O . ASN B 1 126 ? 71.830 50.043 42.726 1.00 24.31 104 ASN B O 1
ATOM 5828 N N . PRO B 1 127 ? 71.706 49.281 44.878 1.00 39.51 105 PRO B N 1
ATOM 5829 C CA . PRO B 1 127 ? 73.148 49.202 45.158 1.00 26.42 105 PRO B CA 1
ATOM 5830 C C . PRO B 1 127 ? 74.014 48.578 44.058 1.00 25.32 105 PRO B C 1
ATOM 5831 O O . PRO B 1 127 ? 75.161 48.992 43.896 1.00 24.16 105 PRO B O 1
ATOM 5842 N N . LYS B 1 128 ? 73.504 47.628 43.288 1.00 28.08 106 LYS B N 1
ATOM 5843 C CA . LYS B 1 128 ? 74.352 46.999 42.281 1.00 29.99 106 LYS B CA 1
ATOM 5844 C C . LYS B 1 128 ? 74.735 47.960 41.159 1.00 25.38 106 LYS B C 1
ATOM 5845 O O . LYS B 1 128 ? 75.718 47.734 40.456 1.00 25.71 106 LYS B O 1
ATOM 5864 N N . ALA B 1 129 ? 73.974 49.040 40.997 1.00 22.96 107 ALA B N 1
ATOM 5865 C CA . ALA B 1 129 ? 74.289 50.014 39.962 1.00 21.55 107 ALA B CA 1
ATOM 5866 C C . ALA B 1 129 ? 74.740 51.336 40.586 1.00 16.95 107 ALA B C 1
ATOM 5867 O O . ALA B 1 129 ? 74.648 52.377 39.948 1.00 18.04 107 ALA B O 1
ATOM 5874 N N . THR B 1 130 ? 75.213 51.263 41.825 1.00 16.18 108 THR B N 1
ATOM 5875 C CA . THR B 1 130 ? 75.663 52.422 42.587 1.00 15.36 108 THR B CA 1
ATOM 5876 C C . THR B 1 130 ? 77.129 52.269 43.011 1.00 16.26 108 THR B C 1
ATOM 5877 O O . THR B 1 130 ? 77.509 51.214 43.531 1.00 19.94 108 THR B O 1
ATOM 5888 N N . THR B 1 131 ? 77.947 53.306 42.814 1.00 12.65 109 THR B N 1
ATOM 5889 C CA . THR B 1 131 ? 79.320 53.265 43.325 1.00 12.86 109 THR B CA 1
ATOM 5890 C C . THR B 1 131 ? 79.382 53.675 44.792 1.00 13.06 109 THR B C 1
ATOM 5891 O O . THR B 1 131 ? 78.458 54.310 45.295 1.00 14.29 109 THR B O 1
ATOM 5902 N N . ASP B 1 132 ? 80.463 53.287 45.463 1.00 13.67 110 ASP B N 1
ATOM 5903 C CA . ASP B 1 132 ? 80.726 53.729 46.836 1.00 13.45 110 ASP B CA 1
ATOM 5904 C C . ASP B 1 132 ? 81.326 55.122 46.846 1.00 17.39 110 ASP B C 1
ATOM 5905 O O . ASP B 1 132 ? 81.129 55.890 47.792 1.00 18.10 110 ASP B O 1
ATOM 5914 N N . ASN B 1 133 ? 82.091 55.419 45.804 1.00 14.88 111 ASN B N 1
ATOM 5915 C CA . ASN B 1 133 ? 82.880 56.646 45.714 1.00 14.06 111 ASN B CA 1
ATOM 5916 C C . ASN B 1 133 ? 82.273 57.703 44.800 1.00 11.75 111 ASN B C 1
ATOM 5917 O O . ASN B 1 133 ? 81.797 57.375 43.715 1.00 12.97 111 ASN B O 1
ATOM 5928 N N . GLU B 1 134 ? 82.291 58.970 45.234 1.00 13.30 112 GLU B N 1
ATOM 5929 C CA . GLU B 1 134 ? 81.769 60.072 44.413 1.00 14.84 112 GLU B CA 1
ATOM 5930 C C . GLU B 1 134 ? 82.566 60.264 43.134 1.00 12.74 112 GLU B C 1
ATOM 5931 O O . GLU B 1 134 ? 82.025 60.579 42.087 1.00 14.29 112 GLU B O 1
ATOM 5943 N N . PHE B 1 135 ? 83.877 60.152 43.261 1.00 11.56 113 PHE B N 1
ATOM 5944 C CA . PHE B 1 135 ? 84.815 60.365 42.158 1.00 11.56 113 PHE B CA 1
ATOM 5945 C C . PHE B 1 135 ? 85.809 59.234 42.159 1.00 11.97 113 PHE B C 1
ATOM 5946 O O . PHE B 1 135 ? 86.192 58.745 43.224 1.00 12.77 113 PHE B O 1
ATOM 5963 N N . HIS B 1 136 ? 86.271 58.813 40.979 1.00 10.81 114 HIS B N 1
ATOM 5964 C CA . HIS B 1 136 ? 87.461 57.990 40.972 1.00 11.24 114 HIS B CA 1
ATOM 5965 C C . HIS B 1 136 ? 88.636 58.722 41.606 1.00 11.60 114 HIS B C 1
ATOM 5966 O O . HIS B 1 136 ? 88.755 59.946 41.533 1.00 11.38 114 HIS B O 1
ATOM 5980 N N . GLN B 1 137 ? 89.509 57.942 42.246 1.00 12.65 115 GLN B N 1
ATOM 5981 C CA . GLN B 1 137 ? 90.741 58.467 42.840 1.00 13.79 115 GLN B CA 1
ATOM 5982 C C . GLN B 1 137 ? 91.854 57.463 42.613 1.00 18.78 115 GLN B C 1
ATOM 5983 O O . GLN B 1 137 ? 91.589 56.290 42.359 1.00 17.95 115 GLN B O 1
ATOM 5997 N N . PHE B 1 138 ? 93.092 57.922 42.742 1.00 20.08 116 PHE B N 1
ATOM 5998 C CA . PHE B 1 138 ? 94.256 57.057 42.574 1.00 23.48 116 PHE B CA 1
ATOM 5999 C C . PHE B 1 138 ? 94.539 56.210 43.823 1.00 21.08 116 PHE B C 1
ATOM 6000 O O . PHE B 1 138 ? 95.303 55.252 43.752 1.00 36.21 116 PHE B O 1
ATOM 6017 N N . ASP B 1 139 ? 93.935 56.567 44.955 1.00 24.82 117 ASP B N 1
ATOM 6018 C CA . ASP B 1 139 ? 94.227 55.892 46.224 1.00 39.73 117 ASP B CA 1
ATOM 6019 C C . ASP B 1 139 ? 93.021 55.208 46.888 1.00 45.02 117 ASP B C 1
ATOM 6020 O O . ASP B 1 139 ? 92.903 55.226 48.113 1.00 54.53 117 ASP B O 1
ATOM 6029 N N . LEU B 1 140 ? 92.145 54.581 46.104 1.00 29.05 118 LEU B N 1
ATOM 6030 C CA . LEU B 1 140 ? 90.939 53.975 46.675 1.00 29.98 118 LEU B CA 1
ATOM 6031 C C . LEU B 1 140 ? 91.246 52.640 47.329 1.00 31.47 118 LEU B C 1
ATOM 6032 O O . LEU B 1 140 ? 92.055 51.867 46.822 1.00 36.46 118 LEU B O 1
ATOM 6048 N N . ASN B 1 141 ? 90.589 52.374 48.453 1.00 30.00 119 ASN B N 1
ATOM 6049 C CA . ASN B 1 141 ? 90.652 51.061 49.098 1.00 39.51 119 ASN B CA 1
ATOM 6050 C C . ASN B 1 141 ? 90.137 49.969 48.153 1.00 39.90 119 ASN B C 1
ATOM 6051 O O . ASN B 1 141 ? 89.167 50.179 47.423 1.00 33.07 119 ASN B O 1
ATOM 6062 N N . GLU B 1 142 ? 90.786 48.808 48.183 1.00 39.32 120 GLU B N 1
ATOM 6063 C CA . GLU B 1 142 ? 90.460 47.685 47.296 1.00 33.96 120 GLU B CA 1
ATOM 6064 C C . GLU B 1 142 ? 89.018 47.198 47.428 1.00 36.63 120 GLU B C 1
ATOM 6065 O O . GLU B 1 142 ? 88.477 46.579 46.511 1.00 43.33 120 GLU B O 1
ATOM 6077 N N . THR B 1 143 ? 88.406 47.473 48.575 1.00 26.98 121 THR B N 1
ATOM 6078 C CA . THR B 1 143 ? 87.044 47.045 48.858 1.00 35.10 121 THR B CA 1
ATOM 6079 C C . THR B 1 143 ? 86.005 47.985 48.250 1.00 28.78 121 THR B C 1
ATOM 6080 O O . THR B 1 143 ? 84.830 47.648 48.144 1.00 30.63 121 THR B O 1
ATOM 6091 N N . THR B 1 144 ? 86.438 49.173 47.862 1.00 29.24 122 THR B N 1
ATOM 6092 C CA . THR B 1 144 ? 85.535 50.166 47.298 1.00 26.75 122 THR B CA 1
ATOM 6093 C C . THR B 1 144 ? 84.929 49.690 45.963 1.00 20.45 122 THR B C 1
ATOM 6094 O O . THR B 1 144 ? 85.667 49.322 45.053 1.00 22.55 122 THR 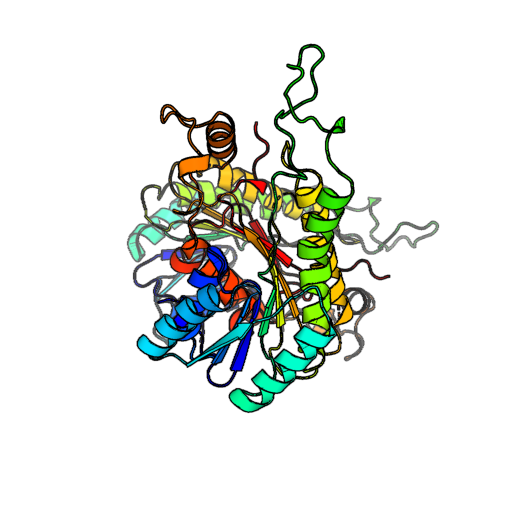B O 1
ATOM 6105 N N . ARG B 1 145 ? 83.599 49.683 45.876 1.00 18.48 123 ARG B N 1
ATOM 6106 C CA . ARG B 1 145 ? 82.885 49.440 44.616 1.00 15.17 123 ARG B CA 1
ATOM 6107 C C . ARG B 1 145 ? 82.939 50.699 43.760 1.00 16.72 123 ARG B C 1
ATOM 6108 O O . ARG B 1 145 ? 82.266 51.691 44.052 1.00 18.74 123 ARG B O 1
ATOM 6129 N N . THR B 1 146 ? 83.733 50.654 42.697 1.00 13.51 124 THR B N 1
ATOM 6130 C CA . THR B 1 146 ? 83.902 51.813 41.830 1.00 12.87 124 THR B CA 1
ATOM 6131 C C . THR B 1 146 ? 83.071 51.658 40.575 1.00 12.08 124 THR B C 1
ATOM 6132 O O . THR B 1 146 ? 82.336 50.685 40.412 1.00 12.28 124 THR B O 1
ATOM 6143 N N . PHE B 1 147 ? 83.193 52.623 39.688 1.00 11.63 125 PHE B N 1
ATOM 6144 C CA . PHE B 1 147 ? 82.551 52.530 38.376 1.00 11.02 125 PHE B CA 1
ATOM 6145 C C . PHE B 1 147 ? 82.921 51.218 37.682 1.00 11.48 125 PHE B C 1
ATOM 6146 O O . PHE B 1 147 ? 82.105 50.616 36.995 1.00 11.69 125 PHE B O 1
ATOM 6163 N N . PHE B 1 148 ? 84.158 50.800 37.851 1.00 12.00 126 PHE B N 1
ATOM 6164 C CA . PHE B 1 148 ? 84.650 49.622 37.149 1.00 12.71 126 PHE B CA 1
ATOM 6165 C C . PHE B 1 148 ? 84.053 48.315 37.681 1.00 17.47 126 PHE B C 1
ATOM 6166 O O . PHE B 1 148 ? 84.153 47.259 37.021 1.00 15.97 126 PHE B O 1
ATOM 6183 N N . ASP B 1 149 ? 83.393 48.398 38.837 1.00 15.05 127 ASP B N 1
ATOM 6184 C CA . ASP B 1 149 ? 82.805 47.236 39.490 1.00 16.86 127 ASP B CA 1
ATOM 6185 C C . ASP B 1 149 ? 81.307 47.093 39.232 1.00 14.73 127 ASP B C 1
ATOM 6186 O O . ASP B 1 149 ? 80.699 46.114 39.681 1.00 16.75 127 ASP B O 1
ATOM 6195 N N . LEU B 1 150 ? 80.699 48.035 38.521 1.00 13.90 128 LEU B N 1
ATOM 6196 C CA . LEU B 1 150 ? 79.271 47.950 38.240 1.00 15.81 128 LEU B CA 1
ATOM 6197 C C . LEU B 1 150 ? 78.990 46.855 37.234 1.00 15.03 128 LEU B C 1
ATOM 6198 O O . LEU B 1 150 ? 79.598 46.795 36.174 1.00 18.13 128 LEU B O 1
ATOM 6214 N N . ASP B 1 151 ? 78.078 45.970 37.612 1.00 18.31 129 ASP B N 1
ATOM 6215 C CA . ASP B 1 151 ? 77.723 44.813 36.818 1.00 23.21 129 ASP B CA 1
ATOM 6216 C C . ASP B 1 151 ? 76.740 45.203 35.732 1.00 16.24 129 ASP B C 1
ATOM 6217 O O . ASP B 1 151 ? 75.830 45.989 35.957 1.00 15.76 129 ASP B O 1
ATOM 6226 N N . LYS B 1 152 ? 76.910 44.598 34.560 1.00 13.65 130 LYS B N 1
ATOM 6227 C CA . LYS B 1 152 ? 75.978 44.797 33.460 1.00 12.80 130 LYS B CA 1
ATOM 6228 C C . LYS B 1 152 ? 74.531 44.516 33.887 1.00 16.29 130 LYS B C 1
ATOM 6229 O O . LYS B 1 152 ? 73.629 45.307 33.578 1.00 14.90 130 LYS B O 1
ATOM 6248 N N . SER B 1 153 ? 74.307 43.426 34.621 1.00 16.31 131 SER B N 1
ATOM 6249 C CA . SER B 1 153 ? 72.930 43.066 34.981 1.00 17.77 131 SER B CA 1
ATOM 6250 C C . SER B 1 153 ? 72.291 44.076 35.929 1.00 15.60 131 SER B C 1
ATOM 6251 O O . SER B 1 153 ? 71.080 44.289 35.876 1.00 15.84 131 SER B O 1
ATOM 6259 N N . GLY B 1 154 ? 73.091 44.690 36.791 1.00 17.13 132 GLY B N 1
ATOM 6260 C CA . GLY B 1 154 ? 72.614 45.751 37.666 1.00 17.18 132 GLY B CA 1
ATOM 6261 C C . GLY B 1 154 ? 72.172 46.983 36.905 1.00 14.64 132 GLY B C 1
ATOM 6262 O O . GLY B 1 154 ? 71.149 47.609 37.217 1.00 15.10 132 GLY B O 1
ATOM 6266 N N . ILE B 1 155 ? 72.940 47.340 35.884 1.00 13.64 133 ILE B N 1
ATOM 6267 C CA . ILE B 1 155 ? 72.589 48.465 35.025 1.00 12.60 133 ILE B CA 1
ATOM 6268 C C . ILE B 1 155 ? 71.307 48.150 34.237 1.00 13.52 133 ILE B C 1
ATOM 6269 O O . ILE B 1 155 ? 70.378 48.967 34.165 1.00 12.55 133 ILE B O 1
ATOM 6285 N N . GLU B 1 156 ? 71.242 46.956 33.662 1.00 12.84 134 GLU B N 1
ATOM 6286 C CA . GLU B 1 156 ? 70.046 46.523 32.949 1.00 12.68 134 GLU B CA 1
ATOM 6287 C C . GLU B 1 156 ? 68.830 46.558 33.857 1.00 11.69 134 GLU B C 1
ATOM 6288 O O . GLU B 1 156 ? 67.767 46.998 33.434 1.00 12.90 134 GLU B O 1
ATOM 6300 N N . PHE B 1 157 ? 68.988 46.091 35.094 1.00 13.80 135 PHE B N 1
ATOM 6301 C CA . PHE B 1 157 ? 67.875 46.043 36.048 1.00 14.84 135 PHE B CA 1
ATOM 6302 C C . PHE B 1 157 ? 67.272 47.431 36.250 1.00 15.04 135 PHE B C 1
ATOM 6303 O O . PHE B 1 157 ? 66.048 47.604 36.204 1.00 13.37 135 PHE B O 1
ATOM 6320 N N . VAL B 1 158 ? 68.138 48.424 36.449 1.00 11.48 136 VAL B N 1
ATOM 6321 C CA . VAL B 1 158 ? 67.678 49.794 36.663 1.00 10.70 136 VAL B CA 1
ATOM 6322 C C . VAL B 1 158 ? 67.000 50.382 35.439 1.00 13.02 136 VAL B C 1
ATOM 6323 O O . VAL B 1 158 ? 65.963 51.017 35.550 1.00 13.34 136 VAL B O 1
ATOM 6336 N N . PHE B 1 159 ? 67.566 50.175 34.256 1.00 12.95 137 PHE B N 1
ATOM 6337 C CA . PHE B 1 159 ? 66.925 50.704 33.058 1.00 14.43 137 PHE B CA 1
ATOM 6338 C C . PHE B 1 159 ? 65.618 50.015 32.767 1.00 16.25 137 PHE B C 1
ATOM 6339 O O . PHE B 1 159 ? 64.671 50.670 32.341 1.00 15.85 137 PHE B O 1
ATOM 6356 N N . ASN B 1 160 ? 65.564 48.697 32.971 1.00 13.00 138 ASN B N 1
ATOM 6357 C CA . ASN B 1 160 ? 64.335 47.973 32.719 1.00 14.55 138 ASN B CA 1
ATOM 6358 C C . ASN B 1 160 ? 63.238 48.522 33.606 1.00 14.26 138 ASN B C 1
ATOM 6359 O O . ASN B 1 160 ? 62.157 48.844 33.128 1.00 13.98 138 ASN B O 1
ATOM 6370 N N . LEU B 1 161 ? 63.498 48.627 34.900 1.00 11.11 139 LEU B N 1
ATOM 6371 C CA . LEU B 1 161 ? 62.445 49.022 35.831 1.00 12.04 139 LEU B CA 1
ATOM 6372 C C . LEU B 1 161 ? 61.966 50.446 35.588 1.00 13.94 139 LEU B C 1
ATOM 6373 O O . LEU B 1 161 ? 60.765 50.722 35.583 1.00 14.53 139 LEU B O 1
ATOM 6389 N N . ASN B 1 162 ? 62.905 51.358 35.372 1.00 12.09 140 ASN B N 1
ATOM 6390 C CA . ASN B 1 162 ? 62.549 52.773 35.270 1.00 11.35 140 ASN B CA 1
ATOM 6391 C C . ASN B 1 162 ? 62.125 53.267 33.900 1.00 14.92 140 ASN B C 1
ATOM 6392 O O . ASN B 1 162 ? 61.577 54.358 33.800 1.00 23.01 140 ASN B O 1
ATOM 6403 N N . TYR B 1 163 ? 62.398 52.507 32.844 1.00 9.68 141 TYR B N 1
ATOM 6404 C CA . TYR B 1 163 ? 61.947 52.915 31.520 1.00 10.09 141 TYR B CA 1
ATOM 6405 C C . TYR B 1 163 ? 60.914 51.919 31.000 1.00 10.88 141 TYR B C 1
ATOM 6406 O O . TYR B 1 163 ? 59.769 52.278 30.825 1.00 11.24 141 TYR B O 1
ATOM 6424 N N . LEU B 1 164 ? 61.291 50.664 30.812 1.00 12.27 142 LEU B N 1
ATOM 6425 C CA . LEU B 1 164 ? 60.325 49.686 30.316 1.00 11.34 142 LEU B CA 1
ATOM 6426 C C . LEU B 1 164 ? 59.198 49.500 31.332 1.00 10.53 142 LEU B C 1
ATOM 6427 O O . LEU B 1 164 ? 58.055 49.232 30.952 1.00 10.86 142 LEU B O 1
ATOM 6443 N N . GLY B 1 165 ? 59.486 49.680 32.627 1.00 10.88 143 GLY B N 1
ATOM 6444 C CA . GLY B 1 165 ? 58.423 49.531 33.608 1.00 11.83 143 GLY B CA 1
ATOM 6445 C C . GLY B 1 165 ? 57.373 50.634 33.576 1.00 11.64 143 GLY B C 1
ATOM 6446 O O . GLY B 1 165 ? 56.346 50.495 34.221 1.00 12.73 143 GLY B O 1
ATOM 6450 N N . SER B 1 166 ? 57.653 51.726 32.867 1.00 9.73 144 SER B N 1
ATOM 6451 C CA . SER B 1 166 ? 56.661 52.742 32.537 1.00 11.74 144 SER B CA 1
ATOM 6452 C C . SER B 1 166 ? 56.092 52.500 31.131 1.00 11.64 144 SER B C 1
ATOM 6453 O O . SER B 1 166 ? 54.883 52.605 30.904 1.00 11.30 144 SER B O 1
ATOM 6461 N N . LEU B 1 167 ? 56.942 52.152 30.163 1.00 9.96 145 LEU B N 1
ATOM 6462 C CA . LEU B 1 167 ? 56.482 51.958 28.794 1.00 10.08 145 LEU B CA 1
ATOM 6463 C C . LEU B 1 167 ? 55.461 50.816 28.642 1.00 10.79 145 LEU B C 1
ATOM 6464 O O . LEU B 1 167 ? 54.445 50.978 27.984 1.00 10.30 145 LEU B O 1
ATOM 6480 N N . LEU B 1 168 ? 55.721 49.669 29.265 1.00 10.03 146 LEU B N 1
ATOM 6481 C CA . LEU B 1 168 ? 54.844 48.532 29.066 1.00 10.44 146 LEU B CA 1
ATOM 6482 C C . LEU B 1 168 ? 53.446 48.794 29.678 1.00 10.45 146 LEU B C 1
ATOM 6483 O O . LEU B 1 168 ? 52.461 48.549 29.010 1.00 10.74 146 LEU B O 1
ATOM 6499 N N . PRO B 1 169 ? 53.341 49.301 30.916 1.00 10.20 147 PRO B N 1
ATOM 6500 C CA . PRO B 1 169 ? 51.983 49.640 31.378 1.00 10.27 147 PRO B CA 1
ATOM 6501 C C . PRO B 1 169 ? 51.315 50.706 30.527 1.00 10.35 147 PRO B C 1
ATOM 6502 O O . PRO B 1 169 ? 50.102 50.673 30.322 1.00 10.45 147 PRO B O 1
ATOM 6513 N N . THR B 1 170 ? 52.105 51.650 30.019 1.00 9.95 148 THR B N 1
ATOM 6514 C CA . THR B 1 170 ? 51.533 52.660 29.144 1.00 11.04 148 THR B CA 1
ATOM 6515 C C . THR B 1 170 ? 50.961 51.994 27.889 1.00 11.83 148 THR B C 1
ATOM 6516 O O . THR B 1 170 ? 49.884 52.357 27.443 1.00 10.97 148 THR B O 1
ATOM 6527 N N . GLN B 1 171 ? 51.657 51.006 27.316 1.00 10.59 149 GLN B N 1
ATOM 6528 C CA . GLN B 1 171 ? 51.091 50.304 26.155 1.00 11.09 149 GLN B CA 1
ATOM 6529 C C . GLN B 1 171 ? 49.749 49.661 26.482 1.00 12.56 149 GLN B C 1
ATOM 6530 O O . GLN B 1 171 ? 48.808 49.710 25.687 1.00 16.83 149 GLN B O 1
ATOM 6544 N N . VAL B 1 172 ? 49.645 49.032 27.643 1.00 11.30 150 VAL B N 1
ATOM 6545 C CA . VAL B 1 172 ? 48.418 48.330 27.963 1.00 11.64 150 VAL B CA 1
ATOM 6546 C C . VAL B 1 172 ? 47.276 49.292 28.278 1.00 13.53 150 VAL B C 1
ATOM 6547 O O . VAL B 1 172 ? 46.174 49.143 27.745 1.00 15.53 150 VAL B O 1
ATOM 6560 N N . PHE B 1 173 ? 47.529 50.259 29.156 1.00 12.29 151 PHE B N 1
ATOM 6561 C CA . PHE B 1 173 ? 46.458 51.100 29.645 1.00 12.38 151 PHE B CA 1
ATOM 6562 C C . PHE B 1 173 ? 46.146 52.289 28.731 1.00 13.79 151 PHE B C 1
ATOM 6563 O O . PHE B 1 173 ? 44.994 52.692 28.659 1.00 12.79 151 PHE B O 1
ATOM 6580 N N . ALA B 1 174 ? 47.117 52.810 27.990 1.00 12.82 152 ALA B N 1
ATOM 6581 C CA . ALA B 1 174 ? 46.804 53.928 27.089 1.00 12.72 152 ALA B CA 1
ATOM 6582 C C . ALA B 1 174 ? 45.892 53.471 25.973 1.00 15.21 152 ALA B C 1
ATOM 6583 O O . ALA B 1 174 ? 45.139 54.266 25.433 1.00 15.95 152 ALA B O 1
ATOM 6590 N N . LYS B 1 175 ? 45.925 52.188 25.625 1.00 13.74 153 LYS B N 1
ATOM 6591 C CA . LYS B 1 175 ? 45.025 51.686 24.601 1.00 15.78 153 LYS B CA 1
ATOM 6592 C C . LYS B 1 175 ? 43.571 51.918 24.996 1.00 15.83 153 LYS B C 1
ATOM 6593 O O . LYS B 1 175 ? 42.710 52.215 24.156 1.00 22.15 153 LYS B O 1
ATOM 6612 N N . ASP B 1 176 ? 43.311 51.807 26.286 1.00 17.95 154 ASP B N 1
ATOM 6613 C CA . ASP B 1 176 ? 41.971 51.976 26.809 1.00 14.28 154 ASP B CA 1
ATOM 6614 C C . ASP B 1 176 ? 41.604 53.438 26.992 1.00 19.62 154 ASP B C 1
ATOM 6615 O O . ASP B 1 176 ? 40.430 53.781 27.049 1.00 21.27 154 ASP B O 1
ATOM 6641 N N . LEU B 1 178 ? 42.290 55.813 24.860 1.00 18.28 156 LEU B N 1
ATOM 6642 C CA . LEU B 1 178 ? 42.160 56.511 23.582 1.00 22.58 156 LEU B CA 1
ATOM 6643 C C . LEU B 1 178 ? 40.781 57.116 23.440 1.00 29.27 156 LEU B C 1
ATOM 6644 O O . LEU B 1 178 ? 39.786 56.409 23.540 1.00 29.76 156 LEU B O 1
ATOM 6660 N N . GLY B 1 179 ? 40.737 58.433 23.261 1.00 36.93 157 GLY B N 1
ATOM 6661 C CA . GLY B 1 179 ? 39.489 59.121 22.999 1.00 49.34 157 GLY B CA 1
ATOM 6662 C C . GLY B 1 179 ? 38.805 59.667 24.234 1.00 50.00 157 GLY B C 1
ATOM 6663 O O . GLY B 1 179 ? 37.978 60.572 24.148 1.00 58.99 157 GLY B O 1
ATOM 6667 N N . LYS B 1 180 ? 39.143 59.117 25.391 1.00 33.22 158 LYS B N 1
ATOM 6668 C CA . LYS B 1 180 ? 38.488 59.522 26.622 1.00 28.49 158 LYS B CA 1
ATOM 6669 C C . LYS B 1 180 ? 38.831 60.929 27.060 1.00 30.23 158 LYS B C 1
ATOM 6670 O O . LYS B 1 180 ? 40.002 61.262 27.306 1.00 23.95 158 LYS B O 1
ATOM 6689 N N . GLN B 1 181 ? 37.798 61.737 27.226 1.00 22.44 159 GLN B N 1
ATOM 6690 C CA . GLN B 1 181 ? 37.982 63.094 27.716 1.00 25.27 159 GLN B CA 1
ATOM 6691 C C . GLN B 1 181 ? 38.752 63.079 29.023 1.00 19.48 159 GLN B C 1
ATOM 6692 O O . GLN B 1 181 ? 38.389 62.391 29.974 1.00 22.75 159 GLN B O 1
ATOM 6706 N N . GLY B 1 182 ? 39.854 63.813 29.031 1.00 20.12 160 GLY B N 1
ATOM 6707 C CA . GLY B 1 182 ? 40.598 64.072 30.237 1.00 23.65 160 GLY B CA 1
ATOM 6708 C C . GLY B 1 182 ? 41.642 63.039 30.572 1.00 13.88 160 GLY B C 1
ATOM 6709 O O . GLY B 1 182 ? 42.258 63.109 31.626 1.00 16.70 160 GLY B O 1
ATOM 6713 N N . ALA B 1 183 ? 41.846 62.083 29.674 1.00 13.44 161 ALA B N 1
ATOM 6714 C CA . ALA B 1 183 ? 42.811 61.024 29.912 1.00 12.76 161 ALA B CA 1
ATOM 6715 C C . ALA B 1 183 ? 44.216 61.564 29.945 1.00 13.09 161 ALA B C 1
ATOM 6716 O O . ALA B 1 183 ? 44.578 62.438 29.150 1.00 12.66 161 ALA B O 1
ATOM 6723 N N . ASN B 1 184 ? 45.022 61.067 30.869 1.00 11.89 162 ASN B N 1
ATOM 6724 C CA . ASN B 1 184 ? 46.407 61.496 30.876 1.00 11.56 162 ASN B CA 1
ATOM 6725 C C . ASN B 1 184 ? 47.305 60.536 31.631 1.00 11.01 162 ASN B C 1
ATOM 6726 O O . ASN B 1 184 ? 46.838 59.690 32.383 1.00 11.20 162 ASN B O 1
ATOM 6737 N N . ILE B 1 185 ? 48.601 60.682 31.375 1.00 10.69 163 ILE B N 1
ATOM 6738 C CA . ILE B 1 185 ? 49.640 59.833 31.904 1.00 10.23 163 ILE B CA 1
ATOM 6739 C C . ILE B 1 185 ? 50.594 60.693 32.694 1.00 10.27 163 ILE B C 1
ATOM 6740 O O . ILE B 1 185 ? 50.976 61.779 32.251 1.00 10.44 163 ILE B O 1
ATOM 6756 N N . ILE B 1 186 ? 50.973 60.205 33.869 1.00 9.89 164 ILE B N 1
ATOM 6757 C CA . ILE B 1 186 ? 52.008 60.822 34.707 1.00 9.77 164 ILE B CA 1
ATOM 6758 C C . ILE B 1 186 ? 53.199 59.879 34.855 1.00 9.38 164 ILE B C 1
ATOM 6759 O O . ILE B 1 186 ? 53.032 58.739 35.304 1.00 9.32 164 ILE B O 1
ATOM 6775 N N . ASN B 1 187 ? 54.400 60.338 34.506 1.00 9.18 165 ASN B N 1
ATOM 6776 C CA . ASN B 1 187 ? 55.632 59.647 34.835 1.00 8.89 165 ASN B CA 1
ATOM 6777 C C . ASN B 1 187 ? 56.357 60.355 35.972 1.00 9.95 165 ASN B C 1
ATOM 6778 O O . ASN B 1 187 ? 56.051 61.509 36.274 1.00 9.16 165 ASN B O 1
ATOM 6789 N N . ILE B 1 188 ? 57.294 59.651 36.602 1.00 10.94 166 ILE B N 1
ATOM 6790 C CA . ILE B 1 188 ? 58.041 60.241 37.698 1.00 8.85 166 ILE B CA 1
ATOM 6791 C C . ILE B 1 188 ? 59.491 60.299 37.293 1.00 11.22 166 ILE B C 1
ATOM 6792 O O . ILE B 1 188 ? 60.127 59.259 37.039 1.00 11.86 166 ILE B O 1
ATOM 6808 N N . SER B 1 189 ? 60.003 61.520 37.187 1.00 10.30 167 SER B N 1
ATOM 6809 C CA . SER B 1 189 ? 61.401 61.740 36.825 1.00 10.98 167 SER B CA 1
ATOM 6810 C C . SER B 1 189 ? 62.218 62.014 38.089 1.00 10.17 167 SER B C 1
ATOM 6811 O O . SER B 1 189 ? 61.917 61.468 39.141 1.00 12.49 167 SER B O 1
ATOM 6819 N N . SER B 1 190 ? 63.263 62.811 37.971 1.00 9.75 168 SER B N 1
ATOM 6820 C CA . SER B 1 190 ? 64.218 62.988 39.060 1.00 10.34 168 SER B CA 1
ATOM 6821 C C . SER B 1 190 ? 65.092 64.192 38.802 1.00 11.98 168 SER B C 1
ATOM 6822 O O . SER B 1 190 ? 65.243 64.579 37.647 1.00 11.07 168 SER B O 1
ATOM 6847 N N . ASN B 1 192 ? 68.147 63.885 38.667 1.00 8.94 170 ASN B N 1
ATOM 6848 C CA . ASN B 1 192 ? 69.167 63.310 37.800 1.00 13.33 170 ASN B CA 1
ATOM 6849 C C . ASN B 1 192 ? 68.935 63.582 36.349 1.00 14.35 170 ASN B C 1
ATOM 6850 O O . ASN B 1 192 ? 69.866 63.687 35.545 1.00 16.84 170 ASN B O 1
ATOM 6861 N N . ALA B 1 193 ? 67.676 63.688 35.983 1.00 11.35 171 ALA B N 1
ATOM 6862 C CA . ALA B 1 193 ? 67.356 63.926 34.587 1.00 13.71 171 ALA B CA 1
ATOM 6863 C C . ALA B 1 193 ? 67.822 65.297 34.115 1.00 17.15 171 ALA B C 1
ATOM 6864 O O . ALA B 1 193 ? 68.016 65.524 32.906 1.00 20.56 171 ALA B O 1
ATOM 6871 N N . PHE B 1 194 ? 67.978 66.225 35.055 1.00 10.53 172 PHE B N 1
ATOM 6872 C CA . PHE B 1 194 ? 68.403 67.586 34.748 1.00 14.64 172 PHE B CA 1
ATOM 6873 C C . PHE B 1 194 ? 69.937 67.635 34.695 1.00 20.09 172 PHE B C 1
ATOM 6874 O O . PHE B 1 194 ? 70.536 68.153 33.744 1.00 19.15 172 PHE B O 1
ATOM 6891 N N . THR B 1 195 ? 70.558 67.089 35.732 1.00 13.37 173 THR B N 1
ATOM 6892 C CA . THR B 1 195 ? 72.010 66.985 35.839 1.00 11.49 173 THR B CA 1
ATOM 6893 C C . THR B 1 195 ? 72.262 65.729 36.639 1.00 8.41 173 THR B C 1
ATOM 6894 O O . THR B 1 195 ? 71.652 65.564 37.696 1.00 11.39 173 THR B O 1
ATOM 6905 N N . PRO B 1 196 ? 73.160 64.840 36.185 1.00 8.23 174 PRO B N 1
ATOM 6906 C CA . PRO B 1 196 ? 73.331 63.593 36.933 1.00 9.34 174 PRO B CA 1
ATOM 6907 C C . PRO B 1 196 ? 73.892 63.831 38.320 1.00 9.61 174 PRO B C 1
ATOM 6908 O O . PRO B 1 196 ? 74.647 64.797 38.536 1.00 10.42 174 PRO B O 1
ATOM 6919 N N . LEU B 1 197 ? 73.504 62.963 39.253 1.00 9.66 175 LEU B N 1
ATOM 6920 C CA . LEU B 1 197 ? 74.117 62.965 40.576 1.00 10.78 175 LEU B CA 1
ATOM 6921 C C . LEU B 1 197 ? 75.273 61.977 40.654 1.00 10.57 175 LEU B C 1
ATOM 6922 O O . LEU B 1 197 ? 75.334 60.973 39.940 1.00 10.09 175 LEU B O 1
ATOM 6938 N N . THR B 1 198 ? 76.184 62.224 41.567 1.00 10.22 176 THR B N 1
ATOM 6939 C CA . THR B 1 198 ? 77.297 61.306 41.696 1.00 10.75 176 THR B CA 1
ATOM 6940 C C . THR B 1 198 ? 76.817 59.926 42.156 1.00 10.33 176 THR B C 1
ATOM 6941 O O . THR B 1 198 ? 75.790 59.802 42.811 1.00 9.88 176 THR B O 1
ATOM 6952 N N . LYS B 1 199 ? 77.630 58.924 41.830 1.00 9.60 177 LYS B N 1
ATOM 6953 C CA . LYS B 1 199 ? 77.485 57.530 42.278 1.00 9.93 177 LYS B CA 1
ATOM 6954 C C . LYS B 1 199 ? 76.412 56.698 41.591 1.00 10.71 177 LYS B C 1
ATOM 6955 O O . LYS B 1 199 ? 76.450 55.483 41.718 1.00 11.60 177 LYS B O 1
ATOM 6974 N N . ILE B 1 200 ? 75.458 57.319 40.891 1.00 9.28 178 ILE B N 1
ATOM 6975 C CA . ILE B 1 200 ? 74.293 56.580 40.425 1.00 9.86 178 ILE B CA 1
ATOM 6976 C C . ILE B 1 200 ? 74.062 56.704 38.902 1.00 11.30 178 ILE B C 1
ATOM 6977 O O . ILE B 1 200 ? 73.056 57.243 38.437 1.00 11.36 178 ILE B O 1
ATOM 6993 N N . PRO B 1 201 ? 75.003 56.185 38.110 1.00 10.37 179 PRO B N 1
ATOM 6994 C CA . PRO B 1 201 ? 74.931 56.432 36.662 1.00 7.71 179 PRO B CA 1
ATOM 6995 C C . PRO B 1 201 ? 73.711 55.814 35.997 1.00 9.71 179 PRO B C 1
ATOM 6996 O O . PRO B 1 201 ? 73.129 56.455 35.148 1.00 11.06 179 PRO B O 1
ATOM 7007 N N . ALA B 1 202 ? 73.344 54.597 36.350 1.00 9.33 180 ALA B N 1
ATOM 7008 C CA . ALA B 1 202 ? 72.273 53.945 35.622 1.00 7.68 180 ALA B CA 1
ATOM 7009 C C . ALA B 1 202 ? 70.940 54.591 35.941 1.00 9.15 180 ALA B C 1
ATOM 7010 O O . ALA B 1 202 ? 70.114 54.818 35.054 1.00 9.07 180 ALA B O 1
ATOM 7017 N N . TYR B 1 203 ? 70.720 54.907 37.206 1.00 10.44 181 TYR B N 1
ATOM 7018 C CA . TYR B 1 203 ? 69.483 55.532 37.613 1.00 9.43 181 TYR B CA 1
ATOM 7019 C C . TYR B 1 203 ? 69.348 56.905 36.985 1.00 9.95 181 TYR B C 1
ATOM 7020 O O . TYR B 1 203 ? 68.298 57.284 36.488 1.00 9.01 181 TYR B O 1
ATOM 7038 N N . SER B 1 204 ? 70.454 57.631 36.991 1.00 8.72 182 SER B N 1
ATOM 7039 C CA . SER B 1 204 ? 70.479 58.936 36.369 1.00 8.00 182 SER B CA 1
ATOM 7040 C C . SER B 1 204 ? 70.156 58.847 34.863 1.00 8.06 182 SER B C 1
ATOM 7041 O O . SER B 1 204 ? 69.339 59.619 34.348 1.00 8.69 182 SER B O 1
ATOM 7049 N N . GLY B 1 205 ? 70.789 57.910 34.149 1.00 8.45 183 GLY B N 1
ATOM 7050 C CA . GLY B 1 205 ? 70.529 57.739 32.726 1.00 7.00 183 GLY B CA 1
ATOM 7051 C C . GLY B 1 205 ? 69.070 57.327 32.457 1.00 8.79 183 GLY B C 1
ATOM 7052 O O . GLY B 1 205 ? 68.431 57.794 31.516 1.00 8.02 183 GLY B O 1
ATOM 7056 N N . ALA B 1 206 ? 68.538 56.436 33.288 1.00 7.79 184 ALA B N 1
ATOM 7057 C CA . ALA B 1 206 ? 67.186 55.946 33.080 1.00 9.00 184 ALA B CA 1
ATOM 7058 C C . ALA B 1 206 ? 66.166 57.040 33.333 1.00 10.52 184 ALA B C 1
ATOM 7059 O O . ALA B 1 206 ? 65.157 57.106 32.643 1.00 8.64 184 ALA B O 1
ATOM 7066 N N . LYS B 1 207 ? 66.421 57.890 34.320 1.00 8.37 185 LYS B N 1
ATOM 7067 C CA . LYS B 1 207 ? 65.518 59.018 34.557 1.00 8.17 185 LYS B CA 1
ATOM 7068 C C . LYS B 1 207 ? 65.641 60.084 33.460 1.00 8.65 185 LYS B C 1
ATOM 7069 O O . LYS B 1 207 ? 64.626 60.680 33.076 1.00 8.54 185 LYS B O 1
ATOM 7088 N N . ALA B 1 208 ? 66.838 60.314 32.903 1.00 6.97 186 ALA B N 1
ATOM 7089 C CA . ALA B 1 208 ? 66.925 61.164 31.708 1.00 7.69 186 ALA B CA 1
ATOM 7090 C C . ALA B 1 208 ? 66.054 60.572 30.612 1.00 7.19 186 ALA B C 1
ATOM 7091 O O . ALA B 1 208 ? 65.348 61.308 29.906 1.00 7.52 186 ALA B O 1
ATOM 7098 N N . ALA B 1 209 ? 66.110 59.249 30.447 1.00 7.52 187 ALA B N 1
ATOM 7099 C CA . ALA B 1 209 ? 65.321 58.593 29.402 1.00 6.63 187 ALA B CA 1
ATOM 7100 C C . ALA B 1 209 ? 63.821 58.728 29.658 1.00 7.50 187 ALA B C 1
ATOM 7101 O O . ALA B 1 209 ? 63.057 58.927 28.708 1.00 7.14 187 ALA B O 1
ATOM 7108 N N . ILE B 1 210 ? 63.377 58.650 30.909 1.00 8.97 188 ILE B N 1
ATOM 7109 C CA . ILE B 1 210 ? 61.935 58.761 31.145 1.00 10.99 188 ILE B CA 1
ATOM 7110 C C . ILE B 1 210 ? 61.450 60.208 30.973 1.00 9.60 188 ILE B C 1
ATOM 7111 O O . ILE B 1 210 ? 60.303 60.416 30.536 1.00 9.63 188 ILE B O 1
ATOM 7127 N N . SER B 1 211 ? 62.291 61.209 31.268 1.00 8.86 189 SER B N 1
ATOM 7128 C CA . SER B 1 211 ? 61.952 62.590 30.953 1.00 8.64 189 SER B CA 1
ATOM 7129 C C . SER B 1 211 ? 61.732 62.748 29.449 1.00 9.10 189 SER B C 1
ATOM 7130 O O . SER B 1 211 ? 60.758 63.350 28.994 1.00 8.63 189 SER B O 1
ATOM 7138 N N . ASN B 1 212 ? 62.654 62.187 28.674 1.00 8.19 190 ASN B N 1
ATOM 7139 C CA . ASN B 1 212 ? 62.568 62.167 27.228 1.00 7.13 190 ASN B CA 1
ATOM 7140 C C . ASN B 1 212 ? 61.294 61.446 26.730 1.00 7.40 190 ASN B C 1
ATOM 7141 O O . ASN B 1 212 ? 60.577 61.947 25.880 1.00 8.29 190 ASN B O 1
ATOM 7152 N N . PHE B 1 213 ? 60.975 60.318 27.327 1.00 6.75 191 PHE B N 1
ATOM 7153 C CA . PHE B 1 213 ? 59.823 59.528 26.942 1.00 7.34 191 PHE B CA 1
ATOM 7154 C C . PHE B 1 213 ? 58.531 60.264 27.235 1.00 8.71 191 PHE B C 1
ATOM 7155 O O . PHE B 1 213 ? 57.580 60.179 26.470 1.00 7.84 191 PHE B O 1
ATOM 7172 N N . THR B 1 214 ? 58.527 61.031 28.321 1.00 7.96 192 THR B N 1
ATOM 7173 C CA . THR B 1 214 ? 57.384 61.867 28.669 1.00 8.61 192 THR B CA 1
ATOM 7174 C C . THR B 1 214 ? 57.076 62.844 27.527 1.00 6.93 192 THR B C 1
ATOM 7175 O O . THR B 1 214 ? 55.919 62.987 27.074 1.00 8.35 192 THR B O 1
ATOM 7186 N N . GLN B 1 215 ? 58.109 63.530 27.045 1.00 6.42 193 GLN B N 1
ATOM 7187 C CA . GLN B 1 215 ? 57.920 64.441 25.928 1.00 7.47 193 GLN B CA 1
ATOM 7188 C C . GLN B 1 215 ? 57.488 63.671 24.660 1.00 7.95 193 GLN B C 1
ATOM 7189 O O . GLN B 1 215 ? 56.611 64.125 23.908 1.00 8.61 193 GLN B O 1
ATOM 7203 N N . TRP B 1 216 ? 58.103 62.507 24.434 1.00 6.56 194 TRP B N 1
ATOM 7204 C CA . TRP B 1 216 ? 57.780 61.699 23.250 1.00 6.73 194 TRP B CA 1
ATOM 7205 C C . TRP B 1 216 ? 56.325 61.296 23.259 1.00 7.77 194 TRP B C 1
ATOM 7206 O O . TRP B 1 216 ? 55.652 61.395 22.238 1.00 8.49 194 TRP B O 1
ATOM 7227 N N . LEU B 1 217 ? 55.832 60.833 24.406 1.00 7.33 195 LEU B N 1
ATOM 7228 C CA . LEU B 1 217 ? 54.445 60.397 24.524 1.00 9.37 195 LEU B CA 1
ATOM 7229 C C . LEU B 1 217 ? 53.463 61.543 24.363 1.00 9.06 195 LEU B C 1
ATOM 7230 O O . LEU B 1 217 ? 52.406 61.396 23.777 1.00 9.93 195 LEU B O 1
ATOM 7246 N N . ALA B 1 218 ? 53.788 62.682 24.963 1.00 7.27 196 ALA B N 1
ATOM 7247 C CA . ALA B 1 218 ? 52.955 63.875 24.806 1.00 7.63 196 ALA B CA 1
ATOM 7248 C C . ALA B 1 218 ? 52.752 64.188 23.336 1.00 8.04 196 ALA B C 1
ATOM 7249 O O . ALA B 1 218 ? 51.628 64.460 22.913 1.00 10.88 196 ALA B O 1
ATOM 7256 N N . VAL B 1 219 ? 53.809 64.126 22.541 1.00 7.34 197 VAL B N 1
ATOM 7257 C CA . VAL B 1 219 ? 53.676 64.379 21.127 1.00 7.52 197 VAL B CA 1
ATOM 7258 C C . VAL B 1 219 ? 52.939 63.209 20.427 1.00 7.72 197 VAL B C 1
ATOM 7259 O O . VAL B 1 219 ? 52.003 63.448 19.649 1.00 7.91 197 VAL B O 1
ATOM 7272 N N . TYR B 1 220 ? 53.302 61.966 20.730 1.00 7.16 198 TYR B N 1
ATOM 7273 C CA . TYR B 1 220 ? 52.701 60.832 20.035 1.00 8.00 198 TYR B CA 1
ATOM 7274 C C . TYR B 1 220 ? 51.183 60.802 20.188 1.00 7.60 198 TYR B C 1
ATOM 7275 O O . TYR B 1 220 ? 50.452 60.485 19.223 1.00 8.94 198 TYR B O 1
ATOM 7293 N N . PHE B 1 221 ? 50.699 61.119 21.384 1.00 7.52 199 PHE B N 1
ATOM 7294 C CA . PHE B 1 221 ? 49.268 61.039 21.671 1.00 8.92 199 PHE B CA 1
ATOM 7295 C C . PHE B 1 221 ? 48.541 62.384 21.491 1.00 10.22 199 PHE B C 1
ATOM 7296 O O . PHE B 1 221 ? 47.374 62.524 21.859 1.00 9.72 199 PHE B O 1
ATOM 7313 N N . SER B 1 222 ? 49.218 63.363 20.898 1.00 9.55 200 SER B N 1
ATOM 7314 C CA . SER B 1 222 ? 48.667 64.720 20.835 1.00 9.72 200 SER B CA 1
ATOM 7315 C C . SER B 1 222 ? 47.452 64.925 19.933 1.00 11.67 200 SER B C 1
ATOM 7316 O O . SER B 1 222 ? 46.805 65.986 20.034 1.00 14.43 200 SER B O 1
ATOM 7324 N N . LYS B 1 223 ? 47.158 63.961 19.069 1.00 11.31 201 LYS B N 1
ATOM 7325 C CA . LYS B 1 223 ? 45.993 64.067 18.200 1.00 13.65 201 LYS B CA 1
ATOM 7326 C C . LYS B 1 223 ? 44.833 63.239 18.731 1.00 16.52 201 LYS B C 1
ATOM 7327 O O . LYS B 1 223 ? 43.744 63.328 18.187 1.00 19.89 201 LYS B O 1
ATOM 7346 N N . VAL B 1 224 ? 45.047 62.440 19.777 1.00 14.84 202 VAL B N 1
ATOM 7347 C CA . VAL B 1 224 ? 43.982 61.582 20.295 1.00 11.53 202 VAL B CA 1
ATOM 7348 C C . VAL B 1 224 ? 43.673 61.898 21.758 1.00 17.79 202 VAL B C 1
ATOM 7349 O O . VAL B 1 224 ? 43.002 61.128 22.439 1.00 21.64 202 VAL B O 1
ATOM 7362 N N . GLY B 1 225 ? 44.205 63.006 22.253 1.00 14.68 203 GLY B N 1
ATOM 7363 C CA . GLY B 1 225 ? 43.743 63.557 23.511 1.00 14.90 203 GLY B CA 1
ATOM 7364 C C . GLY B 1 225 ? 44.214 62.923 24.809 1.00 13.72 203 GLY B C 1
ATOM 7365 O O . GLY B 1 225 ? 43.522 62.995 25.813 1.00 16.87 203 GLY B O 1
ATOM 7369 N N . ILE B 1 226 ? 45.403 62.337 24.797 1.00 12.38 204 ILE B N 1
ATOM 7370 C CA . ILE B 1 226 ? 46.015 61.834 26.033 1.00 12.26 204 ILE B CA 1
ATOM 7371 C C . ILE B 1 226 ? 47.244 62.678 26.342 1.00 10.48 204 ILE B C 1
ATOM 7372 O O . ILE B 1 226 ? 48.250 62.605 25.628 1.00 12.23 204 ILE B O 1
ATOM 7388 N N . ARG B 1 227 ? 47.173 63.485 27.396 1.00 10.07 205 ARG B N 1
ATOM 7389 C CA . ARG B 1 227 ? 48.340 64.265 27.797 1.00 8.47 205 ARG B CA 1
ATOM 7390 C C . ARG B 1 227 ? 49.338 63.386 28.522 1.00 9.04 205 ARG B C 1
ATOM 7391 O O . ARG B 1 227 ? 48.972 62.362 29.074 1.00 9.40 205 ARG B O 1
ATOM 7412 N N . CYS B 1 228 ? 50.603 63.770 28.479 1.00 7.46 206 CYS B N 1
ATOM 7413 C CA . CYS B 1 228 ? 51.620 63.111 29.279 1.00 7.96 206 CYS B CA 1
ATOM 7414 C C . CYS B 1 228 ? 52.521 64.177 29.887 1.00 7.57 206 CYS B C 1
ATOM 7415 O O . CYS B 1 228 ? 53.048 65.030 29.186 1.00 7.47 206 CYS B O 1
ATOM 7423 N N . ASN B 1 229 ? 52.704 64.072 31.202 1.00 7.19 207 ASN B N 1
ATOM 7424 C CA . ASN B 1 229 ? 53.576 64.955 31.958 1.00 7.08 207 ASN B CA 1
ATOM 7425 C C . ASN B 1 229 ? 54.333 64.174 32.994 1.00 8.04 207 ASN B C 1
ATOM 7426 O O . ASN B 1 229 ? 53.996 63.016 33.268 1.00 8.96 207 ASN B O 1
ATOM 7437 N N . ALA B 1 230 ? 55.358 64.802 33.559 1.00 8.25 208 ALA B N 1
ATOM 7438 C CA . ALA B 1 230 ? 56.109 64.171 34.630 1.00 8.59 208 ALA B CA 1
ATOM 7439 C C . ALA B 1 230 ? 56.322 65.120 35.791 1.00 8.86 208 ALA B C 1
ATOM 7440 O O . ALA B 1 230 ? 56.366 66.326 35.619 1.00 9.89 208 ALA B O 1
ATOM 7447 N N . ILE B 1 231 ? 56.430 64.532 36.982 1.00 10.08 209 ILE B N 1
ATOM 7448 C CA . ILE B 1 231 ? 56.883 65.222 38.182 1.00 8.33 209 ILE B CA 1
ATOM 7449 C C . ILE B 1 231 ? 58.301 64.785 38.440 1.00 9.35 209 ILE B C 1
ATOM 7450 O O . ILE B 1 231 ? 58.588 63.584 38.386 1.00 11.93 209 ILE B O 1
ATOM 7466 N N . ALA B 1 232 ? 59.191 65.754 38.676 1.00 10.57 210 ALA B N 1
ATOM 7467 C CA . ALA B 1 232 ? 60.561 65.462 39.078 1.00 9.31 210 ALA B CA 1
ATOM 7468 C C . ALA B 1 232 ? 60.749 65.881 40.524 1.00 9.37 210 ALA B C 1
ATOM 7469 O O . ALA B 1 232 ? 61.085 67.033 40.797 1.00 9.76 210 ALA B O 1
ATOM 7476 N N . PRO B 1 233 ? 60.548 64.938 41.446 1.00 10.33 211 PRO B N 1
ATOM 7477 C CA . PRO B 1 233 ? 60.786 65.305 42.844 1.00 11.51 211 PRO B CA 1
ATOM 7478 C C . PRO B 1 233 ? 62.241 65.603 43.059 1.00 10.68 211 PRO B C 1
ATOM 7479 O O . PRO B 1 233 ? 63.113 65.029 42.395 1.00 12.11 211 PRO B O 1
ATOM 7490 N N . GLY B 1 234 ? 62.490 66.512 43.986 1.00 11.21 212 GLY B N 1
ATOM 7491 C CA . GLY B 1 234 ? 63.830 66.781 44.445 1.00 12.40 212 GLY B CA 1
ATOM 7492 C C . GLY B 1 234 ? 64.239 65.777 45.502 1.00 10.65 212 GLY B C 1
ATOM 7493 O O . GLY B 1 234 ? 63.953 64.581 45.387 1.00 13.42 212 GLY B O 1
ATOM 7497 N N . PHE B 1 235 ? 64.911 66.254 46.538 1.00 8.87 213 PHE B N 1
ATOM 7498 C CA . PHE B 1 235 ? 65.395 65.386 47.590 1.00 8.19 213 PHE B CA 1
ATOM 7499 C C . PHE B 1 235 ? 64.379 65.348 48.705 1.00 9.34 213 PHE B C 1
ATOM 7500 O O . PHE B 1 235 ? 64.140 66.366 49.366 1.00 12.30 213 PHE B O 1
ATOM 7517 N N . LEU B 1 236 ? 63.772 64.172 48.869 1.00 10.98 214 LEU B N 1
ATOM 7518 C CA . LEU B 1 236 ? 62.702 63.988 49.844 1.00 9.62 214 LEU B CA 1
ATOM 7519 C C . LEU B 1 236 ? 63.204 63.099 50.958 1.00 12.82 214 LEU B C 1
ATOM 7520 O O . LEU B 1 236 ? 64.101 62.293 50.747 1.00 14.15 214 LEU B O 1
ATOM 7536 N N . VAL B 1 237 ? 62.611 63.264 52.134 1.00 9.95 215 VAL B N 1
ATOM 7537 C CA . VAL B 1 237 ? 62.891 62.391 53.260 1.00 10.76 215 VAL B CA 1
ATOM 7538 C C . VAL B 1 237 ? 61.604 61.682 53.665 1.00 12.65 215 VAL B C 1
ATOM 7539 O O . VAL B 1 237 ? 60.504 62.233 53.576 1.00 16.08 215 VAL B O 1
ATOM 7552 N N . SER B 1 238 ? 61.761 60.438 54.072 1.00 12.54 216 SER B N 1
ATOM 7553 C CA . SER B 1 238 ? 60.686 59.663 54.669 1.00 13.36 216 SER B CA 1
ATOM 7554 C C . SER B 1 238 ? 61.301 58.765 55.718 1.00 15.84 216 SER B C 1
ATOM 7555 O O . SER B 1 238 ? 62.520 58.720 55.844 1.00 13.90 216 SER B O 1
ATOM 7563 N N . ASN B 1 239 ? 60.479 58.023 56.452 1.00 16.55 217 ASN B N 1
ATOM 7564 C CA . ASN B 1 239 ? 61.040 57.157 57.476 1.00 16.31 217 ASN B CA 1
ATOM 7565 C C . ASN B 1 239 ? 61.828 56.019 56.825 1.00 15.66 217 ASN B C 1
ATOM 7566 O O . ASN B 1 239 ? 62.680 55.427 57.468 1.00 19.56 217 ASN B O 1
ATOM 7577 N N . GLN B 1 240 ? 61.571 55.724 55.554 1.00 16.95 218 GLN B N 1
ATOM 7578 C CA . GLN B 1 240 ? 62.325 54.672 54.861 1.00 19.67 218 GLN B CA 1
ATOM 7579 C C . GLN B 1 240 ? 63.756 55.077 54.526 1.00 20.91 218 GLN B C 1
ATOM 7580 O O . GLN B 1 240 ? 64.632 54.217 54.516 1.00 21.64 218 GLN B O 1
ATOM 7594 N N . ASN B 1 241 ? 64.012 56.359 54.247 1.00 13.42 219 ASN B N 1
ATOM 7595 C CA . ASN B 1 241 ? 65.376 56.771 53.902 1.00 12.78 219 ASN B CA 1
ATOM 7596 C C . ASN B 1 241 ? 66.052 57.664 54.942 1.00 12.49 219 ASN B C 1
ATOM 7597 O O . ASN B 1 241 ? 67.208 58.050 54.756 1.00 13.08 219 ASN B O 1
ATOM 7608 N N . LEU B 1 242 ? 65.371 57.941 56.059 1.00 11.91 220 LEU B N 1
ATOM 7609 C CA . LEU B 1 242 ? 65.932 58.867 57.049 1.00 12.49 220 LEU B CA 1
ATOM 7610 C C . LEU B 1 242 ? 67.298 58.408 57.511 1.00 11.43 220 LEU B C 1
ATOM 7611 O O . LEU B 1 242 ? 68.232 59.216 57.614 1.00 11.81 220 LEU B O 1
ATOM 7627 N N . ALA B 1 243 ? 67.431 57.118 57.836 1.00 11.23 221 ALA B N 1
ATOM 7628 C CA . ALA B 1 243 ? 68.693 56.634 58.368 1.00 10.39 221 ALA B CA 1
ATOM 7629 C C . ALA B 1 243 ? 69.840 56.787 57.374 1.00 11.65 221 ALA B C 1
ATOM 7630 O O . ALA B 1 243 ? 70.982 56.945 57.794 1.00 15.17 221 ALA B O 1
ATOM 7637 N N . LEU B 1 244 ? 69.532 56.762 56.074 1.00 12.21 222 LEU B N 1
ATOM 7638 C CA . LEU B 1 244 ? 70.543 56.910 55.031 1.00 13.58 222 LEU B CA 1
ATOM 7639 C C . LEU B 1 244 ? 71.138 58.311 54.948 1.00 13.18 222 LEU B C 1
ATOM 7640 O O . LEU B 1 244 ? 72.188 58.492 54.314 1.00 14.16 222 LEU B O 1
ATOM 7656 N N . LEU B 1 245 ? 70.486 59.284 55.580 1.00 10.82 223 LEU B N 1
ATOM 7657 C CA . LEU B 1 245 ? 70.996 60.657 55.612 1.00 11.88 223 LEU B CA 1
ATOM 7658 C C . LEU B 1 245 ? 72.017 60.874 56.726 1.00 11.78 223 LEU B C 1
ATOM 7659 O O . LEU B 1 245 ? 72.551 61.986 56.882 1.00 11.07 223 LEU B O 1
ATOM 7675 N N . PHE B 1 246 ? 72.266 59.829 57.521 1.00 9.60 224 PHE B N 1
ATOM 7676 C CA . PHE B 1 246 ? 73.228 59.879 58.627 1.00 10.04 224 PHE B CA 1
ATOM 7677 C C . PHE B 1 246 ? 74.260 58.779 58.503 1.00 10.38 224 PHE B C 1
ATOM 7678 O O . PHE B 1 246 ? 73.989 57.711 57.942 1.00 12.71 224 PHE B O 1
ATOM 7695 N N . ASP B 1 247 ? 75.452 59.028 59.029 1.00 10.91 225 ASP B N 1
ATOM 7696 C CA . ASP B 1 247 ? 76.414 57.949 59.168 1.00 11.99 225 ASP B CA 1
ATOM 7697 C C . ASP B 1 247 ? 76.086 57.100 60.401 1.00 11.64 225 ASP B C 1
ATOM 7698 O O . ASP B 1 247 ? 75.134 57.381 61.127 1.00 13.19 225 ASP B O 1
ATOM 7707 N N . THR B 1 248 ? 76.870 56.064 60.636 1.00 12.02 226 THR B N 1
ATOM 7708 C CA . THR B 1 248 ? 76.492 55.107 61.660 1.00 11.56 226 THR B CA 1
ATOM 7709 C C . THR B 1 248 ? 76.650 55.647 63.079 1.00 15.14 226 THR B C 1
ATOM 7710 O O . THR B 1 248 ? 76.195 54.999 64.024 1.00 16.98 226 THR B O 1
ATOM 7721 N N . GLU B 1 249 ? 77.285 56.812 63.229 1.00 14.01 227 GLU B N 1
ATOM 7722 C CA . GLU B 1 249 ? 77.380 57.527 64.502 1.00 12.40 227 GLU B CA 1
ATOM 7723 C C . GLU B 1 249 ? 76.352 58.655 64.651 1.00 14.98 227 GLU B C 1
ATOM 7724 O O . GLU B 1 249 ? 76.380 59.408 65.641 1.00 15.33 227 GLU B O 1
ATOM 7736 N N . GLY B 1 250 ? 75.439 58.759 63.695 1.00 11.61 228 GLY B N 1
ATOM 7737 C CA . GLY B 1 250 ? 74.347 59.719 63.792 1.00 11.33 228 GLY B CA 1
ATOM 7738 C C . GLY B 1 250 ? 74.669 61.136 63.324 1.00 13.01 228 GLY B C 1
ATOM 7739 O O . GLY B 1 250 ? 73.899 62.060 63.585 1.00 13.47 228 GLY B O 1
ATOM 7743 N N . LYS B 1 251 ? 75.800 61.330 62.658 1.00 10.63 229 LYS B N 1
ATOM 7744 C CA . LYS B 1 251 ? 76.132 62.627 62.073 1.00 11.65 229 LYS B CA 1
ATOM 7745 C C . LYS B 1 251 ? 75.592 62.688 60.661 1.00 10.02 229 LYS B C 1
ATOM 7746 O O . LYS B 1 251 ? 75.646 61.673 59.963 1.00 11.12 229 LYS B O 1
ATOM 7765 N N . PRO B 1 252 ? 75.086 63.851 60.216 1.00 10.42 230 PRO B N 1
ATOM 7766 C CA . PRO B 1 252 ? 74.674 63.942 58.806 1.00 8.86 230 PRO B CA 1
ATOM 7767 C C . PRO B 1 252 ? 75.800 63.534 57.870 1.00 8.77 230 PRO B C 1
ATOM 7768 O O . PRO B 1 252 ? 76.959 63.863 58.117 1.00 11.18 230 PRO B O 1
ATOM 7779 N N . THR B 1 253 ? 75.447 62.805 56.824 1.00 9.94 231 THR B N 1
ATOM 7780 C CA . THR B 1 253 ? 76.419 62.426 55.819 1.00 8.95 231 THR B CA 1
ATOM 7781 C C . THR B 1 253 ? 76.897 63.652 55.054 1.00 11.36 231 THR B C 1
ATOM 7782 O O . THR B 1 253 ? 76.213 64.689 54.978 1.00 10.34 231 THR B O 1
ATOM 7793 N N . ASP B 1 254 ? 78.066 63.526 54.448 1.00 11.87 232 ASP B N 1
ATOM 7794 C CA . ASP B 1 254 ? 78.535 64.560 53.546 1.00 10.89 232 ASP B CA 1
ATOM 7795 C C . ASP B 1 254 ? 77.539 64.789 52.415 1.00 9.92 232 ASP B C 1
ATOM 7796 O O . ASP B 1 254 ? 77.290 65.918 52.040 1.00 10.85 232 ASP B O 1
ATOM 7805 N N . ARG B 1 255 ? 76.953 63.733 51.869 1.00 9.39 233 ARG B N 1
ATOM 7806 C CA . ARG B 1 255 ? 75.954 63.907 50.812 1.00 9.46 233 ARG B CA 1
ATOM 7807 C C . ARG B 1 255 ? 74.730 64.698 51.281 1.00 9.44 233 ARG B C 1
ATOM 7808 O O . ARG B 1 255 ? 74.207 65.566 50.560 1.00 9.24 233 ARG B O 1
ATOM 7829 N N . ALA B 1 256 ? 74.259 64.408 52.491 1.00 9.45 234 ALA B N 1
ATOM 7830 C CA . ALA B 1 256 ? 73.121 65.153 53.001 1.00 9.49 234 ALA B CA 1
ATOM 7831 C C . ALA B 1 256 ? 73.478 66.618 53.143 1.00 9.73 234 ALA B C 1
ATOM 7832 O O . ALA B 1 256 ? 72.669 67.491 52.837 1.00 9.90 234 ALA B O 1
ATOM 7839 N N . ASN B 1 257 ? 74.684 66.893 53.619 1.00 7.88 235 ASN B N 1
ATOM 7840 C CA . ASN B 1 257 ? 75.108 68.276 53.772 1.00 8.10 235 ASN B CA 1
ATOM 7841 C C . ASN B 1 257 ? 75.219 68.973 52.416 1.00 8.45 235 ASN B C 1
ATOM 7842 O O . ASN B 1 257 ? 74.838 70.147 52.303 1.00 9.64 235 ASN B O 1
ATOM 7853 N N . LYS B 1 258 ? 75.678 68.260 51.382 1.00 9.30 236 LYS B N 1
ATOM 7854 C CA . LYS B 1 258 ? 75.738 68.822 50.029 1.00 8.30 236 LYS B CA 1
ATOM 7855 C C . LYS B 1 258 ? 74.353 69.106 49.482 1.00 8.02 236 LYS B C 1
ATOM 7856 O O . LYS B 1 258 ? 74.125 70.121 48.836 1.00 9.27 236 LYS B O 1
ATOM 7875 N N . ILE B 1 259 ? 73.415 68.205 49.743 1.00 8.56 237 ILE B N 1
ATOM 7876 C CA . ILE B 1 259 ? 72.036 68.439 49.336 1.00 7.95 237 ILE B CA 1
ATOM 7877 C C . ILE B 1 259 ? 71.474 69.718 49.965 1.00 7.72 237 ILE B C 1
ATOM 7878 O O . ILE B 1 259 ? 70.922 70.550 49.269 1.00 9.89 237 ILE B O 1
ATOM 7894 N N . LEU B 1 260 ? 71.641 69.888 51.273 1.00 7.43 238 LEU B N 1
ATOM 7895 C CA . LEU B 1 260 ? 71.136 71.083 51.943 1.00 9.12 238 LEU B CA 1
ATOM 7896 C C . LEU B 1 260 ? 71.846 72.345 51.432 1.00 11.04 238 LEU B C 1
ATOM 7897 O O . LEU B 1 260 ? 71.219 73.376 51.282 1.00 10.90 238 LEU B O 1
ATOM 7913 N N . THR B 1 261 ? 73.154 72.255 51.187 1.00 7.88 239 THR B N 1
ATOM 7914 C CA . THR B 1 261 ? 73.927 73.371 50.655 1.00 9.14 239 THR B CA 1
ATOM 7915 C C . THR B 1 261 ? 73.453 73.840 49.285 1.00 9.77 239 THR B C 1
ATOM 7916 O O . THR B 1 261 ? 73.487 75.047 48.982 1.00 10.16 239 THR B O 1
ATOM 7927 N N . ASN B 1 262 ? 73.036 72.893 48.448 1.00 9.11 240 ASN B N 1
ATOM 7928 C CA . ASN B 1 262 ? 72.678 73.203 47.071 1.00 7.59 240 ASN B CA 1
ATOM 7929 C C . ASN B 1 262 ? 71.170 73.265 46.850 1.00 7.23 240 ASN B C 1
ATOM 7930 O O . ASN B 1 262 ? 70.715 73.475 45.731 1.00 8.09 240 ASN B O 1
ATOM 7941 N N . THR B 1 263 ? 70.387 73.140 47.932 1.00 7.90 241 THR B N 1
ATOM 7942 C CA . THR B 1 263 ? 68.941 73.373 47.909 1.00 8.87 241 THR B CA 1
ATOM 7943 C C . THR B 1 263 ? 68.634 74.737 48.509 1.00 8.13 241 THR B C 1
ATOM 7944 O O . THR B 1 263 ? 68.814 74.934 49.705 1.00 9.54 241 THR B O 1
ATOM 7955 N N . PRO B 1 264 ? 68.187 75.689 47.690 1.00 7.75 242 PRO B N 1
ATOM 7956 C CA . PRO B 1 264 ? 67.973 77.026 48.238 1.00 9.06 242 PRO B CA 1
ATOM 7957 C C . PRO B 1 264 ? 67.062 77.045 49.459 1.00 9.52 242 PRO B C 1
ATOM 7958 O O . PRO B 1 264 ? 67.417 77.725 50.434 1.00 9.27 242 PRO B O 1
ATOM 7986 N N . GLY B 1 266 ? 66.790 74.969 51.658 1.00 8.29 244 GLY B N 1
ATOM 7987 C CA . GLY B 1 266 ? 67.605 74.527 52.793 1.00 10.35 244 GLY B CA 1
ATOM 7988 C C . GLY B 1 266 ? 67.039 73.384 53.597 1.00 12.70 244 GLY B C 1
ATOM 7989 O O . GLY B 1 266 ? 67.272 73.283 54.798 1.00 13.29 244 GLY B O 1
ATOM 7993 N N . ARG B 1 267 ? 66.280 72.522 52.941 1.00 9.34 245 ARG B N 1
ATOM 7994 C CA . ARG B 1 267 ? 65.689 71.375 53.597 1.00 8.64 245 ARG B CA 1
ATOM 7995 C C . ARG B 1 267 ? 65.388 70.295 52.581 1.00 9.16 245 ARG B C 1
ATOM 7996 O O . ARG B 1 267 ? 65.353 70.539 51.377 1.00 9.09 245 ARG B O 1
ATOM 8017 N N . PHE B 1 268 ? 65.135 69.100 53.101 1.00 9.37 246 PHE B N 1
ATOM 8018 C CA . PHE B 1 268 ? 64.501 68.022 52.335 1.00 11.61 246 PHE B CA 1
ATOM 8019 C C . PHE B 1 268 ? 63.005 68.262 52.190 1.00 10.93 246 PHE B C 1
ATOM 8020 O O . PHE B 1 268 ? 62.359 68.889 53.044 1.00 12.92 246 PHE B O 1
ATOM 8037 N N . GLY B 1 269 ? 62.452 67.764 51.100 1.00 10.31 247 GLY B N 1
ATOM 8038 C CA . GLY B 1 269 ? 61.014 67.828 50.899 1.00 10.16 247 GLY B CA 1
ATOM 8039 C C . GLY B 1 269 ? 60.317 66.654 51.569 1.00 12.80 247 GLY B C 1
ATOM 8040 O O . GLY B 1 269 ? 60.967 65.719 52.034 1.00 12.62 247 GLY B O 1
ATOM 8044 N N . GLU B 1 270 ? 58.990 66.722 51.619 1.00 13.70 248 GLU B N 1
ATOM 8045 C CA . GLU B 1 270 ? 58.167 65.652 52.170 1.00 13.09 248 GLU B CA 1
ATOM 8046 C C . GLU B 1 270 ? 57.219 65.143 51.099 1.00 12.34 248 GLU B C 1
ATOM 8047 O O . GLU B 1 270 ? 56.927 65.847 50.137 1.00 14.33 248 GLU B O 1
ATOM 8059 N N . SER B 1 271 ? 56.717 63.926 51.277 1.00 13.65 249 SER B N 1
ATOM 8060 C CA . SER B 1 271 ? 55.822 63.340 50.305 1.00 13.12 249 SER B CA 1
ATOM 8061 C C . SER B 1 271 ? 54.616 64.215 50.008 1.00 12.30 249 SER B C 1
ATOM 8062 O O . SER B 1 271 ? 54.181 64.298 48.850 1.00 13.06 249 SER B O 1
ATOM 8070 N N . GLU B 1 272 ? 54.068 64.838 51.048 1.00 12.46 250 GLU B N 1
ATOM 8071 C CA . GLU B 1 272 ? 52.873 65.662 50.906 1.00 14.80 250 GLU B CA 1
ATOM 8072 C C . GLU B 1 272 ? 53.116 66.816 49.944 1.00 14.64 250 GLU B C 1
ATOM 8073 O O . GLU B 1 272 ? 52.178 67.315 49.349 1.00 13.07 250 GLU B O 1
ATOM 8085 N N . GLU B 1 273 ? 54.377 67.198 49.764 1.00 11.56 251 GLU B N 1
ATOM 8086 C CA . GLU B 1 273 ? 54.705 68.353 48.937 1.00 9.98 251 GLU B CA 1
ATOM 8087 C C . GLU B 1 273 ? 54.679 68.009 47.447 1.00 10.57 251 GLU B C 1
ATOM 8088 O O . GLU B 1 273 ? 54.854 68.892 46.616 1.00 10.26 251 GLU B O 1
ATOM 8100 N N . LEU B 1 274 ? 54.378 66.757 47.117 1.00 9.72 252 LEU B N 1
ATOM 8101 C CA . LEU B 1 274 ? 54.169 66.356 45.715 1.00 10.67 252 LEU B CA 1
ATOM 8102 C C . LEU B 1 274 ? 52.704 66.331 45.320 1.00 9.69 252 LEU B C 1
ATOM 8103 O O . LEU B 1 274 ? 52.375 66.205 44.131 1.00 10.15 252 LEU B O 1
ATOM 8119 N N . LEU B 1 275 ? 51.812 66.414 46.302 1.00 9.88 253 LEU B N 1
ATOM 8120 C CA . LEU B 1 275 ? 50.383 66.191 46.018 1.00 10.48 253 LEU B CA 1
ATOM 8121 C C . LEU B 1 275 ? 49.801 67.288 45.125 1.00 9.90 253 LEU B C 1
ATOM 8122 O O . LEU B 1 275 ? 49.062 67.009 44.179 1.00 9.27 253 LEU B O 1
ATOM 8138 N N . GLY B 1 276 ? 50.118 68.548 45.418 1.00 10.61 254 GLY B N 1
ATOM 8139 C CA . GLY B 1 276 ? 49.590 69.642 44.620 1.00 8.85 254 GLY B CA 1
ATOM 8140 C C . GLY B 1 276 ? 49.961 69.517 43.150 1.00 9.26 254 GLY B C 1
ATOM 8141 O O . GLY B 1 276 ? 49.118 69.724 42.263 1.00 11.28 254 GLY B O 1
ATOM 8145 N N . ALA B 1 277 ? 51.229 69.202 42.869 1.00 10.55 255 ALA B N 1
ATOM 8146 C CA . ALA B 1 277 ? 51.681 69.043 41.499 1.00 9.52 255 ALA B CA 1
ATOM 8147 C C . ALA B 1 277 ? 50.946 67.924 40.787 1.00 9.65 255 ALA B C 1
ATOM 8148 O O . ALA B 1 277 ? 50.567 68.055 39.614 1.00 9.29 255 ALA B O 1
ATOM 8155 N N . LEU B 1 278 ? 50.727 66.831 41.502 1.00 9.67 256 LEU B N 1
ATOM 8156 C CA . LEU B 1 278 ? 49.986 65.702 40.932 1.00 10.12 256 LEU B CA 1
ATOM 8157 C C . LEU B 1 278 ? 48.550 66.084 40.606 1.00 9.06 256 LEU B C 1
ATOM 8158 O O . LEU B 1 278 ? 48.076 65.836 39.496 1.00 10.48 256 LEU B O 1
ATOM 8174 N N . LEU B 1 279 ? 47.863 66.710 41.548 1.00 9.13 257 LEU B N 1
ATOM 8175 C CA . LEU B 1 279 ? 46.480 67.108 41.312 1.00 8.88 257 LEU B CA 1
ATOM 8176 C C . LEU B 1 279 ? 46.372 68.099 40.122 1.00 9.69 257 LEU B C 1
ATOM 8177 O O . LEU B 1 279 ? 45.495 67.972 39.261 1.00 10.45 257 LEU B O 1
ATOM 8193 N N . PHE B 1 280 ? 47.272 69.084 40.100 1.00 9.30 258 PHE B N 1
ATOM 8194 C CA . PHE B 1 280 ? 47.367 70.043 39.016 1.00 8.69 258 PHE B CA 1
ATOM 8195 C C . PHE B 1 280 ? 47.467 69.342 37.666 1.00 11.13 258 PHE B C 1
ATOM 8196 O O . PHE B 1 280 ? 46.710 69.645 36.753 1.00 11.62 258 PHE B O 1
ATOM 8213 N N . LEU B 1 281 ? 48.391 68.397 37.541 1.00 8.21 259 LEU B N 1
ATOM 8214 C CA . LEU B 1 281 ? 48.646 67.797 36.251 1.00 11.46 259 LEU B CA 1
ATOM 8215 C C . LEU B 1 281 ? 47.576 66.816 35.812 1.00 12.06 259 LEU B C 1
ATOM 8216 O O . LEU B 1 281 ? 47.389 66.651 34.603 1.00 12.45 259 LEU B O 1
ATOM 8232 N N . ILE B 1 282 ? 46.887 66.145 36.744 1.00 9.93 260 ILE B N 1
ATOM 8233 C CA . ILE B 1 282 ? 45.917 65.121 36.312 1.00 9.00 260 ILE B CA 1
ATOM 8234 C C . ILE B 1 282 ? 44.514 65.675 36.078 1.00 11.35 260 ILE B C 1
ATOM 8235 O O . ILE B 1 282 ? 43.677 65.014 35.470 1.00 12.57 260 ILE B O 1
ATOM 8251 N N . ASP B 1 283 ? 44.258 66.904 36.543 1.00 11.71 261 ASP B N 1
ATOM 8252 C CA . ASP B 1 283 ? 42.920 67.500 36.493 1.00 11.81 261 ASP B CA 1
ATOM 8253 C C . ASP B 1 283 ? 42.812 68.436 35.296 1.00 11.73 261 ASP B C 1
ATOM 8254 O O . ASP B 1 283 ? 43.431 69.501 35.282 1.00 12.09 261 ASP B O 1
ATOM 8263 N N . GLU B 1 284 ? 42.039 68.045 34.283 1.00 12.21 262 GLU B N 1
ATOM 8264 C CA . GLU B 1 284 ? 41.919 68.848 33.068 1.00 13.20 262 GLU B CA 1
ATOM 8265 C C . GLU B 1 284 ? 41.388 70.254 33.282 1.00 14.35 262 GLU B C 1
ATOM 8266 O O . GLU B 1 284 ? 41.605 71.117 32.450 1.00 15.20 262 GLU B O 1
ATOM 8278 N N . ASN B 1 285 ? 40.664 70.480 34.371 1.00 12.81 263 ASN B N 1
ATOM 8279 C CA . ASN B 1 285 ? 40.213 71.831 34.673 1.00 12.98 263 ASN B CA 1
ATOM 8280 C C . ASN B 1 285 ? 41.371 72.761 35.019 1.00 13.28 263 ASN B C 1
ATOM 8281 O O . ASN B 1 285 ? 41.241 73.993 34.951 1.00 15.31 263 ASN B O 1
ATOM 8292 N N . TYR B 1 286 ? 42.483 72.173 35.446 1.00 12.27 264 TYR B N 1
ATOM 8293 C CA . TYR B 1 286 ? 43.672 72.923 35.816 1.00 10.73 264 TYR B CA 1
ATOM 8294 C C . TYR B 1 286 ? 44.746 72.962 34.738 1.00 10.43 264 TYR B C 1
ATOM 8295 O O . TYR B 1 286 ? 45.500 73.940 34.658 1.00 11.96 264 TYR B O 1
ATOM 8313 N N . SER B 1 287 ? 44.871 71.883 33.961 1.00 10.32 265 SER B N 1
ATOM 8314 C CA . SER B 1 287 ? 46.067 71.694 33.153 1.00 10.70 265 SER B CA 1
ATOM 8315 C C . SER B 1 287 ? 45.786 71.171 31.735 1.00 8.49 265 SER B C 1
ATOM 8316 O O . SER B 1 287 ? 46.646 70.566 31.130 1.00 10.68 265 SER B O 1
ATOM 8324 N N . ALA B 1 288 ? 44.620 71.483 31.178 1.00 9.90 266 ALA B N 1
ATOM 8325 C CA . ALA B 1 288 ? 44.240 70.994 29.842 1.00 9.59 266 ALA B CA 1
ATOM 8326 C C . ALA B 1 288 ? 45.266 71.311 28.739 1.00 8.61 266 ALA B C 1
ATOM 8327 O O . ALA B 1 288 ? 45.398 70.558 27.763 1.00 10.46 266 ALA B O 1
ATOM 8334 N N . PHE B 1 289 ? 45.977 72.421 28.889 1.00 8.58 267 PHE B N 1
ATOM 8335 C CA . PHE B 1 289 ? 46.920 72.860 27.867 1.00 8.34 267 PHE B CA 1
ATOM 8336 C C . PHE B 1 289 ? 48.365 72.658 28.349 1.00 10.85 267 PHE B C 1
ATOM 8337 O O . PHE B 1 289 ? 49.305 73.148 27.716 1.00 11.22 267 PHE B O 1
ATOM 8354 N N . VAL B 1 290 ? 48.543 71.936 29.460 1.00 8.92 268 VAL B N 1
ATOM 8355 C CA . VAL B 1 290 ? 49.866 71.605 29.982 1.00 8.72 268 VAL B CA 1
ATOM 8356 C C . VAL B 1 290 ? 50.220 70.187 29.537 1.00 8.47 268 VAL B C 1
ATOM 8357 O O . VAL B 1 290 ? 49.538 69.224 29.904 1.00 9.06 268 VAL B O 1
ATOM 8370 N N . ASN B 1 291 ? 51.246 70.051 28.709 1.00 8.89 269 ASN B N 1
ATOM 8371 C CA . ASN B 1 291 ? 51.506 68.786 28.060 1.00 6.98 269 ASN B CA 1
ATOM 8372 C C . ASN B 1 291 ? 52.998 68.697 27.760 1.00 9.09 269 ASN B C 1
ATOM 8373 O O . ASN B 1 291 ? 53.605 69.664 27.277 1.00 10.74 269 ASN B O 1
ATOM 8384 N N . GLY B 1 292 ? 53.581 67.534 28.057 1.00 7.83 270 GLY B N 1
ATOM 8385 C CA . GLY B 1 292 ? 54.989 67.276 27.830 1.00 7.36 270 GLY B CA 1
ATOM 8386 C C . GLY B 1 292 ? 55.947 67.983 28.780 1.00 8.12 270 GLY B C 1
ATOM 8387 O O . GLY B 1 292 ? 57.121 68.187 28.434 1.00 9.78 270 GLY B O 1
ATOM 8391 N N . VAL B 1 293 ? 55.455 68.383 29.950 1.00 8.29 271 VAL B N 1
ATOM 8392 C CA . VAL B 1 293 ? 56.244 69.095 30.950 1.00 8.47 271 VAL B CA 1
ATOM 8393 C C . VAL B 1 293 ? 56.826 68.132 31.948 1.00 9.49 271 VAL B C 1
ATOM 8394 O O . VAL B 1 293 ? 56.170 67.175 32.347 1.00 10.21 271 VAL B O 1
ATOM 8407 N N . VAL B 1 294 ? 58.054 68.439 32.382 1.00 9.72 272 VAL B N 1
ATOM 8408 C CA . VAL B 1 294 ? 58.711 67.782 33.501 1.00 9.35 272 VAL B CA 1
ATOM 8409 C C . VAL B 1 294 ? 58.786 68.849 34.597 1.00 9.38 272 VAL B C 1
ATOM 8410 O O . VAL B 1 294 ? 59.570 69.771 34.501 1.00 13.65 272 VAL B O 1
ATOM 8423 N N . LEU B 1 295 ? 57.956 68.703 35.624 1.00 8.55 273 LEU B N 1
ATOM 8424 C CA . LEU B 1 295 ? 57.771 69.708 36.666 1.00 9.49 273 LEU B CA 1
ATOM 8425 C C . LEU B 1 295 ? 58.617 69.407 37.895 1.00 8.81 273 LEU B C 1
ATOM 8426 O O . LEU B 1 295 ? 58.321 68.454 38.593 1.00 10.95 273 LEU B O 1
ATOM 8442 N N . PRO B 1 296 ? 59.656 70.213 38.156 1.00 8.88 274 PRO B N 1
ATOM 8443 C CA . PRO B 1 296 ? 60.480 70.013 39.358 1.00 10.85 274 PRO B CA 1
ATOM 8444 C C . PRO B 1 296 ? 59.771 70.438 40.629 1.00 9.98 274 PRO B C 1
ATOM 8445 O O . PRO B 1 296 ? 59.185 71.515 40.654 1.00 10.25 274 PRO B O 1
ATOM 8456 N N . VAL B 1 297 ? 59.856 69.613 41.671 1.00 8.50 275 VAL B N 1
ATOM 8457 C CA . VAL B 1 297 ? 59.327 69.946 42.984 1.00 8.15 275 VAL B CA 1
ATOM 8458 C C . VAL B 1 297 ? 60.488 69.741 43.932 1.00 10.06 275 VAL B C 1
ATOM 8459 O O . VAL B 1 297 ? 60.695 68.650 44.458 1.00 9.28 275 VAL B O 1
ATOM 8472 N N . ASP B 1 298 ? 61.301 70.774 44.081 1.00 7.36 276 ASP B N 1
ATOM 8473 C CA . ASP B 1 298 ? 62.675 70.567 44.530 1.00 8.28 276 ASP B CA 1
ATOM 8474 C C . ASP B 1 298 ? 63.280 71.658 45.383 1.00 8.77 276 ASP B C 1
ATOM 8475 O O . ASP B 1 298 ? 64.483 71.654 45.582 1.00 7.94 276 ASP B O 1
ATOM 8484 N N . GLY B 1 299 ? 62.475 72.573 45.903 1.00 8.47 277 GLY B N 1
ATOM 8485 C CA . GLY B 1 299 ? 62.979 73.580 46.832 1.00 8.19 277 GLY B CA 1
ATOM 8486 C C . GLY B 1 299 ? 63.934 74.559 46.179 1.00 9.15 277 GLY B C 1
ATOM 8487 O O . GLY B 1 299 ? 64.689 75.248 46.880 1.00 9.95 277 GLY B O 1
ATOM 8491 N N . GLY B 1 300 ? 63.900 74.617 44.842 1.00 8.52 278 GLY B N 1
ATOM 8492 C CA . GLY B 1 300 ? 64.782 75.460 44.056 1.00 8.87 278 GLY B CA 1
ATOM 8493 C C . GLY B 1 300 ? 66.093 74.823 43.615 1.00 7.74 278 GLY B C 1
ATOM 8494 O O . GLY B 1 300 ? 66.945 75.508 43.062 1.00 8.35 278 GLY B O 1
ATOM 8498 N N . PHE B 1 301 ? 66.269 73.527 43.861 1.00 8.11 279 PHE B N 1
ATOM 8499 C CA . PHE B 1 301 ? 67.542 72.865 43.554 1.00 8.07 279 PHE B CA 1
ATOM 8500 C C . PHE B 1 301 ? 67.965 73.061 42.089 1.00 8.80 279 PHE B C 1
ATOM 8501 O O . PHE B 1 301 ? 69.122 73.448 41.810 1.00 9.62 279 PHE B O 1
ATOM 8518 N N . SER B 1 302 ? 67.054 72.799 41.155 1.00 10.21 280 SER B N 1
ATOM 8519 C CA . SER B 1 302 ? 67.436 72.891 39.748 1.00 11.47 280 SER B CA 1
ATOM 8520 C C . SER B 1 302 ? 67.545 74.337 39.252 1.00 10.07 280 SER B C 1
ATOM 8521 O O . SER B 1 302 ? 68.046 74.565 38.146 1.00 13.49 280 SER B O 1
ATOM 8529 N N . ALA B 1 303 ? 67.136 75.316 40.065 1.00 10.18 281 ALA B N 1
ATOM 8530 C CA . ALA B 1 303 ? 67.297 76.739 39.750 1.00 11.49 281 ALA B CA 1
ATOM 8531 C C . ALA B 1 303 ? 68.594 77.344 40.265 1.00 11.37 281 ALA B C 1
ATOM 8532 O O . ALA B 1 303 ? 68.866 78.512 40.050 1.00 13.59 281 ALA B O 1
ATOM 8539 N N . TYR B 1 304 ? 69.380 76.547 40.972 1.00 9.99 282 TYR B N 1
ATOM 8540 C CA . TYR B 1 304 ? 70.586 77.035 41.622 1.00 9.45 282 TYR B CA 1
ATOM 8541 C C . TYR B 1 304 ? 71.820 76.522 40.935 1.00 12.12 282 TYR B C 1
ATOM 8542 O O . TYR B 1 304 ? 71.864 75.375 40.501 1.00 13.65 282 TYR B O 1
ATOM 8560 N N . SER B 1 305 ? 72.784 77.427 40.856 1.00 15.65 283 SER B N 1
ATOM 8561 C CA . SER B 1 305 ? 74.087 77.234 40.247 1.00 27.96 283 SER B CA 1
ATOM 8562 C C . SER B 1 305 ? 75.130 76.591 41.177 1.00 19.97 283 SER B C 1
ATOM 8563 O O . SER B 1 305 ? 76.101 76.004 40.709 1.00 22.45 283 SER B O 1
ATOM 8571 N N . GLY B 1 306 ? 74.940 76.729 42.492 1.00 14.92 284 GLY B N 1
ATOM 8572 C CA . GLY B 1 306 ? 75.951 76.377 43.468 1.00 17.67 284 GLY B CA 1
ATOM 8573 C C . GLY B 1 306 ? 76.848 77.538 43.860 1.00 14.27 284 GLY B C 1
ATOM 8574 O O . GLY B 1 306 ? 77.639 77.421 44.796 1.00 15.92 284 GLY B O 1
ATOM 8578 N N . VAL B 1 307 ? 76.734 78.657 43.138 1.00 13.03 285 VAL B N 1
ATOM 8579 C CA . VAL B 1 307 ? 77.638 79.785 43.321 1.00 12.06 285 VAL B CA 1
ATOM 8580 C C . VAL B 1 307 ? 76.836 81.052 43.493 1.00 19.95 285 VAL B C 1
ATOM 8581 O O . VAL B 1 307 ? 77.002 81.733 44.508 1.00 17.35 285 VAL B O 1
#

CATH classification: 3.40.50.720

Foldseek 3Di:
DCLLVAAPALAEEEEEPCLDDLNLVLQLSNQSSNHAYEYEYLPQVSSQVSQVVSVVVPGHYDYDNADLLDLVRLLVVQVVCCVVRRAHQEYELPFADADLLQFWPDQDDDPPDDPPGRHPVRRDPVRLVVRLSRLASSQVSNCVNRVVSFPDALGEYEYEAALLVPHDGGHVSNNVSSVVVLVVQLVVLVVCVVRHYAGEYEHEYFADDPVCCCVQCVVVRNGDPVNVVLQLLQVHDHHYSVQCNVVVSQCSHCVRDVPPHSYYHYSHNCNVVGDND/DVLLVAAPALAEEEEEPCLDDLNLVLQLSNQNSQHAYEYEYLDQVSSQVSQVSSVVVPGHYDYDNADLLDLVRLLVVQVVCCVVRRAHQEYELPFADADPLQFWPDQDDDPDDDPPGRHNVNRDPVRLVVRLSRLASSQVSNCVNRVVVFQDALGEYEYEAALLLPNGGGHVSNSVSSVVVLVVQLVVLVVCVVGQYFGEYEHEAAADDPVCPPVQADPVRHGDPVNVVLCLLQCHDHHYSVLCNVVVSQCRRCVRDVPPGSYYHYSHNCNSVGDSD

Sequence (554 aa):
NIAANHNLENKLIIITGAGGVLLCSFLAKQLAYTKANIIALLDLNFEAADKVAKEINQSGGKAKAYKTNVLELENIKEVRNQIETDFGTCDILINGAGGNNPKATTDNEFHQFDLNETTRTFFDLDKSGIEFVFNLNYLGSLLPTQVFAKDLGKQGANIINISSNAFTPLTKIPAYSGAKAAISNFTQWLAVYFSKVGIRCNAIAPGFLVSNQNLALLFDTEGKPTDRANNKILTNTPGRFGESEELLGALLFLIDENYSAFVNGVVLPVDGGFSAYSGVNIAANHNLENKLIIITGAGGVLCSFLAKQLAYTKANIALLDLNFEAADKVAKEINQSGGKAKAYKTNVLELENIKEVRNQIETDFGTCDILINGAGGNNPKATTDNEFHQFDLNETTRTFFDLDKSGIEFVFNLNYLGSLLPTQVFAKDLGKQGANIINISSNAFTPLTKIPAYSGAKAAISNFTQWLAVYFSKVGIRCNAIAPGFLVSNQNLALLFDTEGKPTDRANKILTNTPGRFGESEELLGALLFLIDENYSAFVNGVVLPVDGGFSAYSGV

Secondary structure (DSSP, 8-state):
-GGGGS--TT-EEEEETTTSHHHHHHHHHHGGGT-EEEEEES-HHHHHHHHHHHHHTT-EEEEEE--TT-HHHHHHHHHHHHHHT-S-SEEEE------GGG--S-SS--TT--TTS--GGG--HHHHHHHHIIIIIHHHHHHHHHHT----TT-EEEEE----SSPPTT-HHHHHHHHHHHHHHHHHHHHTTTTT-EEEEEEE-SB--TTTHHHH--STTSPPHHHHHHHHT-----B-GGGGHHHHHHHH-HHHHTT--S-EEEESTTGGG----/-GGGGS--TT-EEEEETTTSHHHHHHHHHHGGGT-EEEEEES-HHHHHHHHHHHHHTT-EEEEEE--TT-HHHHHHHHHHHHHHT-S-SEEEE------GGG--S-SS--TT--TT---GGG--HHHHHHHHIIIIIHHHHHHHHHHT----TT-EEEEE----SSPPTT-HHHHHHHHHHHHHHHHHHHHTTTTT-EEEEEEE-SB--TTTGGGGB-TTSPBPHHHHHHHHH-----B-GGGGHHHHHHHH-HHHHTT--S-EEEESTTGGG----

Nearest PDB structures (foldseek):
  5x8h-assembly1_C  TM=9.032E-01  e=3.394E-22  Chryseobacterium sp. CA49
  5h5x-assembly2_H  TM=9.051E-01  e=2.972E-21  Streptomyces coelicolor A3(2)
  5h5x-assembly1_D  TM=9.057E-01  e=2.936E-20  Streptomyces coelicolor A3(2)
  8cxa-assembly1_D  TM=8.821E-01  e=1.341E-20  Klebsiella pneumoniae
  8dt1-assembly1_D  TM=8.961E-01  e=2.697E-18  Burkholderia cenocepacia

Radius of gyration: 24.88 Å; Cα contacts (8 Å, |Δi|>4): 1228; chains: 2; bounding box: 64×67×67 Å

B-factor: mean 21.61, std 14.03, range [5.94, 109.96]